Protein AF-W1P1S7-F1 (afdb_monomer_lite)

InterPro domains:
  IPR007852 Cdc73/Parafibromin [PTHR12466] (1-462)
  IPR031336 Cell division control protein 73, C-terminal [PF05179] (299-456)
  IPR032041 Paf1 complex subunit Cdc73, N-terminal domain [PF16050] (2-105)
  IPR038103 Cell division control protein 73, C-terminal domain superfamily [G3DSA:3.40.50.11990] (287-463)

Organism: Amborella trichopoda (NCBI:txid13333)

Radius of gyration: 37.81 Å; chains: 1; bounding box: 116×70×85 Å

Structure (mmCIF, N/CA/C/O backbone):
data_AF-W1P1S7-F1
#
_entry.id   AF-W1P1S7-F1
#
loop_
_atom_site.group_PDB
_atom_site.id
_atom_site.type_symbol
_atom_site.label_atom_id
_atom_site.label_alt_id
_atom_site.label_comp_id
_atom_site.label_asym_id
_atom_site.label_entity_id
_atom_site.label_seq_id
_atom_site.pdbx_PDB_ins_code
_atom_site.Cartn_x
_atom_site.Cartn_y
_atom_site.Cartn_z
_atom_site.occupancy
_atom_site.B_iso_or_equiv
_atom_site.auth_seq_id
_atom_site.auth_comp_id
_atom_site.auth_asym_id
_atom_site.auth_atom_id
_atom_site.pdbx_PDB_model_num
ATOM 1 N N . MET A 1 1 ? 39.399 2.424 -4.044 1.00 82.81 1 MET A N 1
ATOM 2 C CA . MET A 1 1 ? 38.101 3.125 -3.928 1.00 82.81 1 MET A CA 1
ATOM 3 C C . MET A 1 1 ? 37.043 2.241 -4.576 1.00 82.81 1 MET A C 1
ATOM 5 O O . MET A 1 1 ? 37.393 1.548 -5.523 1.00 82.81 1 MET A O 1
ATOM 9 N N . ASP A 1 2 ? 35.813 2.175 -4.061 1.00 91.81 2 ASP A N 1
ATOM 10 C CA . ASP A 1 2 ? 34.745 1.408 -4.723 1.00 91.81 2 ASP A CA 1
ATOM 11 C C . ASP A 1 2 ? 34.148 2.185 -5.920 1.00 91.81 2 ASP A C 1
ATOM 13 O O . ASP A 1 2 ? 34.273 3.416 -5.959 1.00 91.81 2 ASP A O 1
ATOM 17 N N . PRO A 1 3 ? 33.481 1.507 -6.878 1.00 94.94 3 PRO A N 1
ATOM 18 C CA . PRO A 1 3 ? 32.961 2.150 -8.087 1.00 94.94 3 PRO A CA 1
ATOM 19 C C . PRO A 1 3 ? 31.974 3.297 -7.823 1.00 94.94 3 PRO A C 1
ATOM 21 O O . PRO A 1 3 ? 31.956 4.276 -8.570 1.00 94.94 3 PRO A O 1
ATOM 24 N N . LEU A 1 4 ? 31.153 3.205 -6.766 1.00 95.56 4 LEU A N 1
ATOM 25 C CA . LEU A 1 4 ? 30.185 4.256 -6.438 1.00 95.56 4 LEU A CA 1
ATOM 26 C C . LEU A 1 4 ? 30.894 5.490 -5.881 1.00 95.56 4 LEU A C 1
ATOM 28 O O . LEU A 1 4 ? 30.571 6.612 -6.270 1.00 95.56 4 LEU A O 1
ATOM 32 N N . SER A 1 5 ? 31.861 5.284 -4.985 1.00 94.25 5 SER A N 1
ATOM 33 C CA . SER A 1 5 ? 32.663 6.370 -4.421 1.00 94.25 5 SER A CA 1
ATOM 34 C C . SER A 1 5 ? 33.490 7.084 -5.490 1.00 94.25 5 SER A C 1
ATOM 36 O O . SER A 1 5 ? 33.549 8.312 -5.473 1.00 94.25 5 SER A O 1
ATOM 38 N N . ALA A 1 6 ? 34.056 6.349 -6.455 1.00 95.19 6 ALA A N 1
ATOM 39 C CA . ALA A 1 6 ? 34.773 6.940 -7.588 1.00 95.19 6 ALA A CA 1
ATOM 40 C C . ALA A 1 6 ? 33.842 7.786 -8.469 1.00 95.19 6 ALA A C 1
ATOM 42 O O . ALA A 1 6 ? 34.148 8.939 -8.781 1.00 95.19 6 ALA A O 1
ATOM 43 N N . LEU A 1 7 ? 32.654 7.263 -8.794 1.00 96.75 7 LEU A N 1
ATOM 44 C CA . LEU A 1 7 ? 31.643 8.014 -9.537 1.00 96.75 7 LEU A CA 1
ATOM 45 C C . LEU A 1 7 ? 31.191 9.272 -8.792 1.00 96.75 7 LEU A C 1
ATOM 47 O O . LEU A 1 7 ? 31.042 10.327 -9.410 1.00 96.75 7 LEU A O 1
ATOM 51 N N . ARG A 1 8 ? 30.998 9.189 -7.474 1.00 95.88 8 ARG A N 1
ATOM 52 C CA . ARG A 1 8 ? 30.657 10.342 -6.637 1.00 95.88 8 ARG A CA 1
ATOM 53 C C . ARG A 1 8 ? 31.750 11.405 -6.657 1.00 95.88 8 ARG A C 1
ATOM 55 O O . ARG A 1 8 ? 31.426 12.573 -6.836 1.00 95.88 8 ARG A O 1
ATOM 62 N N . ASP A 1 9 ? 33.014 11.027 -6.484 1.00 94.69 9 ASP A N 1
ATOM 63 C CA . ASP A 1 9 ? 34.127 11.982 -6.467 1.00 94.69 9 ASP A CA 1
ATOM 64 C C . ASP A 1 9 ? 34.173 12.787 -7.776 1.00 94.69 9 ASP A C 1
ATOM 66 O O . ASP A 1 9 ? 34.069 14.015 -7.754 1.00 94.69 9 ASP A O 1
ATOM 70 N N . TYR A 1 10 ? 34.151 12.102 -8.923 1.00 95.69 10 TYR A N 1
ATOM 71 C CA . TYR A 1 10 ? 34.150 12.745 -10.242 1.00 95.69 10 TYR A CA 1
ATOM 72 C C . TYR A 1 10 ? 32.876 13.556 -10.517 1.00 95.69 10 TYR A C 1
ATOM 74 O O . TYR A 1 10 ? 32.947 14.645 -11.091 1.00 95.69 10 TYR A O 1
ATOM 82 N N . THR A 1 11 ? 31.708 13.078 -10.074 1.00 95.44 11 THR A N 1
ATOM 83 C CA . THR A 1 11 ? 30.444 13.821 -10.214 1.00 95.44 11 THR A CA 1
ATOM 84 C C . THR A 1 11 ? 30.459 15.105 -9.383 1.00 95.44 11 THR A C 1
ATOM 86 O O . THR A 1 11 ? 30.070 16.161 -9.879 1.00 95.44 11 THR A O 1
ATOM 89 N N . SER A 1 12 ? 30.929 15.040 -8.134 1.00 94.94 12 SER A N 1
ATOM 90 C CA . SER A 1 12 ? 30.965 16.180 -7.209 1.00 94.94 12 SER A CA 1
ATOM 91 C C . SER A 1 12 ? 31.955 17.271 -7.628 1.00 94.94 12 SER A C 1
ATOM 93 O O . SER A 1 12 ? 31.698 18.450 -7.395 1.00 94.94 12 SER A O 1
ATOM 95 N N . ARG A 1 13 ? 33.046 16.893 -8.309 1.00 93.31 13 ARG A N 1
ATOM 96 C CA . ARG A 1 13 ? 34.041 17.820 -8.877 1.00 93.31 13 ARG A CA 1
ATOM 97 C C . ARG A 1 13 ? 33.631 18.412 -10.228 1.00 93.31 13 ARG A C 1
ATOM 99 O O . ARG A 1 13 ? 34.288 19.330 -10.705 1.00 93.31 13 ARG A O 1
ATOM 106 N N . GLY A 1 14 ? 32.565 17.899 -10.849 1.00 91.94 14 GLY A N 1
ATOM 107 C CA . GLY A 1 14 ? 32.160 18.291 -12.203 1.00 91.94 14 GLY A CA 1
ATOM 108 C C . GLY A 1 14 ? 33.066 17.729 -13.306 1.00 91.94 14 GLY A C 1
ATOM 109 O O . GLY A 1 14 ? 33.078 18.248 -14.416 1.00 91.94 14 GLY A O 1
ATOM 110 N N . ASP A 1 15 ? 33.799 16.653 -13.019 1.00 94.31 15 ASP A N 1
ATOM 111 C CA . ASP A 1 15 ? 34.822 16.058 -13.885 1.00 94.31 15 ASP A CA 1
ATOM 112 C C . ASP A 1 15 ? 34.310 14.831 -14.663 1.00 94.31 15 ASP A C 1
ATOM 114 O O . ASP A 1 15 ? 35.088 13.998 -15.123 1.00 94.31 15 ASP A O 1
ATOM 118 N N . LEU A 1 16 ? 32.993 14.715 -14.859 1.00 92.69 16 LEU A N 1
ATOM 119 C CA . LEU A 1 16 ? 32.356 13.583 -15.553 1.00 92.69 16 LEU A CA 1
ATOM 120 C C . LEU A 1 16 ? 32.937 13.306 -16.946 1.00 92.69 16 LEU A C 1
ATOM 122 O O . LEU A 1 16 ? 33.002 12.158 -17.368 1.00 92.69 16 LEU A O 1
ATOM 126 N N . GLN A 1 17 ? 33.410 14.344 -17.637 1.00 92.06 17 GLN A N 1
ATOM 127 C CA . GLN A 1 17 ? 34.084 14.244 -18.937 1.00 92.06 17 GLN A CA 1
ATOM 128 C C . GLN A 1 17 ? 35.386 13.424 -18.923 1.00 92.06 17 GLN A C 1
ATOM 130 O O . GLN A 1 17 ? 35.825 12.970 -19.974 1.00 92.06 17 GLN A O 1
ATOM 135 N N . LYS A 1 18 ? 36.005 13.231 -17.751 1.00 93.25 18 LYS A N 1
ATOM 136 C CA . LYS A 1 18 ? 37.201 12.394 -17.571 1.00 93.25 18 LYS A CA 1
ATOM 137 C C . LYS A 1 18 ? 36.865 10.909 -17.399 1.00 93.25 18 LYS A C 1
ATOM 139 O O . LYS A 1 18 ? 37.780 10.094 -17.324 1.00 93.25 18 LYS A O 1
ATOM 144 N N . ILE A 1 19 ? 35.579 10.559 -17.314 1.00 95.50 19 ILE A N 1
ATOM 145 C CA . ILE A 1 19 ? 35.121 9.172 -17.275 1.00 95.50 19 ILE A CA 1
ATOM 146 C C . ILE A 1 19 ? 34.991 8.682 -18.718 1.00 95.50 19 ILE A C 1
ATOM 148 O O . ILE A 1 19 ? 34.050 9.045 -19.426 1.00 95.50 19 ILE A O 1
ATOM 152 N N . VAL A 1 20 ? 35.933 7.853 -19.161 1.00 95.62 20 VAL A N 1
ATOM 153 C CA . VAL A 1 20 ? 35.989 7.346 -20.538 1.00 95.62 20 VAL A CA 1
ATOM 154 C C . VAL A 1 20 ? 35.618 5.870 -20.557 1.00 95.62 20 VAL A C 1
ATOM 156 O O . VAL A 1 20 ? 36.168 5.072 -19.806 1.00 95.62 20 VAL A O 1
ATOM 159 N N . ARG A 1 21 ? 34.687 5.486 -21.433 1.00 95.12 21 ARG A N 1
ATOM 160 C CA . ARG A 1 21 ? 34.364 4.076 -21.681 1.00 95.12 21 ARG A CA 1
ATOM 161 C C . ARG A 1 21 ? 35.277 3.517 -22.768 1.00 95.12 21 ARG A C 1
ATOM 163 O O . ARG A 1 21 ? 35.292 4.057 -23.872 1.00 95.12 21 ARG A O 1
ATOM 170 N N . MET A 1 22 ? 35.960 2.407 -22.497 1.00 92.75 22 MET A N 1
ATOM 171 C CA . MET A 1 22 ? 36.648 1.610 -23.518 1.00 92.75 22 MET A CA 1
ATOM 172 C C . MET A 1 22 ? 36.175 0.157 -23.422 1.00 92.75 22 MET A C 1
ATOM 174 O O . MET A 1 22 ? 36.490 -0.556 -22.474 1.00 92.75 22 MET A O 1
ATOM 178 N N . GLY A 1 23 ? 35.377 -0.281 -24.399 1.00 92.06 23 GLY A N 1
ATOM 179 C CA . GLY A 1 23 ? 34.772 -1.614 -24.379 1.00 92.06 23 GLY A CA 1
ATOM 180 C C . GLY A 1 23 ? 33.814 -1.807 -23.196 1.00 92.06 23 GLY A C 1
ATOM 181 O O . GLY A 1 23 ? 32.797 -1.109 -23.097 1.00 92.06 23 GLY A O 1
ATOM 182 N N . ASP A 1 24 ? 34.143 -2.770 -22.331 1.00 92.94 24 ASP A N 1
ATOM 183 C CA . ASP A 1 24 ? 33.379 -3.128 -21.124 1.00 92.94 24 ASP A CA 1
ATOM 184 C C . ASP A 1 24 ? 34.015 -2.588 -19.828 1.00 92.94 24 ASP A C 1
ATOM 186 O O . ASP A 1 24 ? 33.703 -3.061 -18.738 1.00 92.94 24 ASP A O 1
ATOM 190 N N . GLU A 1 25 ? 34.890 -1.582 -19.926 1.00 95.75 25 GLU A N 1
ATOM 191 C CA . GLU A 1 25 ? 35.461 -0.873 -18.776 1.00 95.75 25 GLU A CA 1
ATOM 192 C C . GLU A 1 25 ? 35.244 0.646 -18.848 1.00 95.75 25 GLU A C 1
ATOM 194 O O . GLU A 1 25 ? 35.260 1.263 -19.919 1.00 95.75 25 GLU A O 1
ATOM 199 N N . PHE A 1 26 ? 35.074 1.256 -17.673 1.00 97.44 26 PHE A N 1
ATOM 200 C CA . PHE A 1 26 ? 35.155 2.698 -17.458 1.00 97.44 26 PHE A CA 1
ATOM 201 C C . PHE A 1 26 ? 36.482 3.067 -16.804 1.00 97.44 26 PHE A C 1
ATOM 203 O O . PHE A 1 26 ? 36.845 2.504 -15.772 1.00 97.44 26 PHE A O 1
ATOM 210 N N . PHE A 1 27 ? 37.142 4.074 -17.363 1.00 96.44 27 PHE A N 1
ATOM 211 C CA . PHE A 1 27 ? 38.372 4.676 -16.867 1.00 96.44 27 PHE A CA 1
ATOM 212 C C . PHE A 1 27 ? 38.048 6.036 -16.252 1.00 96.44 27 PHE A C 1
ATOM 214 O O . PHE A 1 27 ? 37.471 6.896 -16.914 1.00 96.44 27 PHE A O 1
ATOM 221 N N . PHE A 1 28 ? 38.389 6.216 -14.981 1.00 95.44 28 PHE A N 1
ATOM 222 C CA . PHE A 1 28 ? 38.226 7.453 -14.223 1.00 95.44 28 PHE A CA 1
ATOM 223 C C . PHE A 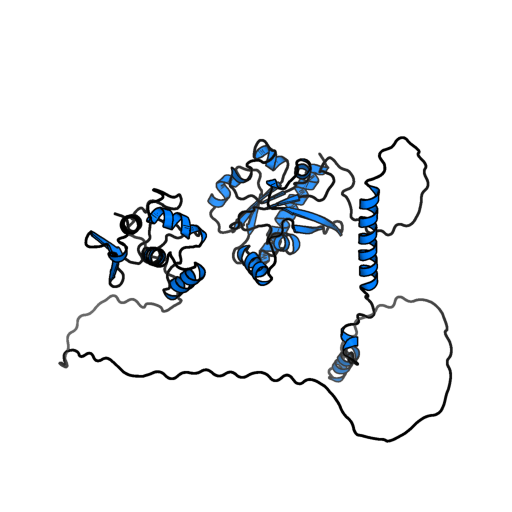1 28 ? 39.576 8.169 -14.196 1.00 95.44 28 PHE A C 1
ATOM 225 O O . PHE A 1 28 ? 40.382 7.952 -13.285 1.00 95.44 28 PHE A O 1
ATOM 232 N N . GLY A 1 29 ? 39.836 8.974 -15.234 1.00 89.31 29 GLY A N 1
ATOM 233 C CA . GLY A 1 29 ? 41.168 9.534 -15.471 1.00 89.31 29 GLY A CA 1
ATOM 234 C C . GLY A 1 29 ? 42.230 8.433 -15.561 1.00 89.31 29 GLY A C 1
ATOM 235 O O . GLY A 1 29 ? 41.980 7.378 -16.142 1.00 89.31 29 GLY A O 1
ATOM 236 N N . ASP A 1 30 ? 43.378 8.667 -14.924 1.00 86.38 30 ASP A N 1
ATOM 237 C CA . ASP A 1 30 ? 44.496 7.713 -14.860 1.00 86.38 30 ASP A CA 1
ATOM 238 C C . ASP A 1 30 ? 44.533 6.932 -13.528 1.00 86.38 30 ASP A C 1
ATOM 240 O O . ASP A 1 30 ? 45.469 6.179 -13.265 1.00 86.38 30 ASP A O 1
ATOM 244 N N . GLU A 1 31 ? 43.539 7.136 -12.653 1.00 85.50 31 GLU A N 1
ATOM 245 C CA . GLU A 1 31 ? 43.584 6.668 -11.261 1.00 85.50 31 GLU A CA 1
ATOM 246 C C . GLU A 1 31 ? 42.850 5.342 -11.036 1.00 85.50 31 GLU A C 1
ATOM 248 O O . GLU A 1 31 ? 43.327 4.494 -10.279 1.00 85.50 31 GLU A O 1
ATOM 253 N N . TYR A 1 32 ? 41.682 5.154 -11.660 1.00 92.50 32 TYR A N 1
ATOM 254 C CA . TYR A 1 32 ? 40.844 3.976 -11.426 1.00 92.50 32 TYR A CA 1
ATOM 255 C C . TYR A 1 32 ? 40.224 3.451 -12.719 1.00 92.50 32 TYR A C 1
ATOM 257 O O . TYR A 1 32 ? 39.768 4.230 -13.555 1.00 92.50 32 TYR A O 1
ATOM 265 N N . SER A 1 33 ? 40.117 2.128 -12.841 1.00 94.81 33 SER A N 1
ATOM 266 C CA . SER A 1 33 ? 39.286 1.475 -13.852 1.00 94.81 33 SER A CA 1
ATOM 267 C C . SER A 1 33 ? 38.332 0.485 -13.193 1.00 94.81 33 SER A C 1
ATOM 269 O O . SER A 1 33 ? 38.656 -0.139 -12.179 1.00 94.81 33 SER A O 1
ATOM 271 N N . PHE A 1 34 ? 37.129 0.370 -13.751 1.00 95.94 34 PHE A N 1
ATOM 272 C CA . PHE A 1 34 ? 36.123 -0.580 -13.287 1.00 95.94 34 PHE A CA 1
ATOM 273 C C . PHE A 1 34 ? 35.337 -1.156 -14.473 1.00 95.94 34 PHE A C 1
ATOM 275 O O . PHE A 1 34 ? 34.953 -0.392 -15.365 1.00 95.94 34 PHE A O 1
ATOM 282 N N . PRO A 1 35 ? 34.988 -2.456 -14.458 1.00 96.75 35 PRO A N 1
ATOM 283 C CA . PRO A 1 35 ? 34.063 -3.029 -15.433 1.00 96.75 35 PRO A CA 1
ATOM 284 C C . PRO A 1 35 ? 32.716 -2.299 -15.448 1.00 96.75 35 PRO A C 1
ATOM 286 O O . PRO A 1 35 ? 32.171 -1.977 -14.387 1.00 96.75 35 PRO A O 1
ATOM 289 N N . CYS A 1 36 ? 32.133 -2.084 -16.629 1.00 94.31 36 CYS A N 1
ATOM 290 C CA . CYS A 1 36 ? 30.844 -1.409 -16.802 1.00 94.31 36 CYS A CA 1
ATOM 291 C C . CYS A 1 36 ? 29.723 -2.102 -16.005 1.00 94.31 36 CYS A C 1
ATOM 293 O O . CYS A 1 36 ? 28.884 -1.448 -15.382 1.00 94.31 36 CYS A O 1
ATOM 295 N N . ASN A 1 37 ? 29.731 -3.435 -15.965 1.00 94.06 37 ASN A N 1
ATOM 296 C CA . ASN A 1 37 ? 28.732 -4.232 -15.253 1.00 94.06 37 ASN A CA 1
ATOM 297 C C . ASN A 1 37 ? 28.943 -4.312 -13.726 1.00 94.06 37 ASN A C 1
ATOM 299 O O . ASN A 1 37 ? 28.129 -4.943 -13.049 1.00 94.06 37 ASN A O 1
ATOM 303 N N . SER A 1 38 ? 29.983 -3.669 -13.178 1.00 93.94 38 SER A N 1
ATOM 304 C CA . SER A 1 38 ? 30.311 -3.755 -11.752 1.00 93.94 38 SER A CA 1
ATOM 305 C C . SER A 1 38 ? 29.127 -3.311 -10.889 1.00 93.94 38 SER A C 1
ATOM 307 O O . SER A 1 38 ? 28.627 -2.195 -11.080 1.00 93.94 38 SER A O 1
ATOM 309 N N . PRO A 1 39 ? 28.669 -4.134 -9.930 1.00 94.25 39 PRO A N 1
ATOM 310 C CA . PRO A 1 39 ? 27.626 -3.727 -9.004 1.00 94.25 39 PRO A CA 1
ATOM 311 C C . PRO A 1 39 ? 28.152 -2.624 -8.085 1.00 94.25 39 PRO A C 1
ATOM 313 O O . PRO A 1 39 ? 29.255 -2.700 -7.544 1.00 94.25 39 PRO A O 1
ATOM 316 N N . THR A 1 40 ? 27.347 -1.584 -7.905 1.00 95.50 40 THR A N 1
ATOM 317 C CA . THR A 1 40 ? 27.648 -0.477 -6.994 1.00 95.50 40 THR A CA 1
ATOM 318 C C . THR A 1 40 ? 27.054 -0.742 -5.616 1.00 95.50 40 THR A C 1
ATOM 320 O O . THR A 1 40 ? 26.172 -1.581 -5.458 1.00 95.50 40 THR A O 1
ATOM 323 N N . SER A 1 41 ? 27.492 0.005 -4.605 1.00 92.19 41 SER A N 1
ATOM 324 C CA . SER A 1 41 ? 26.916 -0.046 -3.254 1.00 92.19 41 SER A CA 1
ATOM 325 C C . SER A 1 41 ? 25.516 0.567 -3.155 1.00 92.19 41 SER A C 1
ATOM 327 O O . SER A 1 41 ? 24.880 0.452 -2.110 1.00 92.19 41 SER A O 1
ATOM 329 N N . PHE A 1 42 ? 25.000 1.197 -4.218 1.00 93.06 42 PHE A N 1
ATOM 330 C CA . PHE A 1 42 ? 23.667 1.791 -4.208 1.00 93.06 42 PHE A CA 1
ATOM 331 C C . PHE A 1 42 ? 22.603 0.769 -4.622 1.00 93.06 42 PHE A C 1
ATOM 333 O O . PHE A 1 42 ? 22.507 0.354 -5.782 1.00 93.06 42 PHE A O 1
ATOM 340 N N . ARG A 1 43 ? 21.745 0.413 -3.669 1.00 92.88 43 ARG A N 1
ATOM 341 C CA . ARG A 1 43 ? 20.620 -0.500 -3.845 1.00 92.88 43 ARG A CA 1
ATOM 342 C C . ARG A 1 43 ? 19.375 0.240 -4.322 1.00 92.88 43 ARG A C 1
ATOM 344 O O . ARG A 1 43 ? 18.919 1.201 -3.707 1.00 92.88 43 ARG A O 1
ATOM 351 N N . SER A 1 44 ? 18.779 -0.235 -5.409 1.00 91.12 44 SER A N 1
ATOM 352 C CA . SER A 1 44 ? 17.453 0.201 -5.836 1.00 91.12 44 SER A CA 1
ATOM 353 C C . SER A 1 44 ? 16.417 -0.110 -4.760 1.00 91.12 44 SER A C 1
ATOM 355 O O . SER A 1 44 ? 16.487 -1.143 -4.093 1.00 91.12 44 SER A O 1
ATOM 357 N N . LYS A 1 45 ? 15.367 0.708 -4.653 1.00 83.94 45 LYS A N 1
ATOM 358 C CA . LYS A 1 45 ? 14.205 0.375 -3.803 1.00 83.94 45 LYS A CA 1
ATOM 359 C C . LYS A 1 45 ? 13.504 -0.920 -4.229 1.00 83.94 45 LYS A C 1
ATOM 361 O O . LYS A 1 45 ? 12.795 -1.510 -3.423 1.00 83.94 45 LYS A O 1
ATOM 366 N N . GLN A 1 46 ? 13.723 -1.379 -5.464 1.00 79.88 46 GLN A N 1
ATOM 367 C CA . GLN A 1 46 ? 13.245 -2.673 -5.968 1.00 79.88 46 GLN A CA 1
ATOM 368 C C . GLN A 1 46 ? 14.127 -3.855 -5.536 1.00 79.88 46 GLN A C 1
ATOM 370 O O . GLN A 1 46 ? 13.745 -5.008 -5.706 1.00 79.88 46 GLN A O 1
ATOM 375 N N . GLY A 1 47 ? 15.288 -3.576 -4.942 1.00 81.62 47 GLY A N 1
ATOM 376 C CA . GLY A 1 47 ? 16.105 -4.542 -4.224 1.00 81.62 47 GLY A CA 1
ATOM 377 C C . GLY A 1 47 ? 17.401 -4.972 -4.906 1.00 81.62 47 GLY A C 1
ATOM 378 O O . GLY A 1 47 ? 18.243 -5.541 -4.214 1.00 81.62 47 GLY A O 1
ATOM 379 N N . SER A 1 48 ? 17.591 -4.681 -6.196 1.00 89.31 48 SER A N 1
ATOM 380 C CA . SER A 1 48 ? 18.842 -4.936 -6.923 1.00 89.31 48 SER A CA 1
ATOM 381 C C . SER A 1 48 ? 19.846 -3.790 -6.767 1.00 89.31 48 SER A C 1
ATOM 383 O O . SER A 1 48 ? 19.457 -2.628 -6.642 1.00 89.31 48 SER A O 1
ATOM 385 N N . LEU A 1 49 ? 21.144 -4.101 -6.791 1.00 93.06 49 LEU A N 1
ATOM 386 C CA . LEU A 1 49 ? 22.203 -3.091 -6.873 1.00 93.06 49 LEU A CA 1
ATOM 387 C C . LEU A 1 49 ? 22.254 -2.517 -8.289 1.00 93.06 49 LEU A C 1
ATOM 389 O O . LEU A 1 49 ? 22.174 -3.267 -9.262 1.00 93.06 49 LEU A O 1
ATOM 393 N N . TYR A 1 50 ? 22.394 -1.198 -8.418 1.00 96.25 50 TYR A N 1
ATOM 394 C CA . TYR A 1 50 ? 22.646 -0.612 -9.733 1.00 96.25 50 TYR A CA 1
ATOM 395 C C . TYR A 1 50 ? 24.063 -0.946 -10.194 1.00 96.25 50 TYR A C 1
ATOM 397 O O . TYR A 1 50 ? 25.000 -0.931 -9.394 1.00 96.25 50 TYR A O 1
ATOM 405 N N . THR A 1 51 ? 24.227 -1.206 -11.489 1.00 96.75 51 THR A N 1
ATOM 406 C CA . THR A 1 51 ? 25.551 -1.345 -12.105 1.00 96.75 51 THR A CA 1
ATOM 407 C C . THR A 1 51 ? 26.182 0.017 -12.365 1.00 96.75 51 THR A C 1
ATOM 409 O O . THR A 1 51 ? 25.479 1.024 -12.500 1.00 96.75 51 THR A O 1
ATOM 412 N N . LEU A 1 52 ? 27.509 0.046 -12.483 1.00 97.00 52 LEU A N 1
ATOM 413 C CA . LEU A 1 52 ? 28.250 1.260 -12.800 1.00 97.00 52 LEU A CA 1
ATOM 414 C C . LEU A 1 52 ? 27.777 1.893 -14.120 1.00 97.00 52 LEU A C 1
ATOM 416 O O . LEU A 1 52 ? 27.525 3.094 -14.149 1.00 97.00 52 LEU A O 1
ATOM 420 N N . ASP A 1 53 ? 27.553 1.093 -15.169 1.00 96.94 53 ASP A N 1
ATOM 421 C CA . ASP A 1 53 ? 27.048 1.562 -16.473 1.00 96.94 53 ASP A CA 1
ATOM 422 C C . ASP A 1 53 ? 25.690 2.263 -16.349 1.00 96.94 53 ASP A C 1
ATOM 424 O O . ASP A 1 53 ? 25.468 3.345 -16.894 1.00 96.94 53 ASP A O 1
ATOM 428 N N . SER A 1 54 ? 24.799 1.704 -15.527 1.00 96.88 54 SER A N 1
ATOM 429 C CA . SER A 1 54 ? 23.483 2.293 -15.269 1.00 96.88 54 SER A CA 1
ATOM 430 C C . SER A 1 54 ? 23.590 3.660 -14.586 1.00 96.88 54 SER A C 1
ATOM 432 O O . SER A 1 54 ? 22.861 4.593 -14.938 1.00 96.88 54 SER A O 1
ATOM 434 N N . LEU A 1 55 ? 24.504 3.794 -13.618 1.00 97.38 55 LEU A N 1
ATOM 435 C CA . LEU A 1 55 ? 24.682 5.035 -12.866 1.00 97.38 55 LEU A CA 1
ATOM 436 C C . LEU A 1 55 ? 25.420 6.111 -13.667 1.00 97.38 55 LEU A C 1
ATOM 438 O O . LEU A 1 55 ? 24.988 7.262 -13.652 1.00 97.38 55 LEU A O 1
ATOM 442 N N . VAL A 1 56 ? 26.470 5.753 -14.410 1.00 96.94 56 VAL A N 1
ATOM 443 C CA . VAL A 1 56 ? 27.176 6.684 -15.308 1.00 96.94 56 VAL A CA 1
ATOM 444 C C . VAL A 1 56 ? 26.214 7.211 -16.374 1.00 96.94 56 VAL A C 1
ATOM 446 O O . VAL A 1 56 ? 26.114 8.423 -16.582 1.00 96.94 56 VAL A O 1
ATOM 449 N N . HIS A 1 57 ? 25.429 6.322 -16.995 1.00 96.88 57 HIS A N 1
ATOM 450 C CA . HIS A 1 57 ? 24.409 6.722 -17.959 1.00 96.88 57 HIS A CA 1
ATOM 451 C C . HIS A 1 57 ? 23.359 7.653 -17.334 1.00 96.88 57 HIS A C 1
ATOM 453 O O . HIS A 1 57 ? 22.976 8.651 -17.947 1.00 96.88 57 HIS A O 1
ATOM 459 N N . TYR A 1 58 ? 22.911 7.368 -16.107 1.00 97.50 58 TYR A N 1
ATOM 460 C CA . TYR A 1 58 ? 21.967 8.222 -15.390 1.00 97.50 58 TYR A CA 1
ATOM 461 C C . TYR A 1 58 ? 22.512 9.627 -15.130 1.00 97.50 58 TYR A C 1
ATOM 463 O O . TYR A 1 58 ? 21.825 10.595 -15.446 1.00 97.50 58 TYR A O 1
ATOM 471 N N . VAL A 1 59 ? 23.726 9.756 -14.590 1.00 96.44 59 VAL A N 1
ATOM 472 C CA . VAL A 1 59 ? 24.299 11.067 -14.247 1.00 96.44 59 VAL A CA 1
ATOM 473 C C . VAL A 1 59 ? 24.480 11.934 -15.495 1.00 96.44 59 VAL A C 1
ATOM 475 O O . VAL A 1 59 ? 24.073 13.096 -15.489 1.00 96.44 59 VAL A O 1
ATOM 478 N N . ASN A 1 60 ? 24.972 11.356 -16.595 1.00 95.56 60 ASN A N 1
ATOM 479 C CA . ASN A 1 60 ? 25.127 12.064 -17.871 1.00 95.56 60 ASN A CA 1
ATOM 480 C C . ASN A 1 60 ? 23.786 12.547 -18.455 1.00 95.56 60 ASN A C 1
ATOM 482 O O . ASN A 1 60 ? 23.726 13.562 -19.147 1.00 95.56 60 ASN A O 1
ATOM 486 N N . ASN A 1 61 ? 22.690 11.858 -18.134 1.00 95.81 61 ASN A N 1
ATOM 487 C CA . ASN A 1 61 ? 21.348 12.146 -18.641 1.00 95.81 61 ASN A CA 1
ATOM 488 C C . ASN A 1 61 ? 20.397 12.694 -17.561 1.00 95.81 61 ASN A C 1
ATOM 490 O O . ASN A 1 61 ? 19.182 12.755 -17.764 1.00 95.81 61 ASN A O 1
ATOM 494 N N . ALA A 1 62 ? 20.925 13.140 -16.415 1.00 93.56 62 ALA A N 1
ATOM 495 C CA . ALA A 1 62 ? 20.123 13.585 -15.272 1.00 93.56 62 ALA A CA 1
ATOM 496 C C . ALA A 1 62 ? 19.333 14.881 -15.538 1.00 93.56 62 ALA A C 1
ATOM 498 O O . ALA A 1 62 ? 18.427 15.221 -14.775 1.00 93.56 62 ALA A O 1
ATOM 499 N N . HIS A 1 63 ? 19.650 15.597 -16.617 1.00 92.75 63 HIS A N 1
ATOM 500 C CA . HIS A 1 63 ? 18.939 16.790 -17.076 1.00 92.75 63 HIS A CA 1
ATOM 501 C C . HIS A 1 63 ? 17.686 16.458 -17.908 1.00 92.75 63 HIS A C 1
ATOM 503 O O . HIS A 1 63 ? 16.772 17.278 -17.991 1.00 92.75 63 HIS A O 1
ATOM 509 N N . LEU A 1 64 ? 17.604 15.255 -18.492 1.00 93.62 64 LEU A N 1
ATOM 510 C CA . LEU A 1 64 ? 16.459 14.839 -19.301 1.00 93.62 64 LEU A CA 1
ATOM 511 C C . LEU A 1 64 ? 15.206 14.639 -18.442 1.00 93.62 64 LEU A C 1
ATOM 513 O O . LEU A 1 64 ? 15.278 14.239 -17.266 1.00 93.62 64 LEU A O 1
ATOM 517 N N . LYS A 1 65 ? 14.030 14.835 -19.058 1.00 95.00 65 LYS A N 1
ATOM 518 C CA . LYS A 1 65 ? 12.758 14.402 -18.467 1.00 95.00 65 LYS A CA 1
ATOM 519 C C . LYS A 1 65 ? 12.828 12.903 -18.193 1.00 95.00 65 LYS A C 1
ATOM 521 O O . LYS A 1 65 ? 13.407 12.137 -18.960 1.00 95.00 65 LYS A O 1
ATOM 526 N N . HIS A 1 66 ? 12.233 12.469 -17.084 1.00 94.62 66 HIS A N 1
ATOM 527 C CA . HIS A 1 66 ? 12.387 11.082 -16.646 1.00 94.62 66 HIS A CA 1
ATOM 528 C C . HIS A 1 66 ? 11.841 10.068 -17.662 1.00 94.62 66 HIS A C 1
ATOM 530 O O . HIS A 1 66 ? 12.454 9.023 -17.844 1.00 94.62 66 HIS A O 1
ATOM 536 N N . THR A 1 67 ? 10.749 10.394 -18.360 1.00 94.06 67 THR A N 1
ATOM 537 C CA . THR A 1 67 ? 10.195 9.559 -19.437 1.00 94.06 67 THR A CA 1
ATOM 538 C C . THR A 1 67 ? 11.212 9.309 -20.551 1.00 94.06 67 THR A C 1
ATOM 540 O O . THR A 1 67 ? 11.390 8.164 -20.961 1.00 94.06 67 THR A O 1
ATOM 543 N N . ASP A 1 68 ? 11.925 10.351 -20.979 1.00 94.56 68 ASP A N 1
ATOM 544 C CA . ASP A 1 68 ? 12.896 10.279 -22.077 1.00 94.56 68 ASP A CA 1
ATOM 545 C C . ASP A 1 68 ? 14.150 9.511 -21.639 1.00 94.56 68 ASP A C 1
ATOM 547 O O . ASP A 1 68 ? 14.619 8.616 -22.340 1.00 94.56 68 ASP A O 1
ATOM 551 N N . TYR A 1 69 ? 14.633 9.778 -20.419 1.00 97.56 69 TYR A N 1
ATOM 552 C CA . TYR A 1 69 ? 15.711 9.006 -19.791 1.00 97.56 69 TYR A CA 1
ATOM 553 C C . TYR A 1 69 ? 15.377 7.507 -19.713 1.00 97.56 69 TYR A C 1
ATOM 555 O O . TYR A 1 69 ? 16.197 6.666 -20.073 1.00 97.56 69 TYR A O 1
ATOM 563 N N . MET A 1 70 ? 14.162 7.162 -19.274 1.00 95.31 70 MET A N 1
ATOM 564 C CA . MET A 1 70 ? 13.710 5.772 -19.158 1.00 95.31 70 MET A CA 1
ATOM 565 C C . MET A 1 70 ? 13.699 5.060 -20.513 1.00 95.31 70 MET A C 1
ATOM 567 O O . MET A 1 70 ? 14.060 3.886 -20.588 1.00 95.31 70 MET A O 1
ATOM 571 N N . GLN A 1 71 ? 13.271 5.743 -21.577 1.00 94.31 71 GLN A N 1
ATOM 572 C CA . GLN A 1 71 ? 13.303 5.190 -22.931 1.00 94.31 71 GLN A CA 1
ATOM 573 C C . GLN A 1 71 ? 14.746 4.995 -23.417 1.00 94.31 71 GLN A C 1
ATOM 575 O O . GLN A 1 71 ? 15.068 3.914 -23.904 1.00 94.31 71 GLN A O 1
ATOM 580 N N . ASN A 1 72 ? 15.622 5.983 -23.208 1.00 96.38 72 ASN A N 1
ATOM 581 C CA . ASN A 1 72 ? 17.035 5.917 -23.594 1.00 96.38 72 ASN A CA 1
ATOM 582 C C . ASN A 1 72 ? 17.768 4.750 -22.902 1.00 96.38 72 ASN A C 1
ATOM 584 O O . ASN A 1 72 ? 18.340 3.887 -23.566 1.00 96.38 72 ASN A O 1
ATOM 588 N N . ALA A 1 73 ? 17.635 4.637 -21.578 1.00 95.44 73 ALA A N 1
ATOM 589 C CA . ALA A 1 73 ? 18.256 3.562 -20.806 1.00 95.44 73 ALA A CA 1
ATOM 590 C C . ALA A 1 73 ? 17.785 2.163 -21.252 1.00 95.44 73 ALA A C 1
ATOM 592 O O . ALA A 1 73 ? 18.588 1.232 -21.335 1.00 95.44 73 ALA A O 1
ATOM 593 N N . ARG A 1 74 ? 16.496 2.010 -21.596 1.00 93.44 74 ARG A N 1
ATOM 594 C CA . ARG A 1 74 ? 15.941 0.742 -22.103 1.00 93.44 74 ARG A CA 1
ATOM 595 C C . ARG A 1 74 ? 16.498 0.354 -23.469 1.00 93.44 74 ARG A C 1
ATOM 597 O O . ARG A 1 74 ? 16.743 -0.828 -23.690 1.00 93.44 74 ARG A O 1
ATOM 604 N N . LEU A 1 75 ? 16.710 1.319 -24.366 1.00 94.81 75 LEU A N 1
ATOM 605 C CA . LEU A 1 75 ? 17.325 1.064 -25.674 1.00 94.81 75 LEU A CA 1
ATOM 606 C C . LEU A 1 75 ? 18.758 0.540 -25.527 1.00 94.81 75 LEU A C 1
ATOM 608 O O . LEU A 1 75 ? 19.163 -0.359 -26.258 1.00 94.81 75 LEU A O 1
ATOM 612 N N . LEU A 1 76 ? 19.484 1.039 -24.526 1.00 92.62 76 LEU A N 1
ATOM 613 C CA . LEU A 1 76 ? 20.832 0.586 -24.179 1.00 92.62 76 LEU A CA 1
ATOM 614 C C . LEU A 1 76 ? 20.853 -0.698 -23.333 1.00 92.62 76 LEU A C 1
ATOM 616 O O . LEU A 1 76 ? 21.923 -1.140 -22.928 1.00 92.62 76 LEU A O 1
ATOM 620 N N . LYS A 1 77 ? 19.688 -1.310 -23.069 1.00 94.12 77 LYS A N 1
ATOM 621 C CA . LYS A 1 77 ? 19.533 -2.502 -22.214 1.00 94.12 77 LYS A CA 1
ATOM 622 C C . LYS A 1 77 ? 20.124 -2.322 -20.807 1.00 94.12 77 LYS A C 1
ATOM 624 O O . LYS A 1 77 ? 20.530 -3.293 -20.174 1.00 94.12 77 LYS A O 1
ATOM 629 N N . LEU A 1 78 ? 20.150 -1.087 -20.311 1.00 93.94 78 LEU A N 1
ATOM 630 C CA . LEU A 1 78 ? 20.605 -0.765 -18.963 1.00 93.94 78 LEU A CA 1
ATOM 631 C C . LEU A 1 78 ? 19.448 -0.866 -17.971 1.00 93.94 78 LEU A C 1
ATOM 633 O O . LEU A 1 78 ? 18.285 -0.667 -18.332 1.00 93.94 78 LEU A O 1
ATOM 637 N N . GLN A 1 79 ? 19.766 -1.126 -16.701 1.00 93.75 79 GLN A N 1
ATOM 638 C CA . GLN A 1 79 ? 18.797 -1.004 -15.616 1.00 93.75 79 GLN A CA 1
ATOM 639 C C . GLN A 1 79 ? 18.547 0.491 -15.359 1.00 93.75 79 GLN A C 1
ATOM 641 O O . GLN A 1 79 ? 19.436 1.173 -14.849 1.00 93.75 79 GLN A O 1
ATOM 646 N N . PRO A 1 80 ? 17.362 1.043 -15.672 1.00 94.88 80 PRO A N 1
ATOM 647 C CA . PRO A 1 80 ? 17.128 2.460 -15.453 1.00 94.88 80 PRO A CA 1
ATOM 648 C C . PRO A 1 80 ? 17.016 2.767 -13.957 1.00 94.88 80 PRO A C 1
ATOM 650 O O . PRO A 1 80 ? 16.375 2.035 -13.199 1.00 94.88 80 PRO A O 1
ATOM 653 N N . VAL A 1 81 ? 17.587 3.896 -13.539 1.00 96.19 81 VAL A N 1
ATOM 654 C CA . VAL A 1 81 ? 17.393 4.449 -12.197 1.00 96.19 81 VAL A CA 1
ATOM 655 C C . VAL A 1 81 ? 15.924 4.803 -12.023 1.00 96.19 81 VAL A C 1
ATOM 657 O O . VAL A 1 81 ? 15.358 5.563 -12.810 1.00 96.19 81 VAL A O 1
ATOM 660 N N . THR A 1 82 ? 15.294 4.245 -10.993 1.00 94.50 82 THR A N 1
ATOM 661 C CA . THR A 1 82 ? 13.865 4.455 -10.747 1.00 94.50 82 THR A CA 1
ATOM 662 C C . THR A 1 82 ? 13.564 5.910 -10.380 1.00 94.50 82 THR A C 1
ATOM 664 O O . THR A 1 82 ? 14.405 6.634 -9.841 1.00 94.50 82 THR A O 1
ATOM 667 N N . PHE A 1 83 ? 12.324 6.343 -10.616 1.00 93.12 83 PHE A N 1
ATOM 668 C CA . PHE A 1 83 ? 11.888 7.695 -10.259 1.00 93.12 83 PHE A CA 1
ATOM 669 C C . PHE A 1 83 ? 12.106 8.019 -8.773 1.00 93.12 83 PHE A C 1
ATOM 671 O O . PHE A 1 83 ? 12.505 9.132 -8.435 1.00 93.12 83 PHE A O 1
ATOM 678 N N . THR A 1 84 ? 11.884 7.041 -7.888 1.00 91.75 84 THR A N 1
ATOM 679 C CA . THR A 1 84 ? 12.054 7.199 -6.436 1.00 91.75 84 THR A CA 1
ATOM 680 C C . THR A 1 84 ? 13.513 7.354 -6.022 1.00 91.75 84 THR A C 1
ATOM 682 O O . THR A 1 84 ? 13.792 8.028 -5.033 1.00 91.75 84 THR A O 1
ATOM 685 N N . ASP A 1 85 ? 14.438 6.768 -6.783 1.00 94.50 85 ASP A N 1
ATOM 686 C CA . ASP A 1 85 ? 15.868 6.785 -6.466 1.00 94.50 85 ASP A CA 1
ATOM 687 C C . ASP A 1 85 ? 16.574 8.001 -7.073 1.00 94.50 85 ASP A C 1
ATOM 689 O O . ASP A 1 85 ? 17.615 8.417 -6.574 1.00 94.50 85 ASP A O 1
ATOM 693 N N . ARG A 1 86 ? 15.976 8.621 -8.102 1.00 94.38 86 ARG A N 1
ATOM 694 C CA . ARG A 1 86 ? 16.529 9.741 -8.881 1.00 94.38 86 ARG A CA 1
ATOM 695 C C . ARG A 1 86 ? 17.135 10.842 -8.005 1.00 94.38 86 ARG A C 1
ATOM 697 O O . ARG A 1 86 ? 18.310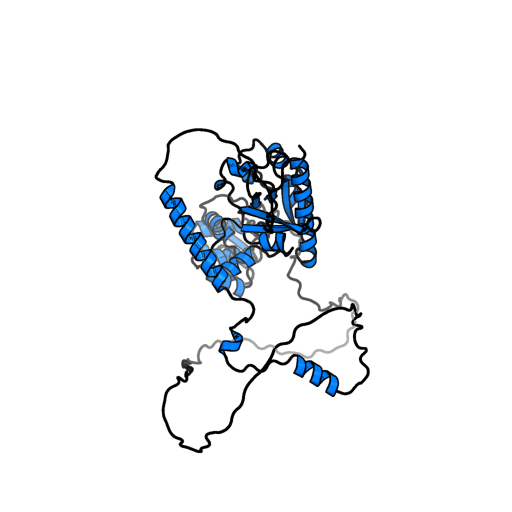 11.183 -8.143 1.00 94.38 86 ARG A O 1
ATOM 704 N N . LYS A 1 87 ? 16.317 11.416 -7.120 1.00 9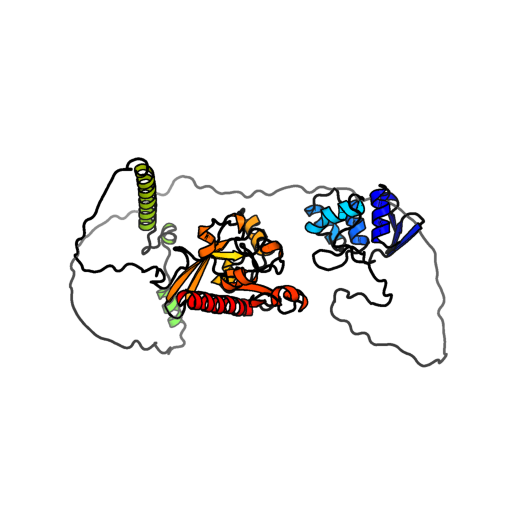3.62 87 LYS A N 1
ATOM 705 C CA . LYS A 1 87 ? 16.707 12.544 -6.266 1.00 93.62 87 LYS A CA 1
ATOM 706 C C . LYS A 1 87 ? 17.748 12.159 -5.205 1.00 93.62 87 LYS A C 1
ATOM 708 O O . LYS A 1 87 ? 18.799 12.793 -5.205 1.00 93.62 87 LYS A O 1
ATOM 713 N N . PRO A 1 88 ? 17.517 11.152 -4.340 1.00 94.12 88 PRO A N 1
ATOM 714 C CA . PRO A 1 88 ? 18.494 10.799 -3.311 1.00 94.12 88 PRO A CA 1
ATOM 715 C C . PRO A 1 88 ? 19.833 10.331 -3.895 1.00 94.12 88 PRO A C 1
ATOM 717 O O . PRO A 1 88 ? 20.881 10.707 -3.379 1.00 94.12 88 PRO A O 1
ATOM 720 N N . LEU A 1 89 ? 19.820 9.574 -4.998 1.00 95.19 89 LEU A N 1
ATOM 721 C CA . LEU A 1 89 ? 21.043 9.154 -5.681 1.00 95.19 89 LEU A CA 1
ATOM 722 C C . LEU A 1 89 ? 21.825 10.353 -6.230 1.00 95.19 89 LEU A C 1
ATOM 724 O O . LEU A 1 89 ? 23.031 10.446 -6.024 1.00 95.19 89 LEU A O 1
ATOM 728 N N . LEU A 1 90 ? 21.151 11.278 -6.920 1.00 95.50 90 LEU A N 1
ATOM 729 C CA . LEU A 1 90 ? 21.816 12.444 -7.500 1.00 95.50 90 LEU A CA 1
ATOM 730 C C . LEU A 1 90 ? 22.356 13.382 -6.418 1.00 95.50 90 LEU A C 1
ATOM 732 O O . LEU A 1 90 ? 23.477 13.861 -6.540 1.00 95.50 90 LEU A O 1
ATOM 736 N N . ASP A 1 91 ? 21.590 13.610 -5.348 1.00 95.56 91 ASP A N 1
ATOM 737 C CA . ASP A 1 91 ? 22.039 14.421 -4.215 1.00 95.56 91 ASP A CA 1
ATOM 738 C C . ASP A 1 91 ? 23.277 13.789 -3.540 1.00 95.56 91 ASP A C 1
ATOM 740 O O . ASP A 1 91 ? 24.182 14.518 -3.133 1.00 95.56 91 ASP A O 1
ATOM 744 N N . TYR A 1 92 ? 23.378 12.454 -3.487 1.00 95.75 92 TYR A N 1
ATOM 745 C CA . TYR A 1 92 ? 24.572 11.754 -2.997 1.00 95.75 92 TYR A CA 1
ATOM 746 C C . TYR A 1 92 ? 25.773 11.898 -3.940 1.00 95.75 92 TYR A C 1
ATOM 748 O O . TYR A 1 92 ? 26.857 12.292 -3.503 1.00 95.75 92 TYR A O 1
ATOM 756 N N . LEU A 1 93 ? 25.588 11.627 -5.236 1.00 95.75 93 LEU A N 1
ATOM 757 C CA . LEU A 1 93 ? 26.659 11.705 -6.237 1.00 95.75 93 LEU A CA 1
ATOM 758 C C . LEU A 1 93 ? 27.188 13.138 -6.406 1.00 95.75 93 LEU A C 1
ATOM 760 O O . LEU A 1 93 ? 28.378 13.332 -6.612 1.00 95.75 93 LEU A O 1
ATOM 764 N N . GLN A 1 94 ? 26.333 14.149 -6.239 1.00 94.88 94 GLN A N 1
ATOM 765 C CA . GLN A 1 94 ? 26.728 15.563 -6.229 1.00 94.88 94 GLN A CA 1
ATOM 766 C C . GLN A 1 94 ? 27.349 16.013 -4.896 1.00 94.88 94 GLN A C 1
ATOM 768 O O . GLN A 1 94 ? 27.716 17.175 -4.755 1.00 94.88 94 GLN A O 1
ATOM 773 N N . GLY A 1 95 ? 27.436 15.130 -3.899 1.00 91.69 95 GLY A N 1
ATOM 774 C CA . GLY A 1 95 ? 28.016 15.440 -2.594 1.00 91.69 95 GLY A CA 1
ATOM 775 C C . GLY A 1 95 ? 27.138 16.297 -1.678 1.00 91.69 95 GLY A C 1
ATOM 776 O O . GLY A 1 95 ? 27.617 16.715 -0.628 1.00 91.69 95 GLY A O 1
ATOM 777 N N . LYS A 1 96 ? 25.858 16.529 -2.012 1.00 92.31 96 LYS A N 1
ATOM 778 C CA . LYS A 1 96 ? 24.914 17.253 -1.137 1.00 92.31 96 LYS A CA 1
ATOM 779 C C . LYS A 1 96 ? 24.558 16.458 0.115 1.00 92.31 96 LYS A C 1
ATOM 781 O O . LYS A 1 96 ? 24.249 17.047 1.145 1.00 92.31 96 LYS A O 1
ATOM 786 N N . ILE A 1 97 ? 24.587 15.129 0.016 1.00 89.81 97 ILE A N 1
ATOM 787 C CA . ILE A 1 97 ? 24.476 14.214 1.155 1.00 89.81 97 ILE A CA 1
ATOM 788 C C . ILE A 1 97 ? 25.703 13.300 1.205 1.00 89.81 97 ILE A C 1
ATOM 790 O O . ILE A 1 97 ? 26.258 12.923 0.172 1.00 89.81 97 ILE A O 1
ATOM 794 N N . SER A 1 98 ? 26.148 12.958 2.415 1.00 83.44 98 SER A N 1
ATOM 795 C CA . SER A 1 98 ? 27.338 12.129 2.648 1.00 83.44 98 SER A CA 1
ATOM 796 C C . SER A 1 98 ? 27.045 10.631 2.726 1.00 83.44 98 SER A C 1
ATOM 798 O O . SER A 1 98 ? 27.950 9.830 2.489 1.00 83.44 98 SER A O 1
ATOM 800 N N . SER A 1 99 ? 25.796 10.259 3.015 1.00 85.12 99 SER A N 1
ATOM 801 C CA . SER A 1 99 ? 25.302 8.885 3.116 1.00 85.12 99 SER A CA 1
ATOM 802 C C . SER A 1 99 ? 23.797 8.822 2.814 1.00 85.12 99 SER A C 1
ATOM 804 O O . SER A 1 99 ? 23.114 9.848 2.774 1.00 85.12 99 SER A O 1
ATOM 806 N N . HIS A 1 100 ? 23.279 7.617 2.567 1.00 86.81 100 HIS A N 1
ATOM 807 C CA . HIS A 1 100 ? 21.860 7.349 2.336 1.00 86.81 100 HIS A CA 1
ATOM 808 C C . HIS A 1 100 ? 21.550 5.888 2.697 1.00 86.81 100 HIS A C 1
ATOM 810 O O . HIS A 1 100 ? 22.378 5.020 2.433 1.00 86.81 100 HIS A O 1
ATOM 816 N N . ASP A 1 101 ? 20.353 5.593 3.218 1.00 84.19 101 ASP A N 1
ATOM 817 C CA . ASP A 1 101 ? 19.931 4.250 3.683 1.00 84.19 101 ASP A CA 1
ATOM 818 C C . ASP A 1 101 ? 20.025 3.141 2.623 1.00 84.19 101 ASP A C 1
ATOM 820 O O . ASP A 1 101 ? 19.903 1.960 2.923 1.00 84.19 101 ASP A O 1
ATOM 824 N N . SER A 1 102 ? 20.148 3.520 1.353 1.00 84.81 102 SER A N 1
ATOM 825 C CA . SER A 1 102 ? 20.263 2.590 0.224 1.00 84.81 102 SER A CA 1
ATOM 826 C C . SER A 1 102 ? 21.711 2.321 -0.188 1.00 84.81 102 SER A C 1
ATOM 828 O O . SER A 1 102 ? 21.926 1.637 -1.178 1.00 84.81 102 SER A O 1
ATOM 830 N N . ILE A 1 103 ? 22.688 2.863 0.541 1.00 85.88 103 ILE A N 1
ATOM 831 C CA . ILE A 1 103 ? 24.111 2.598 0.337 1.00 85.88 103 ILE A CA 1
ATOM 832 C C . ILE A 1 103 ? 24.518 1.495 1.309 1.00 85.88 103 ILE A C 1
ATOM 834 O O . ILE A 1 103 ? 24.624 1.724 2.512 1.00 85.88 103 ILE A O 1
ATOM 838 N N . GLU A 1 104 ? 24.727 0.296 0.779 1.00 76.38 104 GLU A N 1
ATOM 839 C CA . GLU A 1 104 ? 25.159 -0.871 1.544 1.00 76.38 104 GLU A CA 1
ATOM 840 C C . GLU A 1 104 ? 26.658 -1.119 1.296 1.00 76.38 104 GLU A C 1
ATOM 842 O O . GLU A 1 104 ? 27.113 -1.041 0.151 1.00 76.38 104 GLU A O 1
ATOM 847 N N . PRO A 1 105 ? 27.467 -1.414 2.329 1.00 60.81 105 PRO A N 1
ATOM 848 C CA . PRO A 1 105 ? 28.868 -1.758 2.130 1.00 60.81 105 PRO A CA 1
ATOM 849 C C . PRO A 1 105 ? 28.971 -3.085 1.366 1.00 60.81 105 PRO A C 1
ATOM 851 O O . PRO A 1 105 ? 28.644 -4.152 1.888 1.00 60.81 105 PRO A O 1
ATOM 854 N N . VAL A 1 106 ? 29.435 -3.025 0.116 1.00 55.56 106 VAL A N 1
ATOM 855 C CA . VAL A 1 106 ? 29.684 -4.220 -0.697 1.00 55.56 106 VAL A CA 1
ATOM 856 C C . VAL A 1 106 ? 30.905 -4.936 -0.122 1.00 55.56 106 VAL A C 1
ATOM 858 O O . VAL A 1 106 ? 32.032 -4.464 -0.244 1.00 55.56 106 VAL A O 1
ATOM 861 N N . SER A 1 107 ? 30.686 -6.088 0.513 1.00 43.97 107 SER A N 1
ATOM 862 C CA . SER A 1 107 ? 31.767 -7.027 0.821 1.00 43.97 107 SER A CA 1
ATOM 863 C C . SER A 1 107 ? 32.172 -7.702 -0.489 1.00 43.97 107 SER A C 1
ATOM 865 O O . SER A 1 107 ? 31.391 -8.470 -1.048 1.00 43.97 107 SER A O 1
ATOM 867 N N . ILE A 1 108 ? 33.356 -7.380 -1.014 1.00 39.81 108 ILE A N 1
ATOM 868 C CA . ILE A 1 108 ? 33.894 -8.001 -2.231 1.00 39.81 108 ILE A CA 1
ATOM 869 C C . ILE A 1 108 ? 34.142 -9.480 -1.919 1.00 39.81 108 ILE A C 1
ATOM 871 O O . ILE A 1 108 ? 35.136 -9.828 -1.290 1.00 39.81 108 ILE A O 1
ATOM 875 N N . ASN A 1 109 ? 33.219 -10.349 -2.326 1.00 36.03 109 ASN A N 1
ATOM 876 C CA . ASN A 1 109 ? 33.405 -11.792 -2.279 1.00 36.03 109 ASN A CA 1
ATOM 877 C C . ASN A 1 109 ? 33.696 -12.248 -3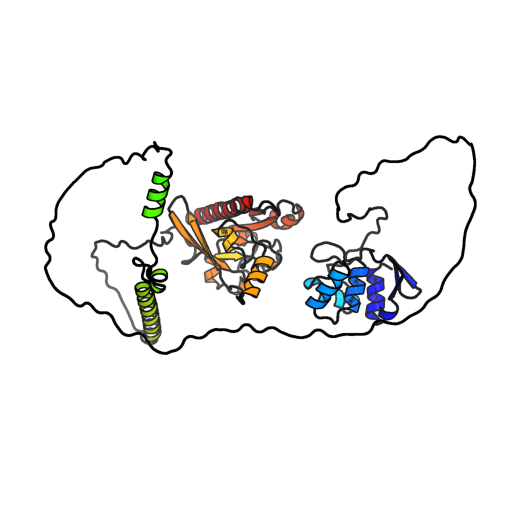.719 1.00 36.03 109 ASN A C 1
ATOM 879 O O . ASN A 1 109 ? 32.793 -12.184 -4.555 1.00 36.03 109 ASN A O 1
ATOM 883 N N . PRO A 1 110 ? 34.933 -12.651 -4.058 1.00 35.66 110 PRO A N 1
ATOM 884 C CA . PRO A 1 110 ? 35.399 -12.756 -5.445 1.00 35.66 110 PRO A CA 1
ATOM 885 C C . PRO A 1 110 ? 34.846 -13.965 -6.224 1.00 35.66 110 PRO A C 1
ATOM 887 O O . PRO A 1 110 ? 35.403 -14.313 -7.258 1.00 35.66 110 PRO A O 1
ATOM 890 N N . ASN A 1 111 ? 33.784 -14.633 -5.753 1.00 34.16 111 ASN A N 1
ATOM 891 C CA . ASN A 1 111 ? 33.434 -15.971 -6.239 1.00 34.16 111 ASN A CA 1
ATOM 892 C C . ASN A 1 111 ? 31.944 -16.243 -6.510 1.00 34.16 111 ASN A C 1
ATOM 894 O O . ASN A 1 111 ? 31.501 -17.380 -6.366 1.00 34.16 111 ASN A O 1
ATOM 898 N N . PHE A 1 112 ? 31.157 -15.245 -6.921 1.00 36.00 112 PHE A N 1
ATOM 899 C CA . PHE A 1 112 ? 29.796 -15.508 -7.406 1.00 36.00 112 PHE A CA 1
ATOM 900 C C . PHE A 1 112 ? 29.668 -15.261 -8.913 1.00 36.00 112 PHE A C 1
ATOM 902 O O . PHE A 1 112 ? 29.842 -14.125 -9.358 1.00 36.00 112 PHE A O 1
ATOM 909 N N . PRO A 1 113 ? 29.316 -16.291 -9.707 1.00 35.66 113 PRO A N 1
ATOM 910 C CA . PRO A 1 113 ? 28.845 -16.101 -11.067 1.00 35.66 113 PRO A CA 1
ATOM 911 C C . PRO A 1 113 ? 27.488 -15.393 -11.042 1.00 35.66 113 PRO A C 1
ATOM 913 O O . PRO A 1 113 ? 26.606 -15.701 -10.240 1.00 35.66 113 PRO A O 1
ATOM 916 N N . ASN A 1 114 ? 27.349 -14.439 -11.951 1.00 39.72 114 ASN A N 1
ATOM 917 C CA . ASN A 1 114 ? 26.168 -13.626 -12.200 1.00 39.72 114 ASN A CA 1
ATOM 918 C C . ASN A 1 114 ? 24.908 -14.497 -12.439 1.00 39.72 114 ASN A C 1
ATOM 920 O O . ASN A 1 114 ? 24.959 -15.380 -13.301 1.00 39.72 114 ASN A O 1
ATOM 924 N N . PRO A 1 115 ? 23.758 -14.256 -11.777 1.00 33.34 115 PRO A N 1
ATOM 925 C CA . PRO A 1 115 ? 22.480 -14.800 -12.223 1.00 33.34 115 PRO A CA 1
ATOM 926 C C . PRO A 1 115 ? 22.026 -14.017 -13.463 1.00 33.34 115 PRO A C 1
ATOM 928 O O . PRO A 1 115 ? 21.238 -13.074 -13.396 1.00 33.34 115 PRO A O 1
ATOM 931 N N . GLY A 1 116 ? 22.585 -14.396 -14.611 1.00 34.25 116 GLY A N 1
ATOM 932 C CA . GLY A 1 116 ? 22.165 -13.916 -15.916 1.00 34.25 116 GLY A CA 1
ATOM 933 C C . GLY A 1 116 ? 20.738 -14.358 -16.238 1.00 34.25 116 GLY A C 1
ATOM 934 O O . GLY A 1 116 ? 20.304 -15.457 -15.896 1.00 34.25 116 GLY A O 1
ATOM 935 N N . PHE A 1 117 ? 20.020 -13.474 -16.923 1.00 34.72 117 PHE A N 1
ATOM 936 C CA . PHE A 1 117 ? 18.752 -13.745 -17.584 1.00 34.72 117 PHE A CA 1
ATOM 937 C C . PHE A 1 117 ? 18.813 -15.074 -18.356 1.00 34.72 117 PHE A C 1
ATOM 939 O O . PHE A 1 117 ? 19.609 -15.228 -19.282 1.00 34.72 117 PHE A O 1
ATOM 946 N N . ALA A 1 118 ? 17.972 -16.033 -17.969 1.00 31.44 118 ALA A N 1
ATOM 947 C CA . ALA A 1 118 ? 17.839 -17.305 -18.661 1.00 31.44 118 ALA A CA 1
ATOM 948 C C . ALA A 1 118 ? 17.265 -17.091 -20.072 1.00 31.44 118 ALA A C 1
ATOM 950 O O . ALA A 1 118 ? 16.165 -16.561 -20.225 1.00 31.44 118 ALA A O 1
ATOM 951 N N . ASN A 1 119 ? 17.994 -17.551 -21.089 1.00 31.75 119 ASN A N 1
ATOM 952 C CA . ASN A 1 119 ? 17.472 -17.847 -22.423 1.00 31.75 119 ASN A CA 1
ATOM 953 C C . ASN A 1 119 ? 17.527 -19.376 -22.610 1.00 31.75 119 ASN A C 1
ATOM 955 O O . ASN A 1 119 ? 18.505 -19.988 -22.171 1.00 31.75 119 ASN A O 1
ATOM 959 N N . PRO A 1 120 ? 16.507 -20.024 -23.200 1.00 32.78 120 PRO A N 1
ATOM 960 C CA . PRO A 1 120 ? 16.428 -21.475 -23.205 1.00 32.78 120 PRO A CA 1
ATOM 961 C C . PRO A 1 120 ? 17.324 -22.097 -24.285 1.00 32.78 120 PRO A C 1
ATOM 963 O O . PRO A 1 120 ? 17.275 -21.718 -25.450 1.00 32.78 120 PRO A O 1
ATOM 966 N N . SER A 1 121 ? 18.063 -23.117 -23.849 1.00 33.44 121 SER A N 1
ATOM 967 C CA . SER A 1 121 ? 18.473 -24.312 -24.593 1.00 33.44 121 SER A CA 1
ATOM 968 C C . SER A 1 121 ? 19.356 -24.163 -25.840 1.00 33.44 121 SER A C 1
ATOM 970 O O . SER A 1 121 ? 18.871 -23.992 -26.953 1.00 33.44 121 SER A O 1
ATOM 972 N N . PHE A 1 122 ? 20.633 -24.519 -25.678 1.00 28.58 122 PHE A N 1
ATOM 973 C CA . PHE A 1 122 ? 21.226 -25.586 -26.490 1.00 28.58 122 PHE A CA 1
ATOM 974 C C . PHE A 1 122 ? 22.247 -26.354 -25.643 1.00 28.58 122 PHE A C 1
ATOM 976 O O . PHE A 1 122 ? 23.033 -25.755 -24.913 1.00 28.58 122 PHE A O 1
ATOM 983 N N . ALA A 1 123 ? 22.156 -27.681 -25.667 1.00 30.61 123 ALA A N 1
ATOM 984 C CA . ALA A 1 123 ? 22.949 -28.576 -24.840 1.00 30.61 123 ALA A CA 1
ATOM 985 C C . ALA A 1 123 ? 24.431 -28.542 -25.240 1.00 30.61 123 ALA A C 1
ATOM 987 O O . ALA A 1 123 ? 24.771 -28.695 -26.412 1.00 30.61 123 ALA A O 1
ATOM 988 N N . SER A 1 124 ? 25.299 -28.384 -24.245 1.00 29.45 124 SER A N 1
ATOM 989 C CA . SER A 1 124 ? 26.740 -28.587 -24.357 1.00 29.45 124 SER A CA 1
ATOM 990 C C . SER A 1 124 ? 27.034 -30.087 -24.374 1.00 29.45 124 SER A C 1
ATOM 992 O O . SER A 1 124 ? 26.679 -30.789 -23.427 1.00 29.45 124 SER A O 1
ATOM 994 N N . VAL A 1 125 ? 27.719 -30.576 -25.408 1.00 31.08 125 VAL A N 1
ATOM 995 C CA . VAL A 1 125 ? 28.500 -31.814 -25.296 1.00 31.08 125 VAL A CA 1
ATOM 996 C C . VAL A 1 125 ? 29.930 -31.401 -24.971 1.00 31.08 125 VAL A C 1
ATOM 998 O O . VAL A 1 125 ? 30.533 -30.586 -25.662 1.00 31.08 125 VAL A O 1
ATOM 1001 N N . SER A 1 126 ? 30.398 -31.910 -23.840 1.00 32.53 126 SER A N 1
ATOM 1002 C CA . SER A 1 126 ? 31.710 -31.721 -23.241 1.00 32.53 126 SER A CA 1
ATOM 1003 C C . SER A 1 126 ? 32.803 -32.449 -24.023 1.00 32.53 126 SER A C 1
ATOM 1005 O O . SER A 1 126 ? 32.708 -33.662 -24.201 1.00 32.53 126 SER A O 1
ATOM 1007 N N . ASP A 1 127 ? 33.864 -31.729 -24.374 1.00 28.91 127 ASP A N 1
ATOM 1008 C CA . ASP A 1 127 ? 35.172 -32.301 -24.692 1.00 28.91 127 ASP A CA 1
ATOM 1009 C C . ASP A 1 127 ? 36.005 -32.435 -23.416 1.00 28.91 127 ASP A C 1
ATOM 1011 O O . ASP A 1 127 ? 36.119 -31.483 -22.642 1.00 28.91 127 ASP A O 1
ATOM 1015 N N . GLN A 1 128 ? 36.624 -33.601 -23.239 1.00 28.81 128 GLN A N 1
ATOM 1016 C CA . GLN A 1 128 ? 37.932 -33.789 -22.604 1.00 28.81 128 GLN A CA 1
ATOM 1017 C C . GLN A 1 128 ? 38.528 -35.132 -23.087 1.00 28.81 128 GLN A C 1
ATOM 1019 O O . GLN A 1 128 ? 37.793 -36.011 -23.536 1.00 28.81 128 GLN A O 1
ATOM 1024 N N . PRO A 1 129 ? 39.866 -35.256 -23.078 1.00 43.56 129 PRO A N 1
ATOM 1025 C CA . PRO A 1 129 ? 40.676 -35.555 -24.263 1.00 43.56 129 PRO A CA 1
ATOM 1026 C C . PRO A 1 129 ? 41.180 -37.000 -24.282 1.00 43.56 129 PRO A C 1
ATOM 1028 O O . PRO A 1 129 ? 41.116 -37.653 -23.251 1.00 43.56 129 PRO A O 1
ATOM 1031 N N . LEU A 1 130 ? 41.754 -37.460 -25.404 1.00 29.55 130 LEU A N 1
ATOM 1032 C CA . LEU A 1 130 ? 42.854 -38.444 -25.471 1.00 29.55 130 LEU A CA 1
ATOM 1033 C C . LEU A 1 130 ? 43.262 -38.698 -26.941 1.00 29.55 130 LEU A C 1
ATOM 1035 O O . LEU A 1 130 ? 42.399 -38.918 -27.784 1.00 29.55 130 LEU A O 1
ATOM 1039 N N . GLY A 1 131 ? 44.572 -38.758 -27.220 1.00 29.73 131 GLY A N 1
ATOM 1040 C CA . GLY A 1 131 ? 45.115 -39.482 -28.382 1.00 29.73 131 GLY A CA 1
ATOM 1041 C C . GLY A 1 131 ? 45.896 -38.652 -29.405 1.00 29.73 131 GLY A C 1
ATOM 1042 O O . GLY A 1 131 ? 45.325 -38.028 -30.289 1.00 29.73 131 GLY A O 1
ATOM 1043 N N . TYR A 1 132 ? 47.221 -38.708 -29.295 1.00 30.98 132 TYR A N 1
ATOM 1044 C CA . TYR A 1 132 ? 48.206 -38.311 -30.302 1.00 30.98 132 TYR A CA 1
ATOM 1045 C C . TYR A 1 132 ? 48.395 -39.459 -31.312 1.00 30.98 132 TYR A C 1
ATOM 1047 O O . TYR A 1 132 ? 48.688 -40.571 -30.880 1.00 30.98 132 TYR A O 1
ATOM 1055 N N . ASP A 1 133 ? 48.278 -39.195 -32.619 1.00 34.91 133 ASP A N 1
ATOM 1056 C CA . ASP A 1 133 ? 48.806 -40.054 -33.698 1.00 34.91 133 ASP A CA 1
ATOM 1057 C C . ASP A 1 133 ? 49.124 -39.198 -34.954 1.00 34.91 133 ASP A C 1
ATOM 1059 O O . ASP A 1 133 ? 48.239 -38.474 -35.425 1.00 34.91 133 ASP A O 1
ATOM 1063 N N . PRO A 1 134 ? 50.373 -39.189 -35.474 1.00 46.09 134 PRO A N 1
ATOM 1064 C CA . PRO A 1 134 ? 50.799 -38.297 -36.547 1.00 46.09 134 PRO A CA 1
ATOM 1065 C C . PRO A 1 134 ? 50.739 -38.957 -37.936 1.00 46.09 134 PRO A C 1
ATOM 1067 O O . PRO A 1 134 ? 51.466 -39.902 -38.228 1.00 46.09 134 PRO A O 1
ATOM 1070 N N . SER A 1 135 ? 49.962 -38.384 -38.859 1.00 33.72 135 SER A N 1
ATOM 1071 C CA . SER A 1 135 ? 50.162 -38.576 -40.307 1.00 33.72 135 SER A CA 1
ATOM 1072 C C . SER A 1 135 ? 49.490 -37.470 -41.147 1.00 33.72 135 SER A C 1
ATOM 1074 O O . SER A 1 135 ? 48.290 -37.485 -41.365 1.00 33.72 135 SER A O 1
ATOM 1076 N N . ALA A 1 136 ? 50.322 -36.493 -41.548 1.00 34.75 136 ALA A N 1
ATOM 1077 C CA . ALA A 1 136 ? 50.386 -35.636 -42.758 1.00 34.75 136 ALA A CA 1
ATOM 1078 C C . ALA A 1 136 ? 49.176 -35.427 -43.726 1.00 34.75 136 ALA A C 1
ATOM 1080 O O . ALA A 1 136 ? 48.325 -36.301 -43.849 1.00 34.75 136 ALA A O 1
ATOM 1081 N N . PRO A 1 137 ? 49.186 -34.390 -44.611 1.00 42.28 137 PRO A N 1
ATOM 1082 C CA . PRO A 1 137 ? 50.038 -33.193 -44.672 1.00 42.28 137 PRO A CA 1
ATOM 1083 C C . PRO A 1 137 ? 49.278 -31.849 -44.760 1.00 42.28 137 PRO A C 1
ATOM 1085 O O . PRO A 1 137 ? 48.106 -31.749 -45.124 1.00 42.28 137 PRO A O 1
ATOM 1088 N N . GLU A 1 138 ? 50.044 -30.798 -44.482 1.00 29.05 138 GLU A N 1
ATOM 1089 C CA . GLU A 1 138 ? 49.736 -29.376 -44.608 1.00 29.05 138 GLU A CA 1
ATOM 1090 C C . GLU A 1 138 ? 49.357 -28.934 -46.034 1.00 29.05 138 GLU A C 1
ATOM 1092 O O . GLU A 1 138 ? 49.929 -29.384 -47.030 1.00 29.05 138 GLU A O 1
ATOM 1097 N N . LYS A 1 139 ? 48.478 -27.927 -46.117 1.00 31.55 139 LYS A N 1
ATOM 1098 C CA . LYS A 1 139 ? 48.437 -26.966 -47.229 1.00 31.55 139 LYS A CA 1
ATOM 1099 C C . LYS A 1 139 ? 48.465 -25.539 -46.684 1.00 31.55 139 LYS A C 1
ATOM 1101 O O . LYS A 1 139 ? 47.451 -24.964 -46.310 1.00 31.55 139 LYS A O 1
ATOM 1106 N N . THR A 1 140 ? 49.692 -25.040 -46.598 1.00 29.34 140 THR A N 1
ATOM 1107 C CA . THR A 1 140 ? 50.176 -23.700 -46.966 1.00 29.34 140 THR A CA 1
ATOM 1108 C C . THR A 1 140 ? 49.165 -22.572 -47.241 1.00 29.34 140 THR A C 1
ATOM 1110 O O . THR A 1 140 ? 48.381 -22.647 -48.183 1.00 29.34 140 THR A O 1
ATOM 1113 N N . LEU A 1 141 ? 49.387 -21.474 -46.505 1.00 27.06 141 LEU A N 1
ATOM 1114 C CA . LEU A 1 141 ? 49.478 -20.067 -46.941 1.00 27.06 141 LEU A CA 1
ATOM 1115 C C . LEU A 1 141 ? 48.342 -19.461 -47.794 1.00 27.06 141 LEU A C 1
ATOM 1117 O O . LEU A 1 141 ? 48.198 -19.753 -48.976 1.00 27.06 141 LEU A O 1
ATOM 1121 N N . ASN A 1 142 ? 47.700 -18.416 -47.258 1.00 29.50 142 ASN A N 1
ATOM 1122 C CA . ASN A 1 142 ? 48.089 -17.049 -47.631 1.00 29.50 142 ASN A CA 1
ATOM 1123 C C . ASN A 1 142 ? 47.470 -15.994 -46.702 1.00 29.50 142 ASN A C 1
ATOM 1125 O O . ASN A 1 142 ? 46.259 -15.812 -46.622 1.00 29.50 142 ASN A O 1
ATOM 1129 N N . SER A 1 143 ? 48.361 -15.263 -46.041 1.00 31.12 143 SER A N 1
ATOM 1130 C CA . SER A 1 143 ? 48.163 -13.909 -45.539 1.00 31.12 143 SER A CA 1
ATOM 1131 C C . SER A 1 143 ? 48.040 -12.929 -46.706 1.00 31.12 143 SER A C 1
ATOM 1133 O O . SER A 1 143 ? 48.813 -13.057 -47.652 1.00 31.12 143 SER A O 1
ATOM 1135 N N . ASN A 1 144 ? 47.187 -11.906 -46.601 1.00 28.28 144 ASN A N 1
ATOM 1136 C CA . ASN A 1 144 ? 47.561 -10.560 -47.040 1.00 28.28 144 ASN A CA 1
ATOM 1137 C C . ASN A 1 144 ? 46.746 -9.449 -46.353 1.00 28.28 144 ASN A C 1
ATOM 1139 O O . ASN A 1 144 ? 45.520 -9.432 -46.328 1.00 28.28 144 ASN A O 1
ATOM 1143 N N . PHE A 1 145 ? 47.549 -8.551 -45.797 1.00 27.05 145 PHE A N 1
ATOM 1144 C CA . PHE A 1 145 ? 47.387 -7.235 -45.195 1.00 27.05 145 PHE A CA 1
ATOM 1145 C C . PHE A 1 145 ? 46.284 -6.268 -45.701 1.00 27.05 145 PHE A C 1
ATOM 1147 O O . PHE A 1 145 ? 46.282 -5.891 -46.864 1.00 27.05 145 PHE A O 1
ATOM 1154 N N . THR A 1 146 ? 45.510 -5.743 -44.730 1.00 29.91 146 THR A N 1
ATOM 1155 C CA . THR A 1 146 ? 45.296 -4.313 -44.334 1.00 29.91 146 THR A CA 1
ATOM 1156 C C . THR A 1 146 ? 44.773 -3.259 -45.365 1.00 29.91 146 THR A C 1
ATOM 1158 O O . THR A 1 146 ? 44.416 -3.629 -46.474 1.00 29.91 146 THR A O 1
ATOM 1161 N N . PRO A 1 147 ? 44.555 -1.966 -45.002 1.00 46.25 147 PRO A N 1
ATOM 1162 C CA . PRO A 1 147 ? 43.211 -1.383 -44.885 1.00 46.25 147 PRO A CA 1
ATOM 1163 C C . PRO A 1 147 ? 43.008 -0.131 -45.772 1.00 46.25 147 PRO A C 1
ATOM 1165 O O . PRO A 1 147 ? 43.965 0.506 -46.198 1.00 46.25 147 PRO A O 1
ATOM 1168 N N . SER A 1 148 ? 41.770 0.326 -45.977 1.00 28.55 148 SER A N 1
ATOM 1169 C CA . SER A 1 148 ? 41.551 1.728 -46.373 1.00 28.55 148 SER A CA 1
ATOM 1170 C C . SER A 1 148 ? 40.119 2.198 -46.150 1.00 28.55 148 SER A C 1
ATOM 1172 O O . SER A 1 148 ? 39.158 1.582 -46.605 1.00 28.55 148 SER A O 1
ATOM 1174 N N . LEU A 1 149 ? 40.033 3.340 -45.475 1.00 31.44 149 LEU A N 1
ATOM 1175 C CA . LEU A 1 149 ? 38.889 4.233 -45.359 1.00 31.44 149 LEU A CA 1
ATOM 1176 C C . LEU A 1 149 ? 38.407 4.693 -46.745 1.00 31.44 149 LEU A C 1
ATOM 1178 O O . LEU A 1 149 ? 39.240 5.060 -47.570 1.00 31.44 149 LEU A O 1
ATOM 1182 N N . ASN A 1 150 ? 37.091 4.831 -46.942 1.00 28.23 150 ASN A N 1
ATOM 1183 C CA . ASN A 1 150 ? 36.571 6.122 -47.394 1.00 28.23 150 ASN A CA 1
ATOM 1184 C C . ASN A 1 150 ? 35.083 6.336 -47.093 1.00 28.23 150 ASN A C 1
ATOM 1186 O O . ASN A 1 150 ? 34.276 5.410 -47.059 1.00 28.23 150 ASN A O 1
ATOM 1190 N N . LEU A 1 151 ? 34.791 7.611 -46.861 1.00 28.69 151 LEU A N 1
ATOM 1191 C CA . LEU A 1 151 ? 33.530 8.235 -46.495 1.00 28.69 151 LEU A CA 1
ATOM 1192 C C . LEU A 1 151 ? 32.707 8.590 -47.752 1.00 28.69 151 LEU A C 1
ATOM 1194 O O . LEU A 1 151 ? 33.272 8.827 -48.817 1.00 28.69 151 LEU A O 1
ATOM 1198 N N . ASN A 1 152 ? 31.404 8.793 -47.535 1.00 28.66 152 ASN A N 1
ATOM 1199 C CA . ASN A 1 152 ? 30.443 9.563 -48.342 1.00 28.66 152 ASN A CA 1
ATOM 1200 C C . ASN A 1 152 ? 29.778 8.891 -49.552 1.00 28.66 152 ASN A C 1
ATOM 1202 O O . ASN A 1 152 ? 30.370 8.737 -50.615 1.00 28.66 152 ASN A O 1
ATOM 1206 N N . SER A 1 153 ? 28.468 8.665 -49.404 1.00 26.22 153 SER A N 1
ATOM 1207 C CA . SER A 1 153 ? 27.391 9.213 -50.252 1.00 26.22 153 SER A CA 1
ATOM 1208 C C . SER A 1 153 ? 26.229 8.225 -50.270 1.00 26.22 153 SER A C 1
ATOM 1210 O O . SER A 1 153 ? 26.411 7.155 -50.829 1.00 26.22 153 SER A O 1
ATOM 1212 N N . ILE A 1 154 ? 25.078 8.565 -49.671 1.00 29.61 154 ILE A N 1
ATOM 1213 C CA . ILE A 1 154 ? 23.778 8.624 -50.368 1.00 29.61 154 ILE A CA 1
ATOM 1214 C C . ILE A 1 154 ? 22.922 9.673 -49.644 1.00 29.61 154 ILE A C 1
ATOM 1216 O O . ILE A 1 154 ? 22.778 9.655 -48.423 1.00 29.61 154 ILE A O 1
ATOM 1220 N N . ALA A 1 155 ? 22.427 10.611 -50.443 1.00 29.02 155 ALA A N 1
ATOM 1221 C CA . ALA A 1 155 ? 21.647 11.776 -50.079 1.00 29.02 155 ALA A CA 1
ATOM 1222 C C . ALA A 1 155 ? 20.166 11.471 -49.782 1.00 29.02 155 ALA A C 1
ATOM 1224 O O . ALA A 1 155 ? 19.634 10.407 -50.094 1.00 29.02 155 ALA A O 1
ATOM 1225 N N . GLU A 1 156 ? 19.540 12.479 -49.184 1.00 30.06 156 GLU A N 1
ATOM 1226 C CA . GLU A 1 156 ? 18.146 12.619 -48.777 1.00 30.06 156 GLU A CA 1
ATOM 1227 C C . GLU A 1 156 ? 17.124 12.456 -49.918 1.00 30.06 156 GLU A C 1
ATOM 1229 O O . GLU A 1 156 ? 17.342 12.911 -51.040 1.00 30.06 156 GLU A O 1
ATOM 1234 N N . ALA A 1 157 ? 15.939 11.937 -49.580 1.00 29.28 157 ALA A N 1
ATOM 1235 C CA . ALA A 1 157 ? 14.680 12.328 -50.215 1.00 29.28 157 ALA A CA 1
ATOM 1236 C C . ALA A 1 157 ? 13.516 12.227 -49.198 1.00 29.28 157 ALA A C 1
ATOM 1238 O O . ALA A 1 157 ? 13.481 11.278 -48.409 1.00 29.28 157 ALA A O 1
ATOM 1239 N N . PRO A 1 158 ? 12.574 13.191 -49.185 1.00 36.19 158 PRO A N 1
ATOM 1240 C CA . PRO A 1 158 ? 11.545 13.332 -48.159 1.00 36.19 158 PRO A CA 1
ATOM 1241 C C . PRO A 1 158 ? 10.265 12.573 -48.526 1.00 36.19 158 PRO A C 1
ATOM 1243 O O . PRO A 1 158 ? 9.904 12.477 -49.697 1.00 36.19 158 PRO A O 1
ATOM 1246 N N . ILE A 1 159 ? 9.516 12.106 -47.524 1.00 29.62 159 ILE A N 1
ATOM 1247 C CA . ILE A 1 159 ? 8.131 11.661 -47.721 1.00 29.62 159 ILE A CA 1
ATOM 1248 C C . ILE A 1 159 ? 7.251 12.344 -46.676 1.00 29.62 159 ILE A C 1
ATOM 1250 O O . ILE A 1 159 ? 7.196 11.944 -45.515 1.00 29.62 159 ILE A O 1
ATOM 1254 N N . SER A 1 160 ? 6.544 13.381 -47.116 1.00 32.75 160 SER A N 1
ATOM 1255 C CA . SER A 1 160 ? 5.251 13.771 -46.565 1.00 32.75 160 SER A CA 1
ATOM 1256 C C . SER A 1 160 ? 4.219 13.625 -47.682 1.00 32.75 160 SER A C 1
ATOM 1258 O O . SER A 1 160 ? 4.504 13.982 -48.822 1.00 32.75 160 SER A O 1
ATOM 1260 N N . LEU A 1 161 ? 3.054 13.055 -47.361 1.00 30.97 161 LEU A N 1
ATOM 1261 C CA . LEU A 1 161 ? 1.725 13.493 -47.808 1.00 30.97 161 LEU A CA 1
ATOM 1262 C C . LEU A 1 161 ? 0.645 12.555 -47.233 1.00 30.97 161 LEU A C 1
ATOM 1264 O O . LEU A 1 161 ? 0.774 11.334 -47.247 1.00 30.97 161 LEU A O 1
ATOM 1268 N N . ASN A 1 162 ? -0.401 13.188 -46.695 1.00 40.94 162 ASN A N 1
ATOM 1269 C CA . ASN A 1 162 ? -1.646 12.627 -46.154 1.00 40.94 162 ASN A CA 1
ATOM 1270 C C . ASN A 1 162 ? -2.355 11.634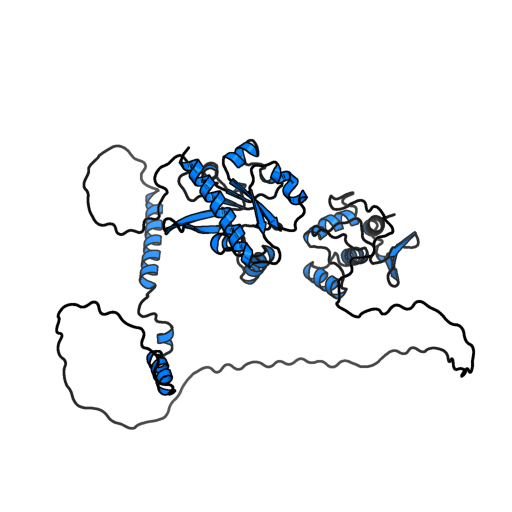 -47.097 1.00 40.94 162 ASN A C 1
ATOM 1272 O O . ASN A 1 162 ? -2.167 11.686 -48.313 1.00 40.94 162 ASN A O 1
ATOM 1276 N N . PRO A 1 163 ? -3.351 10.902 -46.566 1.00 37.09 163 PRO A N 1
ATOM 1277 C CA . PRO A 1 163 ? -4.686 11.133 -47.118 1.00 37.09 163 PRO A CA 1
ATOM 1278 C C . PRO A 1 163 ? -5.783 11.319 -46.061 1.00 37.09 163 PRO A C 1
ATOM 1280 O O . PRO A 1 163 ? -5.907 10.585 -45.082 1.00 37.09 163 PRO A O 1
ATOM 1283 N N . SER A 1 164 ? -6.597 12.336 -46.329 1.00 32.28 164 SER A N 1
ATOM 1284 C CA . SER A 1 164 ? -7.832 12.712 -45.651 1.00 32.28 164 SER A CA 1
ATOM 1285 C C . SER A 1 164 ? -8.974 11.734 -45.962 1.00 32.28 164 SER A C 1
ATOM 1287 O O . SER A 1 164 ? -9.138 11.305 -47.102 1.00 32.28 164 SER A O 1
ATOM 1289 N N . PHE A 1 165 ? -9.811 11.446 -44.964 1.00 33.56 165 PHE A N 1
ATOM 1290 C CA . PHE A 1 165 ? -11.103 10.768 -45.124 1.00 33.56 165 PHE A CA 1
ATOM 1291 C C . PHE A 1 165 ? -12.182 11.756 -45.603 1.00 33.56 165 PHE A C 1
ATOM 1293 O O . PHE A 1 165 ? -12.308 12.822 -44.994 1.00 33.56 165 PHE A O 1
ATOM 1300 N N . PRO A 1 166 ? -13.015 11.423 -46.607 1.00 35.66 166 PRO A N 1
ATOM 1301 C CA . PRO A 1 166 ? -14.225 12.181 -46.885 1.00 35.66 166 PRO A CA 1
ATOM 1302 C C . PRO A 1 166 ? -15.422 11.591 -46.127 1.00 35.66 166 PRO A C 1
ATOM 1304 O O . PRO A 1 166 ? -15.746 10.409 -46.248 1.00 35.66 166 PRO A O 1
ATOM 1307 N N . GLY A 1 167 ? -16.090 12.444 -45.351 1.00 33.69 167 GLY A N 1
ATOM 1308 C CA . GLY A 1 167 ? -17.447 12.211 -44.872 1.00 33.69 167 GLY A CA 1
ATOM 1309 C C . GLY A 1 167 ? -18.463 12.501 -45.977 1.00 33.69 167 GLY A C 1
ATOM 1310 O O . GLY A 1 167 ? -18.273 13.425 -46.767 1.00 33.69 167 GLY A O 1
ATOM 1311 N N . LEU A 1 168 ? -19.549 11.729 -46.017 1.00 31.55 168 LEU A N 1
ATOM 1312 C CA . LEU A 1 168 ? -20.716 12.038 -46.836 1.00 31.55 168 LEU A CA 1
ATOM 1313 C C . LEU A 1 168 ? -21.886 12.412 -45.931 1.00 31.55 168 LEU A C 1
ATOM 1315 O O . LEU A 1 168 ? -22.335 11.635 -45.090 1.00 31.55 168 LEU A O 1
ATOM 1319 N N . ASN A 1 169 ? -22.304 13.658 -46.119 1.00 30.70 169 ASN A N 1
ATOM 1320 C CA . ASN A 1 169 ? -23.434 14.321 -45.503 1.00 30.70 169 ASN A CA 1
ATOM 1321 C C . ASN A 1 169 ? -24.683 14.101 -46.373 1.00 30.70 169 ASN A C 1
ATOM 1323 O O . ASN A 1 169 ? -24.586 14.053 -47.600 1.00 30.70 169 ASN A O 1
ATOM 1327 N N . TYR A 1 170 ? -25.837 13.980 -45.726 1.00 34.03 170 TYR A N 1
ATOM 1328 C CA . TYR A 1 170 ? -27.159 13.908 -46.349 1.00 34.03 170 TYR A CA 1
ATOM 1329 C C . TYR A 1 170 ? -27.611 15.280 -46.878 1.00 34.03 170 TYR A C 1
ATOM 1331 O O . TYR A 1 170 ? -27.345 16.297 -46.238 1.00 34.03 170 TYR A O 1
ATOM 1339 N N . GLY A 1 171 ? -28.398 15.287 -47.963 1.00 29.14 171 GLY A N 1
ATOM 1340 C CA . GLY A 1 171 ? -29.333 16.380 -48.258 1.00 29.14 171 GLY A CA 1
ATOM 1341 C C . GLY A 1 171 ? -29.749 16.537 -49.727 1.00 29.14 171 GLY A C 1
ATOM 1342 O O . GLY A 1 171 ? -28.946 17.037 -50.501 1.00 29.14 171 GLY A O 1
ATOM 1343 N N . ASN A 1 172 ? -31.021 16.188 -50.007 1.00 29.69 172 ASN A N 1
ATOM 1344 C CA . ASN A 1 172 ? -32.007 16.762 -50.961 1.00 29.69 172 ASN A CA 1
ATOM 1345 C C . ASN A 1 172 ? -31.604 16.873 -52.460 1.00 29.69 172 ASN A C 1
ATOM 1347 O O . ASN A 1 172 ? -30.526 17.341 -52.781 1.00 29.69 172 ASN A O 1
ATOM 1351 N N . ASP A 1 173 ? -32.399 16.530 -53.481 1.00 29.52 173 ASP A N 1
ATOM 1352 C CA . ASP A 1 173 ? -33.859 16.566 -53.698 1.00 29.52 173 ASP A CA 1
ATOM 1353 C C . ASP A 1 173 ? -34.190 15.818 -55.043 1.00 29.52 173 ASP A C 1
ATOM 1355 O O . ASP A 1 173 ? -33.339 15.068 -55.523 1.00 29.52 173 ASP A O 1
ATOM 1359 N N . PRO A 1 174 ? -35.342 16.007 -55.724 1.00 46.62 174 PRO A N 1
ATOM 1360 C CA . PRO A 1 174 ? -36.513 15.128 -55.788 1.00 46.62 174 PRO A CA 1
ATOM 1361 C C . PRO A 1 174 ? -36.675 14.356 -57.120 1.00 46.62 174 PRO A C 1
ATOM 1363 O O . PRO A 1 174 ? -36.133 14.727 -58.158 1.00 46.62 174 PRO A O 1
ATOM 1366 N N . GLY A 1 175 ? -37.554 13.345 -57.136 1.00 30.17 175 GLY A N 1
ATOM 1367 C CA . GLY A 1 175 ? -38.191 12.908 -58.385 1.00 30.17 175 GLY A CA 1
ATOM 1368 C C . GLY A 1 175 ? -38.535 11.427 -58.470 1.00 30.17 175 GLY A C 1
ATOM 1369 O O . GLY A 1 175 ? -37.738 10.648 -58.973 1.00 30.17 175 GLY A O 1
ATOM 1370 N N . ALA A 1 176 ? -39.754 11.064 -58.062 1.00 31.14 176 ALA A N 1
ATOM 1371 C CA . ALA A 1 176 ? -40.559 10.045 -58.744 1.00 31.14 176 ALA A CA 1
ATOM 1372 C C . ALA A 1 176 ? -41.993 10.033 -58.185 1.00 31.14 176 ALA A C 1
ATOM 1374 O O . ALA A 1 176 ? -42.289 9.463 -57.140 1.00 31.14 176 ALA A O 1
ATOM 1375 N N . GLN A 1 177 ? -42.880 10.685 -58.932 1.00 30.88 177 GLN A N 1
ATOM 1376 C CA . GLN A 1 177 ? -44.291 10.321 -59.089 1.00 30.88 177 GLN A CA 1
ATOM 1377 C C . GLN A 1 177 ? -44.376 8.884 -59.665 1.00 30.88 177 GLN A C 1
ATOM 1379 O O . GLN A 1 177 ? -43.457 8.482 -60.369 1.00 30.88 177 GLN A O 1
ATOM 1384 N N . ASN A 1 178 ? -45.421 8.064 -59.570 1.00 31.66 178 ASN A N 1
ATOM 1385 C CA . ASN A 1 178 ? -46.685 8.003 -58.839 1.00 31.66 178 ASN A CA 1
ATOM 1386 C C . ASN A 1 178 ? -47.374 6.730 -59.382 1.00 31.66 178 ASN A C 1
ATOM 1388 O O . ASN A 1 178 ? -47.536 6.651 -60.591 1.00 31.66 178 ASN A O 1
ATOM 1392 N N . TYR A 1 179 ? -47.749 5.766 -58.540 1.00 30.84 179 TYR A N 1
ATOM 1393 C CA . TYR A 1 179 ? -48.824 4.773 -58.751 1.00 30.84 179 TYR A CA 1
ATOM 1394 C C . TYR A 1 179 ? -49.100 4.207 -57.341 1.00 30.84 179 TYR A C 1
ATOM 1396 O O . TYR A 1 179 ? -48.227 3.571 -56.768 1.00 30.84 179 TYR A O 1
ATOM 1404 N N . GLY A 1 180 ? -50.188 4.476 -56.625 1.00 29.84 180 GLY A N 1
ATOM 1405 C CA . GLY A 1 180 ? -51.561 4.701 -57.045 1.00 29.84 180 GLY A CA 1
ATOM 1406 C C . GLY A 1 180 ? -52.382 3.486 -56.615 1.00 29.84 180 GLY A C 1
ATOM 1407 O O . GLY A 1 180 ? -52.555 2.587 -57.426 1.00 29.84 180 GLY A O 1
ATOM 1408 N N . PHE A 1 181 ? -52.843 3.445 -55.357 1.00 28.14 181 PHE A N 1
ATOM 1409 C CA . PHE A 1 181 ? -54.097 2.784 -54.967 1.00 28.14 181 PHE A CA 1
ATOM 1410 C C . PHE A 1 181 ? -54.494 3.177 -53.533 1.00 28.14 181 PHE A C 1
ATOM 1412 O O . PHE A 1 181 ? -53.760 2.918 -52.583 1.00 28.14 181 PHE A O 1
ATOM 1419 N N . ASP A 1 182 ? -55.655 3.813 -53.423 1.00 30.98 182 ASP A N 1
ATOM 1420 C CA . ASP A 1 182 ? -56.402 4.117 -52.196 1.00 30.98 182 ASP A CA 1
ATOM 1421 C C . ASP A 1 182 ? -57.756 3.355 -52.284 1.00 30.98 182 ASP A C 1
ATOM 1423 O O . ASP A 1 182 ? -57.988 2.647 -53.268 1.00 30.98 182 ASP A O 1
ATOM 1427 N N . PRO A 1 183 ? -58.664 3.425 -51.302 1.00 56.69 183 PRO A N 1
ATOM 1428 C CA . PRO A 1 183 ? -58.899 2.408 -50.291 1.00 56.69 183 PRO A CA 1
ATOM 1429 C C . PRO A 1 183 ? -60.337 1.865 -50.391 1.00 56.69 183 PRO A C 1
ATOM 1431 O O . PRO A 1 183 ? -61.096 2.237 -51.282 1.00 56.69 183 PRO A O 1
ATOM 1434 N N . SER A 1 184 ? -60.711 0.998 -49.448 1.00 28.34 184 SER A N 1
ATOM 1435 C CA . SER A 1 184 ? -62.068 0.636 -48.974 1.00 28.34 184 SER A CA 1
ATOM 1436 C C . SER A 1 184 ? -62.015 -0.864 -48.620 1.00 28.34 184 SER A C 1
ATOM 1438 O O . SER A 1 184 ? -61.387 -1.637 -49.329 1.00 28.34 184 SER A O 1
ATOM 1440 N N . VAL A 1 185 ? -62.497 -1.394 -47.498 1.00 31.12 185 VAL A N 1
ATOM 1441 C CA . VAL A 1 185 ? -63.671 -1.133 -46.665 1.00 31.12 185 VAL A CA 1
ATOM 1442 C C . VAL A 1 185 ? -63.423 -1.836 -45.305 1.00 31.12 185 VAL A C 1
ATOM 1444 O O . VAL A 1 185 ? -62.806 -2.896 -45.285 1.00 31.12 185 VAL A O 1
ATOM 1447 N N . THR A 1 186 ? -63.882 -1.187 -44.223 1.00 30.02 186 THR A N 1
ATOM 1448 C CA . THR A 1 186 ? -64.383 -1.613 -42.879 1.00 30.02 186 THR A CA 1
ATOM 1449 C C . THR A 1 186 ? -64.281 -3.099 -42.444 1.00 30.02 186 THR A C 1
ATOM 1451 O O . THR A 1 186 ? -64.318 -3.987 -43.280 1.00 30.02 186 THR A O 1
ATOM 1454 N N . VAL A 1 187 ? -64.255 -3.504 -41.165 1.00 30.25 187 VAL A N 1
ATOM 1455 C CA . VAL A 1 187 ? -65.164 -3.176 -40.042 1.00 30.25 187 VAL A CA 1
ATOM 1456 C C . VAL A 1 187 ? -64.599 -3.765 -38.726 1.00 30.25 187 VAL A C 1
ATOM 1458 O O . VAL A 1 187 ? -64.044 -4.859 -38.747 1.00 30.25 187 VAL A O 1
ATOM 1461 N N . ASP A 1 188 ? -64.791 -3.024 -37.632 1.00 27.00 188 ASP A N 1
ATOM 1462 C CA . ASP A 1 188 ? -65.151 -3.393 -36.246 1.00 27.00 188 ASP A CA 1
ATOM 1463 C C . ASP A 1 188 ? -64.564 -4.609 -35.478 1.00 27.00 188 ASP A C 1
ATOM 1465 O O . ASP A 1 188 ? -64.615 -5.770 -35.876 1.00 27.00 188 ASP A O 1
ATOM 1469 N N . GLU A 1 189 ? -64.124 -4.271 -34.254 1.00 32.62 189 GLU A N 1
ATOM 1470 C CA . GLU A 1 189 ? -64.095 -5.056 -33.000 1.00 32.62 189 GLU A CA 1
ATOM 1471 C C . GLU A 1 189 ? -65.407 -5.861 -32.763 1.00 32.62 189 GLU A C 1
ATOM 1473 O O . GLU A 1 189 ? -66.431 -5.469 -33.324 1.00 32.62 189 GLU A O 1
ATOM 1478 N N . PRO A 1 190 ? -65.488 -6.896 -31.877 1.00 42.50 190 PRO A N 1
ATOM 1479 C CA . PRO A 1 190 ? -65.181 -6.699 -30.451 1.00 42.50 190 PRO A CA 1
ATOM 1480 C C . PRO A 1 190 ? -64.781 -7.935 -29.600 1.00 42.50 190 PRO A C 1
ATOM 1482 O O . PRO A 1 190 ? -64.888 -9.096 -29.988 1.00 42.50 190 PRO A O 1
ATOM 1485 N N . ALA A 1 191 ? -64.465 -7.606 -28.344 1.00 28.72 191 ALA A N 1
ATOM 1486 C CA . ALA A 1 191 ? -64.925 -8.264 -27.114 1.00 28.72 191 ALA A CA 1
ATOM 1487 C C . ALA A 1 191 ? -64.011 -9.255 -26.364 1.00 28.72 191 ALA A C 1
ATOM 1489 O O . ALA A 1 191 ? -63.622 -10.334 -26.802 1.00 28.72 191 ALA A O 1
ATOM 1490 N N . SER A 1 192 ? -63.807 -8.836 -25.116 1.00 34.84 192 SER A N 1
ATOM 1491 C CA . SER A 1 192 ? -63.252 -9.492 -23.940 1.00 34.84 192 SER A CA 1
ATOM 1492 C C . SER A 1 192 ? -64.111 -10.659 -23.427 1.00 34.84 192 SER A C 1
ATOM 1494 O O . SER A 1 192 ? -65.338 -10.562 -23.417 1.00 34.84 192 SER A O 1
ATOM 1496 N N . ALA A 1 193 ? -63.477 -11.705 -22.885 1.00 31.62 193 ALA A N 1
ATOM 1497 C CA . ALA A 1 193 ? -64.112 -12.613 -21.928 1.00 31.62 193 ALA A CA 1
ATOM 1498 C C . ALA A 1 193 ? -63.095 -13.201 -20.932 1.00 31.62 193 ALA A C 1
ATOM 1500 O O . ALA A 1 193 ? -62.090 -13.809 -21.296 1.00 31.62 193 ALA A O 1
ATOM 1501 N N . ASN A 1 194 ? -63.409 -12.990 -19.654 1.00 31.66 194 ASN A N 1
ATOM 1502 C CA . ASN A 1 194 ? -62.774 -13.531 -18.456 1.00 31.66 194 ASN A CA 1
ATOM 1503 C C . ASN A 1 194 ? -62.930 -15.058 -18.330 1.00 31.66 194 ASN A C 1
ATOM 1505 O O . ASN A 1 194 ? -63.966 -15.595 -18.714 1.00 31.66 194 ASN A O 1
ATOM 1509 N N . GLY A 1 195 ? -62.020 -15.701 -17.583 1.00 27.59 195 GLY A N 1
ATOM 1510 C CA . GLY A 1 195 ? -62.433 -16.747 -16.635 1.00 27.59 195 GLY A CA 1
ATOM 1511 C C . GLY A 1 195 ? -61.574 -18.014 -16.522 1.00 27.59 195 GLY A C 1
ATOM 1512 O O . GLY A 1 195 ? -61.647 -18.889 -17.369 1.00 27.59 195 GLY A O 1
ATOM 1513 N N . LEU A 1 196 ? -60.937 -18.138 -15.349 1.00 30.17 196 LEU A N 1
ATOM 1514 C CA . LEU A 1 196 ? -60.919 -19.323 -14.469 1.00 30.17 196 LEU A CA 1
ATOM 1515 C C . LEU A 1 196 ? -59.958 -20.517 -14.724 1.00 30.17 196 LEU A C 1
ATOM 1517 O O . LEU A 1 196 ? -60.118 -21.305 -15.641 1.00 30.17 196 LEU A O 1
ATOM 1521 N N . VAL A 1 197 ? -59.088 -20.690 -13.712 1.00 30.17 197 VAL A N 1
ATOM 1522 C CA . VAL A 1 197 ? -58.780 -21.923 -12.941 1.00 30.17 197 VAL A CA 1
ATOM 1523 C C . VAL A 1 197 ? -57.913 -23.026 -13.575 1.00 30.17 197 VAL A C 1
ATOM 1525 O O . VAL A 1 197 ? -58.346 -23.759 -14.447 1.00 30.17 197 VAL A O 1
ATOM 1528 N N . GLY A 1 198 ? -56.740 -23.219 -12.946 1.00 29.89 198 GLY A N 1
ATOM 1529 C CA . GLY A 1 198 ? -56.227 -24.520 -12.484 1.00 29.89 198 GLY A CA 1
ATOM 1530 C C . GLY A 1 198 ? -55.558 -25.449 -13.500 1.00 29.89 198 GLY A C 1
ATOM 1531 O O . GLY A 1 198 ? -56.231 -26.032 -14.329 1.00 29.89 198 GLY A O 1
ATOM 1532 N N . GLU A 1 199 ? -54.245 -25.663 -13.359 1.00 30.73 199 GLU A N 1
ATOM 1533 C CA . GLU A 1 199 ? -53.664 -26.982 -13.026 1.00 30.73 199 GLU A CA 1
ATOM 1534 C C . GLU A 1 199 ? -52.128 -26.943 -13.073 1.00 30.73 199 GLU A C 1
ATOM 1536 O O . GLU A 1 199 ? -51.500 -26.465 -14.022 1.00 30.73 199 GLU A O 1
ATOM 1541 N N . GLU A 1 200 ? -51.513 -27.471 -12.014 1.00 38.72 200 GLU A N 1
ATOM 1542 C CA . GLU A 1 200 ? -50.102 -27.833 -11.982 1.00 38.72 200 GLU A CA 1
ATOM 1543 C C . GLU A 1 200 ? -49.840 -28.957 -12.994 1.00 38.72 200 GLU A C 1
ATOM 1545 O O . GLU A 1 200 ? -50.281 -30.090 -12.829 1.00 38.72 200 GLU A O 1
ATOM 1550 N N . GLY A 1 201 ? -49.080 -28.648 -14.045 1.00 30.25 201 GLY A N 1
ATOM 1551 C CA . GLY A 1 201 ? -48.680 -29.602 -15.074 1.00 30.25 201 GLY A CA 1
ATOM 1552 C C . GLY A 1 201 ? -47.180 -29.538 -15.336 1.00 30.25 201 GLY A C 1
ATOM 1553 O O . GLY A 1 201 ? -46.697 -28.706 -16.101 1.00 30.25 201 GLY A O 1
ATOM 1554 N N . ASN A 1 202 ? -46.450 -30.437 -14.683 1.00 40.53 202 ASN A N 1
ATOM 1555 C CA . ASN A 1 202 ? -45.048 -30.806 -14.880 1.00 40.53 202 ASN A CA 1
ATOM 1556 C C . ASN A 1 202 ? -44.549 -30.645 -16.343 1.00 40.53 202 ASN A C 1
ATOM 1558 O O . ASN A 1 202 ? -44.784 -31.513 -17.188 1.00 40.53 202 ASN A O 1
ATOM 1562 N N . LYS A 1 203 ? -43.816 -29.563 -16.661 1.00 35.16 203 LYS A N 1
ATOM 1563 C CA . LYS A 1 203 ? -43.169 -29.399 -17.977 1.00 35.16 203 LYS A CA 1
ATOM 1564 C C . LYS A 1 203 ? -41.872 -30.205 -18.037 1.00 35.16 203 LYS A C 1
ATOM 1566 O O . LYS A 1 203 ? -40.776 -29.706 -17.783 1.00 35.16 203 LYS A O 1
ATOM 1571 N N . LYS A 1 204 ? -42.023 -31.473 -18.423 1.00 39.72 204 LYS A N 1
ATOM 1572 C CA . LYS A 1 204 ? -40.951 -32.319 -18.961 1.00 39.72 204 LYS A CA 1
ATOM 1573 C C . LYS A 1 204 ? -40.225 -31.564 -20.083 1.00 39.72 204 LYS A C 1
ATOM 1575 O O . LYS A 1 204 ? -40.860 -31.077 -21.016 1.00 39.72 204 LYS A O 1
ATOM 1580 N N . LYS A 1 205 ? -38.890 -31.494 -20.008 1.00 39.56 205 LYS A N 1
ATOM 1581 C CA . LYS A 1 205 ? -38.041 -31.077 -21.137 1.00 39.56 205 LYS A CA 1
ATOM 1582 C C . LYS A 1 205 ? -38.365 -31.972 -22.345 1.00 39.56 205 LYS A C 1
ATOM 1584 O O . LYS A 1 205 ? -38.354 -33.195 -22.168 1.00 39.56 205 LYS A O 1
ATOM 1589 N N . PRO A 1 206 ? -38.643 -31.429 -23.543 1.00 40.50 206 PRO A N 1
ATOM 1590 C CA . PRO A 1 206 ? -38.876 -32.267 -24.707 1.00 40.50 206 PRO A CA 1
ATOM 1591 C C . PRO A 1 206 ? -37.573 -32.984 -25.076 1.00 40.50 206 PRO A C 1
ATOM 1593 O O . PRO A 1 206 ? -36.520 -32.367 -25.242 1.00 40.50 206 PRO A O 1
ATOM 1596 N N . ARG A 1 207 ? -37.654 -34.315 -25.142 1.00 43.06 207 ARG A N 1
ATOM 1597 C CA . ARG A 1 207 ? -36.613 -35.191 -25.683 1.00 43.06 207 ARG A CA 1
ATOM 1598 C C . ARG A 1 207 ? -36.460 -34.854 -27.165 1.00 43.06 207 ARG A C 1
ATOM 1600 O O . ARG A 1 207 ? -37.442 -34.899 -27.897 1.00 43.06 207 ARG A O 1
ATOM 1607 N N . ILE A 1 208 ? -35.242 -34.514 -27.576 1.00 47.84 208 ILE A N 1
ATOM 1608 C CA . ILE A 1 208 ? -34.894 -34.279 -28.977 1.00 47.84 208 ILE A CA 1
ATOM 1609 C C . ILE A 1 208 ? -34.933 -35.634 -29.683 1.00 47.84 208 ILE A C 1
ATOM 1611 O O . ILE A 1 208 ? -34.042 -36.461 -29.507 1.00 47.84 208 ILE A O 1
ATOM 1615 N N . LEU A 1 209 ? -35.993 -35.856 -30.445 1.00 52.16 209 LEU A N 1
ATOM 1616 C CA . LEU A 1 209 ? -36.067 -36.871 -31.480 1.00 52.16 209 LEU A CA 1
ATOM 1617 C C . LEU A 1 209 ? -36.422 -36.105 -32.747 1.00 52.16 209 LEU A C 1
ATOM 1619 O O . LEU A 1 209 ? -37.550 -35.653 -32.893 1.00 52.16 209 LEU A O 1
ATOM 1623 N N . ASP A 1 210 ? -35.388 -35.782 -33.520 1.00 43.69 210 ASP A N 1
ATOM 1624 C CA . ASP A 1 210 ? -35.351 -35.911 -34.980 1.00 43.69 210 ASP A CA 1
ATOM 1625 C C . ASP A 1 210 ? -34.233 -35.030 -35.542 1.00 43.69 210 ASP A C 1
ATOM 1627 O O . ASP A 1 210 ? -34.238 -33.802 -35.454 1.00 43.69 210 ASP A O 1
ATOM 1631 N N . GLY A 1 211 ? -33.226 -35.699 -36.104 1.00 53.41 211 GLY A N 1
ATOM 1632 C CA . GLY A 1 211 ? -32.037 -35.111 -36.713 1.00 53.41 211 GLY A CA 1
ATOM 1633 C C . GLY A 1 211 ? -32.311 -34.488 -38.079 1.00 53.41 211 GLY A C 1
ATOM 1634 O O . GLY A 1 211 ? -31.643 -34.822 -39.051 1.00 53.41 211 GLY A O 1
ATOM 1635 N N . THR A 1 212 ? -33.279 -33.578 -38.168 1.00 54.69 212 THR A N 1
ATOM 1636 C CA . THR A 1 212 ? -33.465 -32.734 -39.352 1.00 54.69 212 THR A CA 1
ATOM 1637 C C . THR A 1 212 ? -33.218 -31.274 -38.979 1.00 54.69 212 THR A C 1
ATOM 1639 O O . THR A 1 212 ? -33.772 -30.750 -38.013 1.00 54.69 212 THR A O 1
ATOM 1642 N N . GLY A 1 213 ? -32.364 -30.585 -39.747 1.00 53.28 213 GLY A N 1
ATOM 1643 C CA . GLY A 1 213 ? -31.969 -29.185 -39.512 1.00 53.28 213 GLY A CA 1
ATOM 1644 C C . GLY A 1 213 ? -33.133 -28.181 -39.424 1.00 53.28 213 GLY A C 1
ATOM 1645 O O . GLY A 1 213 ? -32.941 -27.053 -38.974 1.00 53.28 213 GLY A O 1
ATOM 1646 N N . ALA A 1 214 ? -34.354 -28.596 -39.772 1.00 56.16 214 ALA A N 1
ATOM 1647 C CA . ALA A 1 214 ? -35.584 -27.826 -39.621 1.00 56.16 214 ALA A CA 1
ATOM 1648 C C . ALA A 1 214 ? -35.929 -27.493 -38.153 1.00 56.16 214 ALA A C 1
ATOM 1650 O O . ALA A 1 214 ? -36.439 -26.405 -37.881 1.00 56.16 214 ALA A O 1
ATOM 1651 N N . GLY A 1 215 ? -35.611 -28.376 -37.196 1.00 61.25 215 GLY A N 1
ATOM 1652 C CA . GLY A 1 215 ? -35.895 -28.136 -35.773 1.00 61.25 215 GLY A CA 1
ATOM 1653 C C . GLY A 1 215 ? -35.080 -26.977 -35.192 1.00 61.25 215 GLY A C 1
ATOM 1654 O O . GLY A 1 215 ? -35.604 -26.133 -34.463 1.00 61.25 215 GLY A O 1
ATOM 1655 N N . TYR A 1 216 ? -33.808 -26.882 -35.585 1.00 58.78 216 TYR A N 1
ATOM 1656 C CA . TYR A 1 216 ? -32.921 -25.799 -35.162 1.00 58.78 216 TYR A CA 1
ATOM 1657 C C . TYR A 1 216 ? -33.285 -24.462 -35.813 1.00 58.78 216 TYR A C 1
ATOM 1659 O O . TYR A 1 216 ? -33.244 -23.435 -35.141 1.00 58.78 216 TYR A O 1
ATOM 1667 N N . ILE A 1 217 ? -33.718 -24.464 -37.079 1.00 66.19 217 ILE A N 1
ATOM 1668 C CA . ILE A 1 217 ? -34.180 -23.242 -37.756 1.00 66.19 217 ILE A CA 1
ATOM 1669 C C . ILE A 1 217 ? -35.447 -22.691 -37.096 1.00 66.19 217 ILE A C 1
ATOM 1671 O O . ILE A 1 217 ? -35.542 -21.482 -36.896 1.00 66.19 217 ILE A O 1
ATOM 1675 N N . ASN A 1 218 ? -36.392 -23.545 -36.694 1.00 68.06 218 ASN A N 1
ATOM 1676 C CA . ASN A 1 218 ? -37.563 -23.079 -35.950 1.00 68.06 218 ASN A CA 1
ATOM 1677 C C . ASN A 1 218 ? -37.182 -22.512 -34.577 1.00 68.06 218 ASN A C 1
ATOM 1679 O O . ASN A 1 218 ? -37.714 -21.475 -34.188 1.00 68.06 218 ASN A O 1
ATOM 1683 N N . LEU A 1 219 ? -36.220 -23.115 -33.871 1.00 66.00 219 LEU A N 1
ATOM 1684 C CA . LEU A 1 219 ? -35.730 -22.569 -32.602 1.00 66.00 219 LEU A CA 1
ATOM 1685 C C . LEU A 1 219 ? -35.099 -21.178 -32.782 1.00 66.00 219 LEU A C 1
ATOM 1687 O O . LEU A 1 219 ? -35.384 -20.276 -31.997 1.00 66.00 219 LEU A O 1
ATOM 1691 N N . ILE A 1 220 ? -34.297 -20.992 -33.835 1.00 66.75 220 ILE A N 1
ATOM 1692 C CA . ILE A 1 220 ? -33.673 -19.704 -34.163 1.00 66.75 220 ILE A CA 1
ATOM 1693 C C . ILE A 1 220 ? -34.744 -18.672 -34.534 1.00 66.75 220 ILE A C 1
ATOM 1695 O O . ILE A 1 220 ? -34.779 -17.609 -33.926 1.00 66.75 220 ILE A O 1
ATOM 1699 N N . ARG A 1 221 ? -35.696 -19.003 -35.415 1.00 62.09 221 ARG A N 1
ATOM 1700 C CA . ARG A 1 221 ? -36.794 -18.096 -35.809 1.00 62.09 221 ARG A CA 1
ATOM 1701 C C . ARG A 1 221 ? -37.717 -17.704 -34.657 1.00 62.09 221 ARG A C 1
ATOM 1703 O O . ARG A 1 221 ? -38.266 -16.611 -34.661 1.00 62.09 221 ARG A O 1
ATOM 1710 N N . THR A 1 222 ? -37.872 -18.570 -33.654 1.00 66.38 222 THR A N 1
ATOM 1711 C CA . THR A 1 222 ? -38.643 -18.244 -32.439 1.00 66.38 222 THR A CA 1
ATOM 1712 C C . THR A 1 222 ? -37.887 -17.261 -31.531 1.00 66.38 222 THR A C 1
ATOM 1714 O O . THR A 1 222 ? -38.498 -16.576 -30.712 1.00 66.38 222 THR A O 1
ATOM 1717 N N . MET A 1 223 ? -36.557 -17.181 -31.664 1.00 57.00 223 MET A N 1
ATOM 1718 C CA . MET A 1 223 ? -35.687 -16.263 -30.917 1.00 57.00 223 MET A CA 1
ATOM 1719 C C . MET A 1 223 ? -35.280 -15.016 -31.720 1.00 57.00 223 MET A C 1
ATOM 1721 O O . MET A 1 223 ? -34.802 -14.044 -31.132 1.00 57.00 223 MET A O 1
ATOM 1725 N N . GLU A 1 224 ? -35.470 -15.017 -33.040 1.00 64.50 224 GLU A N 1
ATOM 1726 C CA . GLU A 1 224 ? -35.185 -13.882 -33.913 1.00 64.50 224 GLU A CA 1
ATOM 1727 C C . GLU A 1 224 ? -36.189 -12.747 -33.688 1.00 64.50 224 GLU A C 1
ATOM 1729 O O . GLU A 1 224 ? -37.405 -12.939 -33.637 1.00 64.50 224 GLU A O 1
ATOM 1734 N N . ARG A 1 225 ? -35.669 -11.523 -33.568 1.00 60.94 225 ARG A N 1
ATOM 1735 C CA . ARG A 1 225 ? -36.473 -10.301 -33.516 1.00 60.94 225 ARG A CA 1
ATOM 1736 C C . ARG A 1 225 ? -36.069 -9.408 -34.685 1.00 60.94 225 ARG A C 1
ATOM 1738 O O . ARG A 1 225 ? -34.930 -8.941 -34.693 1.00 60.94 225 ARG A O 1
ATOM 1745 N N . PRO A 1 226 ? -36.958 -9.148 -35.656 1.00 56.72 226 PRO A N 1
ATOM 1746 C CA . PRO A 1 226 ? -36.648 -8.218 -36.729 1.00 56.72 226 PRO A CA 1
ATOM 1747 C C . PRO A 1 226 ? -36.602 -6.795 -36.163 1.00 56.72 226 PRO A C 1
ATOM 1749 O O . PRO A 1 226 ? -37.578 -6.302 -35.592 1.00 56.72 226 PRO A O 1
ATOM 1752 N N . LEU A 1 227 ? -35.448 -6.148 -36.301 1.00 57.94 227 LEU A N 1
ATOM 1753 C CA . LEU A 1 227 ? -35.252 -4.746 -35.947 1.00 57.94 227 LEU A CA 1
ATOM 1754 C C . LEU A 1 227 ? -35.944 -3.893 -37.012 1.00 57.94 227 LEU A C 1
ATOM 1756 O O . LEU A 1 227 ? -35.540 -3.920 -38.171 1.00 57.94 227 LEU A O 1
ATOM 1760 N N . LYS A 1 228 ? -37.018 -3.192 -36.634 1.00 60.78 228 LYS A N 1
ATOM 1761 C CA . LYS A 1 228 ? -37.777 -2.350 -37.571 1.00 60.78 228 LYS A CA 1
ATOM 1762 C C . LYS A 1 228 ? -37.148 -0.971 -37.763 1.00 60.78 228 LYS A C 1
ATOM 1764 O O . LYS A 1 228 ? -37.152 -0.492 -38.883 1.00 60.78 228 LYS A O 1
ATOM 1769 N N . ASP A 1 229 ? -36.590 -0.371 -36.707 1.00 55.91 229 ASP A N 1
ATOM 1770 C CA . ASP A 1 229 ? -35.973 0.961 -36.780 1.00 55.91 229 ASP A CA 1
ATOM 1771 C C . ASP A 1 229 ? -34.926 1.209 -35.688 1.00 55.91 229 ASP A C 1
ATOM 1773 O O . ASP A 1 229 ? -34.955 0.579 -34.626 1.00 55.91 229 ASP A O 1
ATOM 1777 N N . ARG A 1 230 ? -34.011 2.159 -35.933 1.00 55.62 230 ARG A N 1
ATOM 1778 C CA . ARG A 1 230 ? -32.859 2.468 -35.058 1.00 55.62 230 ARG A CA 1
ATOM 1779 C C . ARG A 1 230 ? -33.260 2.852 -33.629 1.00 55.62 230 ARG A C 1
ATOM 1781 O O . ARG A 1 230 ? -32.555 2.491 -32.693 1.00 55.62 230 ARG A O 1
ATOM 1788 N N . GLU A 1 231 ? -34.406 3.500 -33.449 1.00 57.91 231 GLU A N 1
ATOM 1789 C CA . GLU A 1 231 ? -34.914 3.899 -32.126 1.00 57.91 231 GLU A CA 1
ATOM 1790 C C . GLU A 1 231 ? -35.420 2.699 -31.302 1.00 57.91 231 GLU A C 1
ATOM 1792 O O . GLU A 1 231 ? -35.303 2.674 -30.077 1.00 57.91 231 GLU A O 1
ATOM 1797 N N . THR A 1 232 ? -35.856 1.616 -31.959 1.00 61.56 232 THR A N 1
ATOM 1798 C CA . THR A 1 232 ? -36.314 0.396 -31.266 1.00 61.56 232 THR A CA 1
ATOM 1799 C C . THR A 1 232 ? -35.179 -0.392 -30.596 1.00 61.56 232 THR A C 1
ATOM 1801 O O . THR A 1 232 ? -35.449 -1.264 -29.771 1.00 61.56 232 THR A O 1
ATOM 1804 N N . LEU A 1 233 ? -33.914 -0.070 -30.909 1.00 59.12 233 LEU A N 1
ATOM 1805 C CA . LEU A 1 233 ? -32.724 -0.586 -30.217 1.00 59.12 233 LEU A CA 1
ATOM 1806 C C . LEU A 1 233 ? -32.444 0.134 -28.890 1.00 59.12 233 LEU A C 1
ATOM 1808 O O . LEU A 1 233 ? -31.780 -0.437 -28.026 1.00 59.12 233 LEU A O 1
ATOM 1812 N N . LEU A 1 234 ? -32.917 1.374 -28.732 1.00 57.09 234 LEU A N 1
ATOM 1813 C CA . LEU A 1 234 ? -32.670 2.206 -27.550 1.00 57.09 234 LEU A CA 1
ATOM 1814 C C . LEU A 1 234 ? -33.809 2.114 -26.521 1.00 57.09 234 LEU A C 1
ATOM 1816 O O . LEU A 1 234 ? -33.603 2.398 -25.341 1.00 57.09 234 LEU A O 1
ATOM 1820 N N . GLU A 1 235 ? -34.993 1.659 -26.933 1.00 55.97 235 GLU A N 1
ATOM 1821 C CA . GLU A 1 235 ? -36.156 1.510 -26.058 1.00 55.97 235 GLU A CA 1
ATOM 1822 C C . GLU A 1 235 ? -36.201 0.147 -25.343 1.00 55.97 235 GLU A C 1
ATOM 1824 O O . GLU A 1 235 ? -36.604 -0.884 -25.888 1.00 55.97 235 GLU A O 1
ATOM 1829 N N . CYS A 1 236 ? -35.895 0.136 -24.044 1.00 57.34 236 CYS A N 1
ATOM 1830 C CA . CYS A 1 236 ? -36.298 -0.962 -23.168 1.00 57.34 236 CYS A CA 1
ATOM 1831 C C . CYS A 1 236 ? -37.779 -0.809 -22.790 1.00 57.34 236 CYS A C 1
ATOM 1833 O O . CYS A 1 236 ? -38.100 -0.164 -21.796 1.00 57.34 236 CYS A O 1
ATOM 1835 N N . ARG A 1 237 ? -38.690 -1.475 -23.515 1.00 55.94 237 ARG A N 1
ATOM 1836 C CA . ARG A 1 237 ? -40.156 -1.411 -23.278 1.00 55.94 237 ARG A CA 1
ATOM 1837 C C . ARG A 1 237 ? -40.636 -1.746 -21.853 1.00 55.94 237 ARG A C 1
ATOM 1839 O O . ARG A 1 237 ? -41.801 -1.540 -21.549 1.00 55.94 237 ARG A O 1
ATOM 1846 N N . HIS A 1 238 ? -39.766 -2.282 -20.996 1.00 52.81 238 HIS A N 1
ATOM 1847 C CA . HIS A 1 238 ? -40.102 -2.696 -19.629 1.00 52.81 238 HIS A CA 1
ATOM 1848 C C . HIS A 1 238 ? -39.267 -2.002 -18.545 1.00 52.81 238 HIS A C 1
ATOM 1850 O O . HIS A 1 238 ? -39.352 -2.393 -17.381 1.00 52.81 238 HIS A O 1
ATOM 1856 N N . ARG A 1 239 ? -38.432 -1.015 -18.900 1.00 57.22 239 ARG A N 1
ATOM 1857 C CA . ARG A 1 239 ? -37.680 -0.208 -17.931 1.00 57.22 239 ARG A CA 1
ATOM 1858 C C . ARG A 1 239 ? -37.503 1.210 -18.455 1.00 57.22 239 ARG A C 1
ATOM 1860 O O . ARG A 1 239 ? -36.669 1.439 -19.325 1.00 57.22 239 ARG A O 1
ATOM 1867 N N . ASP A 1 240 ? -38.247 2.145 -17.875 1.00 59.69 240 ASP A N 1
ATOM 1868 C CA . ASP A 1 240 ? -37.918 3.562 -17.957 1.00 59.69 240 ASP A CA 1
ATOM 1869 C C . ASP A 1 240 ? -37.019 3.962 -16.779 1.00 59.69 240 ASP A C 1
ATOM 1871 O O . ASP A 1 240 ? -37.133 3.448 -15.664 1.00 59.69 240 ASP A O 1
ATOM 1875 N N . PHE A 1 241 ? -36.090 4.878 -17.037 1.00 63.53 241 PHE A N 1
ATOM 1876 C CA . PHE A 1 241 ? -35.328 5.563 -15.990 1.00 63.53 241 PHE A CA 1
ATOM 1877 C C . PHE A 1 241 ? -35.978 6.899 -15.610 1.00 63.53 241 PHE A C 1
ATOM 1879 O O . PHE A 1 241 ? -35.444 7.638 -14.784 1.00 63.53 241 PHE A O 1
ATOM 1886 N N . HIS A 1 242 ? -37.140 7.208 -16.192 1.00 65.88 242 HIS A N 1
ATOM 1887 C CA . HIS A 1 242 ? -37.841 8.469 -15.999 1.00 65.88 242 HIS A CA 1
ATOM 1888 C C . HIS A 1 242 ? -38.341 8.602 -14.561 1.00 65.88 242 HIS A C 1
ATOM 1890 O O . HIS A 1 242 ? -38.150 9.638 -13.927 1.00 65.88 242 HIS A O 1
ATOM 1896 N N . THR A 1 243 ? -38.860 7.511 -13.996 1.00 61.31 243 THR A N 1
ATOM 1897 C CA . THR A 1 243 ? -39.283 7.472 -12.591 1.00 61.31 243 THR A CA 1
ATOM 1898 C C . THR A 1 243 ? -38.101 7.676 -11.633 1.00 61.31 243 THR A C 1
ATOM 1900 O O . THR A 1 243 ? -38.221 8.364 -10.619 1.00 61.31 243 THR A O 1
ATOM 1903 N N . ILE A 1 244 ? -36.925 7.122 -11.956 1.00 66.56 244 ILE A N 1
ATOM 1904 C CA . ILE A 1 244 ? -35.700 7.295 -11.157 1.00 66.56 244 ILE A CA 1
ATOM 1905 C C . ILE A 1 244 ? -35.204 8.744 -11.242 1.00 66.56 244 ILE A C 1
ATOM 1907 O O . ILE A 1 244 ? -34.840 9.319 -10.216 1.00 66.56 244 ILE A O 1
ATOM 1911 N N . LEU A 1 245 ? -35.239 9.347 -12.433 1.00 64.75 245 LEU A N 1
ATOM 1912 C CA . LEU A 1 245 ? -34.861 10.742 -12.653 1.00 64.75 245 LEU A CA 1
ATOM 1913 C C . LEU A 1 245 ? -35.786 11.701 -11.889 1.00 64.75 245 LEU A C 1
ATOM 1915 O O . LEU A 1 245 ? -35.297 12.535 -11.132 1.00 64.75 245 LEU A O 1
ATOM 1919 N N . LEU A 1 246 ? -37.108 11.518 -11.997 1.00 66.81 246 LEU A N 1
ATOM 1920 C CA . LEU A 1 246 ? -38.101 12.293 -11.246 1.00 66.81 246 LEU A CA 1
ATOM 1921 C C . LEU A 1 246 ? -37.879 12.183 -9.732 1.00 66.81 246 LEU A C 1
ATOM 1923 O O . LEU A 1 246 ? -37.889 13.191 -9.027 1.00 66.81 246 LEU A O 1
ATOM 1927 N N . ASN A 1 247 ? -37.616 10.975 -9.227 1.00 60.38 247 ASN A N 1
ATOM 1928 C CA . ASN A 1 247 ? -37.345 10.756 -7.806 1.00 60.38 247 ASN A CA 1
ATOM 1929 C C . ASN A 1 247 ? -36.011 11.374 -7.352 1.00 60.38 247 ASN A C 1
ATOM 1931 O O . ASN A 1 247 ? -35.920 11.861 -6.224 1.00 60.38 247 ASN A O 1
ATOM 1935 N N . SER A 1 248 ? -34.988 11.392 -8.212 1.00 64.50 248 SER A N 1
ATOM 1936 C CA . SER A 1 248 ? -33.707 12.049 -7.924 1.00 64.50 248 SER A CA 1
ATOM 1937 C C . SER A 1 248 ? -33.868 13.565 -7.835 1.00 64.50 248 SER A C 1
ATOM 1939 O O . SER A 1 248 ? -33.455 14.163 -6.842 1.00 64.50 248 SER A O 1
ATOM 1941 N N . SER A 1 249 ? -34.535 14.178 -8.817 1.00 68.38 249 SER A N 1
ATOM 1942 C CA . SER A 1 249 ? -34.786 15.622 -8.832 1.00 68.38 249 SER A CA 1
ATOM 1943 C C . SER A 1 249 ? -35.666 16.059 -7.659 1.00 68.38 249 SER A C 1
ATOM 1945 O O . SER A 1 249 ? -35.376 17.063 -7.015 1.00 68.38 249 SER A O 1
ATOM 1947 N N . LYS A 1 250 ? -36.678 15.262 -7.286 1.00 68.75 250 LYS A N 1
ATOM 1948 C CA . LYS A 1 250 ? -37.529 15.536 -6.114 1.00 68.75 250 LYS A CA 1
ATOM 1949 C C . LYS A 1 250 ? -36.755 15.433 -4.791 1.00 68.75 250 LYS A C 1
ATOM 1951 O O . LYS A 1 250 ? -36.974 16.233 -3.883 1.00 68.75 250 LYS A O 1
ATOM 1956 N N . ARG A 1 251 ? -35.804 14.493 -4.687 1.00 61.78 251 ARG A N 1
ATOM 1957 C CA . ARG A 1 251 ? -34.904 14.354 -3.525 1.00 61.78 251 ARG A CA 1
ATOM 1958 C C . ARG A 1 251 ? -33.924 15.522 -3.409 1.00 61.78 251 ARG A C 1
ATOM 1960 O O . ARG A 1 251 ? -33.597 15.925 -2.293 1.00 61.78 251 ARG A O 1
ATOM 1967 N N . GLU A 1 252 ? -33.445 16.038 -4.537 1.00 59.41 252 GLU A N 1
ATOM 1968 C CA . GLU A 1 252 ? -32.568 17.209 -4.594 1.00 59.41 252 GLU A CA 1
ATOM 1969 C C . GLU A 1 252 ? -33.320 18.482 -4.180 1.00 59.41 252 GLU A C 1
ATOM 1971 O O . GLU A 1 252 ? -32.874 19.191 -3.280 1.00 59.41 252 GLU A O 1
ATOM 1976 N N . GLU A 1 253 ? -34.534 18.683 -4.693 1.00 59.59 253 GLU A N 1
ATOM 1977 C CA . GLU A 1 253 ? -35.432 19.765 -4.279 1.00 59.59 253 GLU A CA 1
ATOM 1978 C C . GLU A 1 253 ? -35.804 19.719 -2.782 1.00 59.59 253 GLU A C 1
ATOM 1980 O O . GLU A 1 253 ? -35.902 20.756 -2.123 1.00 59.59 253 GLU A O 1
ATOM 1985 N N . GLU A 1 254 ? -36.001 18.530 -2.204 1.00 54.84 254 GLU A N 1
ATOM 1986 C CA . GLU A 1 254 ? -36.233 18.380 -0.762 1.00 54.84 254 GLU A CA 1
ATOM 1987 C C . GLU A 1 254 ? -34.985 18.657 0.088 1.00 54.84 254 GLU A C 1
ATOM 1989 O O . GLU A 1 254 ? -35.114 19.085 1.235 1.00 54.84 254 GLU A O 1
ATOM 1994 N N . LYS A 1 255 ? -33.773 18.403 -0.422 1.00 55.34 255 LYS A N 1
ATOM 1995 C CA . LYS A 1 255 ? -32.532 18.777 0.278 1.00 55.34 255 LYS A CA 1
ATOM 1996 C C . LYS A 1 255 ? -32.364 20.293 0.308 1.00 55.34 255 LYS A C 1
ATOM 1998 O O . LYS A 1 255 ? -32.134 20.838 1.381 1.00 55.34 255 LYS A O 1
ATOM 2003 N N . VAL A 1 256 ? -32.620 20.964 -0.816 1.00 55.31 256 VAL A N 1
ATOM 2004 C CA . VAL A 1 256 ? -32.599 22.433 -0.901 1.00 55.31 256 VAL A CA 1
ATOM 2005 C C . VAL A 1 256 ? -33.652 23.061 0.027 1.00 55.31 256 VAL A C 1
ATOM 2007 O O . VAL A 1 256 ? -33.368 24.054 0.696 1.00 55.31 256 VAL A O 1
ATOM 2010 N N . ARG A 1 257 ? -34.844 22.452 0.163 1.00 55.94 257 ARG A N 1
ATOM 2011 C CA . ARG A 1 257 ? -35.859 22.892 1.142 1.00 55.94 257 ARG A CA 1
ATOM 2012 C C . ARG A 1 257 ? -35.451 22.635 2.601 1.00 55.94 257 ARG A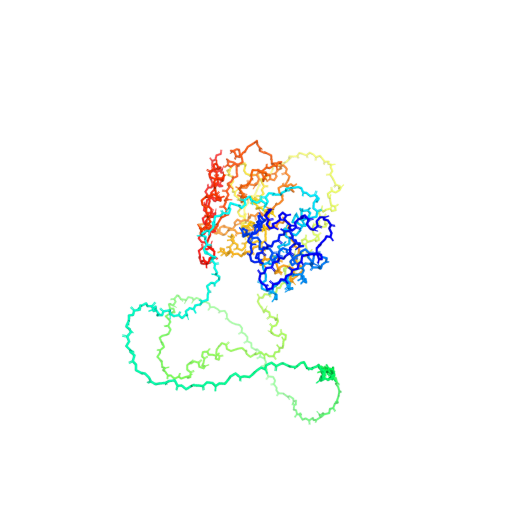 C 1
ATOM 2014 O O . ARG A 1 257 ? -35.738 23.477 3.445 1.00 55.94 257 ARG A O 1
ATOM 2021 N N . ARG A 1 258 ? -34.779 21.518 2.921 1.00 52.53 258 ARG A N 1
ATOM 2022 C CA . ARG A 1 258 ? -34.299 21.229 4.292 1.00 52.53 258 ARG A CA 1
ATOM 2023 C C . ARG A 1 258 ? -33.176 22.169 4.731 1.00 52.53 258 ARG A C 1
ATOM 2025 O O . ARG A 1 258 ? -33.213 22.639 5.866 1.00 52.53 258 ARG A O 1
ATOM 2032 N N . ASP A 1 259 ? -32.248 22.498 3.837 1.00 51.00 259 ASP A N 1
ATOM 2033 C CA . ASP A 1 259 ? -31.153 23.429 4.139 1.00 51.00 259 ASP A CA 1
ATOM 2034 C C . ASP A 1 259 ? -31.663 24.873 4.314 1.00 51.00 259 ASP A C 1
ATOM 2036 O O . ASP A 1 259 ? -31.145 25.619 5.143 1.00 51.00 259 ASP A O 1
ATOM 2040 N N . GLY A 1 260 ? -32.748 25.251 3.623 1.00 48.59 260 GLY A N 1
ATOM 2041 C CA . GLY A 1 260 ? -33.416 26.546 3.806 1.00 48.59 260 GLY A CA 1
ATOM 2042 C C . GLY A 1 260 ? -34.211 26.694 5.115 1.00 48.59 260 GLY A C 1
ATOM 2043 O O . GLY A 1 260 ? -34.378 27.810 5.606 1.00 48.59 260 GLY A O 1
ATOM 2044 N N . VAL A 1 261 ? -34.688 25.594 5.711 1.00 44.78 261 VAL A N 1
ATOM 2045 C CA . VAL A 1 261 ? -35.482 25.618 6.959 1.00 44.78 261 VAL A CA 1
ATOM 2046 C C . VAL A 1 261 ? -34.594 25.604 8.213 1.00 44.78 261 VAL A C 1
ATOM 2048 O O . VAL A 1 261 ? -34.992 26.134 9.251 1.00 44.78 261 VAL A O 1
ATOM 2051 N N . LEU A 1 262 ? -33.350 25.114 8.125 1.00 42.34 262 LEU A N 1
ATOM 2052 C CA . LEU A 1 262 ? -32.438 25.011 9.275 1.00 42.34 262 LEU A CA 1
ATOM 2053 C C . LEU A 1 262 ? -31.935 26.367 9.830 1.00 42.34 262 LEU A C 1
ATOM 2055 O O . LEU A 1 262 ? -31.290 26.399 10.876 1.00 42.34 262 LEU A O 1
ATOM 2059 N N . VAL A 1 263 ? -32.245 27.496 9.176 1.00 43.28 263 VAL A N 1
ATOM 2060 C CA . VAL A 1 263 ? -31.883 28.853 9.645 1.00 43.28 263 VAL A CA 1
ATOM 2061 C C . VAL A 1 263 ? -32.965 29.491 10.535 1.00 43.28 263 VAL A C 1
ATOM 2063 O O . VAL A 1 263 ? -32.701 30.477 11.222 1.00 43.28 263 VAL A O 1
ATOM 2066 N N . LYS A 1 264 ? -34.175 28.925 10.619 1.00 40.38 264 LYS A N 1
ATOM 2067 C CA . LYS A 1 264 ? -35.254 29.462 11.466 1.00 40.38 264 LYS A CA 1
ATOM 2068 C C . LYS A 1 264 ? -35.936 28.348 12.242 1.00 40.38 264 LYS A C 1
ATOM 2070 O O . LYS A 1 264 ? -36.935 27.818 11.778 1.00 40.38 264 LYS A O 1
ATOM 2075 N N . SER A 1 265 ? -35.416 28.028 13.425 1.00 33.41 265 SER A N 1
ATOM 2076 C CA . SER A 1 265 ? -36.195 27.759 14.652 1.00 33.41 265 SER A CA 1
ATOM 2077 C C . SER A 1 265 ? -35.288 27.152 15.719 1.00 33.41 265 SER A C 1
ATOM 2079 O O . SER A 1 265 ? -35.098 25.943 15.798 1.00 33.41 265 SER A O 1
ATOM 2081 N N . ARG A 1 266 ? -34.727 28.016 16.567 1.00 35.88 266 ARG A N 1
ATOM 2082 C CA . ARG A 1 266 ? -34.442 27.666 17.961 1.00 35.88 266 ARG A CA 1
ATOM 2083 C C . ARG A 1 266 ? -35.618 28.193 18.773 1.00 35.88 266 ARG A C 1
ATOM 2085 O O . ARG A 1 266 ? -35.829 29.402 18.783 1.00 35.88 266 ARG A O 1
ATOM 2092 N N . GLY A 1 267 ? -36.363 27.298 19.412 1.00 30.61 267 GLY A N 1
ATOM 2093 C CA . GLY A 1 267 ? -37.476 27.667 20.279 1.00 30.61 267 GLY A CA 1
ATOM 2094 C C . GLY A 1 267 ? -38.337 26.475 20.683 1.00 30.61 267 GLY A C 1
ATOM 2095 O O . GLY A 1 267 ? -39.313 26.186 20.013 1.00 30.61 267 GLY A O 1
ATOM 2096 N N . ASP A 1 268 ? -37.936 25.863 21.795 1.00 32.75 268 ASP A N 1
ATOM 2097 C CA . ASP A 1 268 ? -38.798 25.435 22.905 1.00 32.75 268 ASP A CA 1
ATOM 2098 C C . ASP A 1 268 ? -39.627 24.123 22.866 1.00 32.75 268 ASP A C 1
ATOM 2100 O O . ASP A 1 268 ? -40.440 23.867 21.986 1.00 32.75 268 ASP A O 1
ATOM 2104 N N . ASP A 1 269 ? -39.369 23.340 23.921 1.00 34.97 269 ASP A N 1
ATOM 2105 C CA . ASP A 1 269 ? -40.218 22.497 24.778 1.00 34.97 269 ASP A CA 1
ATOM 2106 C C . ASP A 1 269 ? -41.212 21.394 24.306 1.00 34.97 269 ASP A C 1
ATOM 2108 O O . ASP A 1 269 ? -42.202 21.613 23.621 1.00 34.97 269 ASP A O 1
ATOM 2112 N N . ARG A 1 270 ? -41.000 20.229 24.958 1.00 34.75 270 ARG A N 1
ATOM 2113 C CA . ARG A 1 270 ? -41.943 19.301 25.643 1.00 34.75 270 ARG A CA 1
ATOM 2114 C C . ARG A 1 270 ? -42.976 18.438 24.872 1.00 34.75 270 ARG A C 1
ATOM 2116 O O . ARG A 1 270 ? -44.005 18.900 24.414 1.00 34.75 270 ARG A O 1
ATOM 2123 N N . ASN A 1 271 ? -42.733 17.119 24.982 1.00 34.75 271 ASN A N 1
ATOM 2124 C CA . ASN A 1 271 ? -43.616 16.020 25.439 1.00 34.75 271 ASN A CA 1
ATOM 2125 C C . ASN A 1 271 ? -45.037 15.866 24.840 1.00 34.75 271 ASN A C 1
ATOM 2127 O O . ASN A 1 271 ? -45.914 16.642 25.188 1.00 34.75 271 ASN A O 1
ATOM 2131 N N . TYR A 1 272 ? -45.305 14.769 24.109 1.00 28.72 272 TYR A N 1
ATOM 2132 C CA . TYR A 1 272 ? -46.577 14.017 24.168 1.00 28.72 272 TYR A CA 1
ATOM 2133 C C . TYR A 1 272 ? -46.429 12.633 23.504 1.00 28.72 272 TYR A C 1
ATOM 2135 O O . TYR A 1 272 ? -45.878 12.502 22.412 1.00 28.72 272 TYR A O 1
ATOM 2143 N N . SER A 1 273 ? -46.910 11.604 24.194 1.00 39.91 273 SER A N 1
ATOM 2144 C CA . SER A 1 273 ? -47.109 10.235 23.716 1.00 39.91 273 SER A CA 1
ATOM 2145 C C . SER A 1 273 ? -48.462 10.105 23.016 1.00 39.91 273 SER A C 1
ATOM 2147 O O . SER A 1 273 ? -49.431 10.615 23.567 1.00 39.91 273 SER A O 1
ATOM 2149 N N . GLU A 1 274 ? -48.562 9.339 21.927 1.00 30.69 274 GLU A N 1
ATOM 2150 C CA . GLU A 1 274 ? -49.695 8.422 21.724 1.00 30.69 274 GLU A CA 1
ATOM 2151 C C . GLU A 1 274 ? -49.431 7.373 20.630 1.00 30.69 274 GLU A C 1
ATOM 2153 O O . GLU A 1 274 ? -48.691 7.585 19.671 1.00 30.69 274 GLU A O 1
ATOM 2158 N N . ASP A 1 275 ? -50.018 6.211 20.889 1.00 36.16 275 ASP A N 1
ATOM 2159 C CA . ASP A 1 275 ? -49.981 4.916 20.217 1.00 36.16 275 ASP A CA 1
ATOM 2160 C C . ASP A 1 275 ? -51.017 4.851 19.083 1.00 36.16 275 ASP A C 1
ATOM 2162 O O . ASP A 1 275 ? -52.093 5.394 19.264 1.00 36.16 275 ASP A O 1
ATOM 2166 N N . PHE A 1 276 ? -50.711 4.187 17.958 1.00 31.72 276 PHE A N 1
ATOM 2167 C CA . PHE A 1 276 ? -51.660 3.488 17.063 1.00 31.72 276 PHE A CA 1
ATOM 2168 C C . PHE A 1 276 ? -50.868 2.753 15.954 1.00 31.72 276 PHE A C 1
ATOM 2170 O O . PHE A 1 276 ? -50.284 3.371 15.063 1.00 31.72 276 PHE A O 1
ATOM 2177 N N . GLY A 1 277 ? -50.854 1.414 15.978 1.00 27.20 277 GLY A N 1
ATOM 2178 C CA . GLY A 1 277 ? -50.551 0.577 14.797 1.00 27.20 277 GLY A CA 1
ATOM 2179 C C . GLY A 1 277 ? -51.827 0.227 14.004 1.00 27.20 277 GLY A C 1
ATOM 2180 O O . GLY A 1 277 ? -52.890 0.752 14.325 1.00 27.20 277 GLY A O 1
ATOM 2181 N N . PRO A 1 278 ? -51.828 -0.760 13.078 1.00 50.69 278 PRO A N 1
ATOM 2182 C CA . PRO A 1 278 ? -50.754 -1.277 12.212 1.00 50.69 278 PRO A CA 1
ATOM 2183 C C . PRO A 1 278 ? -51.197 -1.435 10.723 1.00 50.69 278 PRO A C 1
ATOM 2185 O O . PRO A 1 278 ? -52.362 -1.725 10.471 1.00 50.69 278 PRO A O 1
ATOM 2188 N N . ARG A 1 279 ? -50.275 -1.368 9.736 1.00 30.02 279 ARG A N 1
ATOM 2189 C CA . ARG A 1 279 ? -50.120 -2.344 8.612 1.00 30.02 279 ARG A CA 1
ATOM 2190 C C . ARG A 1 279 ? -49.255 -1.868 7.432 1.00 30.02 279 ARG A C 1
ATOM 2192 O O . ARG A 1 279 ? -49.357 -0.748 6.952 1.00 30.02 279 ARG A O 1
ATOM 2199 N N . ASP A 1 280 ? -48.474 -2.843 6.960 1.00 31.23 280 ASP A N 1
ATOM 2200 C CA . ASP A 1 280 ? -47.998 -3.090 5.593 1.00 31.23 280 ASP A CA 1
ATOM 2201 C C . ASP A 1 280 ? -46.970 -2.137 4.971 1.00 31.23 280 ASP A C 1
ATOM 2203 O O . ASP A 1 280 ? -47.109 -1.601 3.874 1.00 31.23 280 ASP A O 1
ATOM 2207 N N . SER A 1 281 ? -45.828 -2.067 5.654 1.00 30.28 281 SER A N 1
ATOM 2208 C CA . SER A 1 281 ? -44.553 -1.601 5.112 1.00 30.28 281 SER A CA 1
ATOM 2209 C C . SER A 1 281 ? -43.796 -2.766 4.454 1.00 30.28 281 SER A C 1
ATOM 2211 O O . SER A 1 281 ? -43.180 -3.588 5.130 1.00 30.28 281 SER A O 1
ATOM 2213 N N . LYS A 1 282 ? -43.818 -2.840 3.116 1.00 33.34 282 LYS A N 1
ATOM 2214 C CA . LYS A 1 282 ? -42.934 -3.707 2.308 1.00 33.34 282 LYS A CA 1
ATOM 2215 C C . LYS A 1 282 ? -41.673 -2.941 1.881 1.00 33.34 282 LYS A C 1
ATOM 2217 O O . LYS A 1 282 ? -41.287 -2.943 0.715 1.00 33.34 282 LYS A O 1
ATOM 2222 N N . TYR A 1 283 ? -41.049 -2.248 2.833 1.00 31.30 283 TYR A N 1
ATOM 2223 C CA . TYR A 1 283 ? -39.774 -1.573 2.626 1.00 31.30 283 TYR A CA 1
ATOM 2224 C C . TYR A 1 283 ? -38.615 -2.539 2.855 1.00 31.30 283 TYR A C 1
ATOM 2226 O O . TYR A 1 283 ? -38.547 -3.250 3.855 1.00 31.30 283 TYR A O 1
ATOM 2234 N N . ILE A 1 284 ? -37.693 -2.521 1.896 1.00 37.88 284 ILE A N 1
ATOM 2235 C CA . ILE A 1 284 ? -36.342 -3.064 1.991 1.00 37.88 284 ILE A CA 1
ATOM 2236 C C . ILE A 1 284 ? -35.725 -2.592 3.312 1.00 37.88 284 ILE A C 1
ATOM 2238 O O . ILE A 1 284 ? -35.392 -1.418 3.474 1.00 37.88 284 ILE A O 1
ATOM 2242 N N . SER A 1 285 ? -35.568 -3.513 4.258 1.00 29.22 285 SER A N 1
ATOM 2243 C CA . SER A 1 285 ? -34.743 -3.301 5.434 1.00 29.22 285 SER A CA 1
ATOM 2244 C C . SER A 1 285 ? -33.281 -3.338 4.994 1.00 29.22 285 SER A C 1
ATOM 2246 O O . SER A 1 285 ? -32.668 -4.392 4.838 1.00 29.22 285 SER A O 1
ATOM 2248 N N . VAL A 1 286 ? -32.689 -2.156 4.814 1.00 42.16 286 VAL A N 1
ATOM 2249 C CA . VAL A 1 286 ? -31.267 -1.991 5.124 1.00 42.16 286 VAL A CA 1
ATOM 2250 C C . VAL A 1 286 ? -31.169 -2.310 6.608 1.00 42.16 286 VAL A C 1
ATOM 2252 O O . VAL A 1 286 ? -31.527 -1.486 7.450 1.00 42.16 286 VAL A O 1
ATOM 2255 N N . LEU A 1 287 ? -30.818 -3.553 6.929 1.00 35.94 287 LEU A N 1
ATOM 2256 C CA . LEU A 1 287 ? -30.626 -3.980 8.304 1.00 35.94 287 LEU A CA 1
ATOM 2257 C C . LEU A 1 287 ? -29.467 -3.168 8.881 1.00 35.94 287 LEU A C 1
ATOM 2259 O O . LEU A 1 287 ? -28.295 -3.476 8.686 1.00 35.94 287 LEU A O 1
ATOM 2263 N N . ARG A 1 288 ? -29.831 -2.102 9.601 1.00 39.53 288 ARG A N 1
ATOM 2264 C CA . ARG A 1 288 ? -29.062 -1.625 10.746 1.00 39.53 288 ARG A CA 1
ATOM 2265 C C . ARG A 1 288 ? -28.855 -2.841 11.659 1.00 39.53 288 ARG A C 1
ATOM 2267 O O . ARG A 1 288 ? -29.845 -3.528 11.926 1.00 39.53 288 ARG A O 1
ATOM 2274 N N . PRO A 1 289 ? -27.640 -3.117 12.155 1.00 33.50 289 PRO A N 1
ATOM 2275 C CA . PRO A 1 289 ? -27.457 -4.115 13.198 1.00 33.50 289 PRO A CA 1
ATOM 2276 C C . PRO A 1 289 ? -28.323 -3.708 14.393 1.00 33.50 289 PRO A C 1
ATOM 2278 O O . PRO A 1 289 ? -28.088 -2.685 15.038 1.00 33.50 289 PRO A O 1
ATOM 2281 N N . SER A 1 290 ? -29.393 -4.453 14.649 1.00 31.61 290 SER A N 1
ATOM 2282 C CA . SER A 1 290 ? -30.248 -4.204 15.798 1.00 31.61 290 SER A CA 1
ATOM 2283 C C . SER A 1 290 ? -29.549 -4.702 17.060 1.00 31.61 290 SER A C 1
ATOM 2285 O O . SER A 1 290 ? -29.420 -5.903 17.261 1.00 31.61 290 SER A O 1
ATOM 2287 N N . LYS A 1 291 ? -29.166 -3.730 17.895 1.00 40.78 291 LYS A N 1
ATOM 2288 C CA . LYS A 1 291 ? -28.998 -3.778 19.357 1.00 40.78 291 LYS A CA 1
ATOM 2289 C C . LYS A 1 291 ? -28.072 -4.872 19.917 1.00 40.78 291 LYS A C 1
ATOM 2291 O O . LYS A 1 291 ? -28.516 -5.931 20.339 1.00 40.78 291 LYS A O 1
ATOM 2296 N N . GLY A 1 292 ? -26.803 -4.485 20.050 1.00 31.84 292 GLY A N 1
ATOM 2297 C CA . GLY A 1 292 ? -25.790 -5.072 20.933 1.00 31.84 292 GLY A CA 1
ATOM 2298 C C . GLY A 1 292 ? -24.534 -4.189 20.939 1.00 31.84 292 GLY A C 1
ATOM 2299 O O . GLY A 1 292 ? -23.725 -4.289 20.029 1.00 31.84 292 GLY A O 1
ATOM 2300 N N . SER A 1 293 ? -24.467 -3.263 21.904 1.00 35.62 293 SER A N 1
ATOM 2301 C CA . SER A 1 293 ? -23.309 -2.481 22.393 1.00 35.62 293 SER A CA 1
ATOM 2302 C C . SER A 1 293 ? -22.343 -1.747 21.423 1.00 35.62 293 SER A C 1
ATOM 2304 O O . SER A 1 293 ? -21.526 -2.331 20.726 1.00 35.62 293 SER A O 1
ATOM 2306 N N . LYS A 1 294 ? -22.383 -0.401 21.503 1.00 40.53 294 LYS A N 1
ATOM 2307 C CA . LYS A 1 294 ? -21.307 0.617 21.334 1.00 40.53 294 LYS A CA 1
ATOM 2308 C C . LYS A 1 294 ? -20.252 0.476 20.211 1.00 40.53 294 LYS A C 1
ATOM 2310 O O . LYS A 1 294 ? -19.122 0.926 20.388 1.00 40.53 294 LYS A O 1
ATOM 2315 N N . VAL A 1 295 ? -20.591 -0.044 19.035 1.00 48.31 295 VAL A N 1
ATOM 2316 C CA . VAL A 1 295 ? -19.871 0.345 17.804 1.00 48.31 295 VAL A CA 1
ATOM 2317 C C . VAL A 1 295 ? -20.607 1.562 17.248 1.00 48.31 295 VAL A C 1
ATOM 2319 O O . VAL A 1 295 ? -21.827 1.499 17.102 1.00 48.31 295 VAL A O 1
ATOM 2322 N N . GLY A 1 296 ? -19.908 2.686 17.059 1.00 53.06 296 GLY A N 1
ATOM 2323 C CA . GLY A 1 296 ? -20.514 3.994 16.771 1.00 53.06 296 GLY A CA 1
ATOM 2324 C C . GLY A 1 296 ? -21.601 3.947 15.687 1.00 53.06 296 GLY A C 1
ATOM 2325 O O . GLY A 1 296 ? -21.495 3.194 14.721 1.00 53.06 296 GLY A O 1
ATOM 2326 N N . GLU A 1 297 ? -22.664 4.740 15.852 1.00 59.03 297 GLU A N 1
ATOM 2327 C CA . GLU A 1 297 ? -23.779 4.814 14.900 1.00 59.03 297 GLU A CA 1
ATOM 2328 C C . GLU A 1 297 ? -23.261 5.266 13.519 1.00 59.03 297 GLU A C 1
ATOM 2330 O O . GLU A 1 297 ? -22.922 6.428 13.316 1.00 59.03 297 GLU A O 1
ATOM 2335 N N . GLY A 1 298 ? -23.139 4.340 12.562 1.00 77.94 298 GLY A N 1
ATOM 2336 C CA . GLY A 1 298 ? -22.664 4.653 11.213 1.00 77.94 298 GLY A CA 1
ATOM 2337 C C . GLY A 1 298 ? -22.119 3.452 10.443 1.00 77.94 298 GLY A C 1
ATOM 2338 O O . GLY A 1 298 ? -22.132 2.318 10.916 1.00 77.94 298 GLY A O 1
ATOM 2339 N N . VAL A 1 299 ? -21.651 3.708 9.219 1.00 90.25 299 VAL A N 1
ATOM 2340 C CA . VAL A 1 299 ? -21.024 2.690 8.362 1.00 90.25 299 VAL A CA 1
ATOM 2341 C C . VAL A 1 299 ? -19.633 2.354 8.928 1.00 90.25 299 VAL A C 1
ATOM 2343 O O . VAL A 1 299 ? -18.877 3.284 9.217 1.00 90.25 299 VAL A O 1
ATOM 2346 N N . PRO A 1 300 ? -19.269 1.075 9.121 1.00 94.44 300 PRO A N 1
ATOM 2347 C CA . PRO A 1 300 ? -17.946 0.700 9.621 1.00 94.44 300 PRO A CA 1
ATOM 2348 C C . PRO A 1 300 ? -16.827 1.126 8.659 1.00 94.44 300 PRO A C 1
ATOM 2350 O O . PRO A 1 300 ? -16.999 1.091 7.440 1.00 94.44 300 PRO A O 1
ATOM 2353 N N . ILE A 1 301 ? -15.672 1.503 9.210 1.00 96.75 301 ILE A N 1
ATOM 2354 C CA . ILE A 1 301 ? -14.508 1.990 8.460 1.00 96.75 301 ILE A CA 1
ATOM 2355 C C . ILE A 1 301 ? -13.398 0.933 8.445 1.00 96.75 301 ILE A C 1
ATOM 2357 O O . ILE A 1 301 ? -13.048 0.354 9.477 1.00 96.75 301 ILE A O 1
ATOM 2361 N N . ILE A 1 302 ? -12.809 0.723 7.272 1.00 98.12 302 ILE A N 1
ATOM 2362 C CA . ILE A 1 302 ? -11.582 -0.039 7.052 1.00 98.12 302 ILE A CA 1
ATOM 2363 C C . ILE A 1 302 ? -10.486 0.948 6.645 1.00 98.12 302 ILE A C 1
ATOM 2365 O O . ILE A 1 302 ? -10.642 1.721 5.699 1.00 98.12 302 ILE A O 1
ATOM 2369 N N . LEU A 1 303 ? -9.357 0.922 7.347 1.00 98.25 303 LEU A N 1
ATOM 2370 C CA . LEU A 1 303 ? -8.187 1.712 6.983 1.00 98.25 303 LEU A CA 1
ATOM 2371 C C . LEU A 1 303 ? -7.243 0.906 6.096 1.00 98.25 303 LEU A C 1
ATOM 2373 O O . LEU A 1 303 ? -6.940 -0.250 6.386 1.00 98.25 303 LEU A O 1
ATOM 2377 N N . VAL A 1 304 ? -6.745 1.526 5.032 1.00 97.62 304 VAL A N 1
ATOM 2378 C CA . VAL A 1 304 ? -5.699 0.962 4.168 1.00 97.62 304 VAL A CA 1
ATOM 2379 C C . VAL A 1 304 ? -4.467 1.865 4.155 1.00 97.62 304 VAL A C 1
ATOM 2381 O O . VAL A 1 304 ? -4.582 3.066 4.406 1.00 97.62 304 VAL A O 1
ATOM 2384 N N . PRO A 1 305 ? -3.270 1.337 3.862 1.00 94.44 305 PRO A N 1
ATOM 2385 C CA . PRO A 1 305 ? -2.090 2.169 3.724 1.00 94.44 305 PRO A CA 1
ATOM 2386 C C . PRO A 1 305 ? -2.222 3.178 2.578 1.00 94.44 305 PRO A C 1
ATOM 2388 O O . PRO A 1 305 ? -2.618 2.838 1.465 1.00 94.44 305 PRO A O 1
ATOM 2391 N N . SER A 1 306 ? -1.780 4.412 2.825 1.00 89.31 306 SER A N 1
ATOM 2392 C CA . SER A 1 306 ? -1.594 5.427 1.773 1.00 89.31 306 SER A CA 1
ATOM 2393 C C . SER A 1 306 ? -0.308 5.198 0.958 1.00 89.31 306 SER A C 1
ATOM 2395 O O . SER A 1 306 ? -0.104 5.800 -0.098 1.00 89.31 306 SER A O 1
ATOM 2397 N N . ALA A 1 307 ? 0.585 4.317 1.429 1.00 86.50 307 ALA A N 1
ATOM 2398 C CA . ALA A 1 307 ? 1.862 4.063 0.777 1.00 86.50 307 ALA A CA 1
ATOM 2399 C C . ALA A 1 307 ? 1.688 3.221 -0.496 1.00 86.50 307 ALA A C 1
ATOM 2401 O O . ALA A 1 307 ? 1.248 2.071 -0.459 1.00 86.50 307 ALA A O 1
ATOM 2402 N N . PHE A 1 308 ? 2.128 3.787 -1.617 1.00 77.25 308 PHE A N 1
ATOM 2403 C CA . PHE A 1 308 ? 1.946 3.241 -2.964 1.00 77.25 308 PHE A CA 1
ATOM 2404 C C . PHE A 1 308 ? 2.568 1.852 -3.194 1.00 77.25 308 PHE A C 1
ATOM 2406 O O . PHE A 1 308 ? 2.115 1.114 -4.059 1.00 77.25 308 PHE A O 1
ATOM 2413 N N . GLN A 1 309 ? 3.600 1.488 -2.427 1.00 82.25 309 GLN A N 1
ATOM 2414 C CA . GLN A 1 309 ? 4.318 0.213 -2.574 1.00 82.25 309 GLN A CA 1
ATOM 2415 C C . GLN A 1 309 ? 3.645 -0.965 -1.854 1.00 82.25 309 GLN A C 1
ATOM 2417 O O . GLN A 1 309 ? 4.162 -2.079 -1.884 1.00 82.25 309 GLN A O 1
ATOM 2422 N N . THR A 1 310 ? 2.515 -0.739 -1.185 1.00 90.38 310 THR A N 1
ATOM 2423 C CA . THR A 1 310 ? 1.775 -1.826 -0.539 1.00 90.38 310 THR A CA 1
ATOM 2424 C C . THR A 1 310 ? 0.932 -2.610 -1.525 1.00 90.38 310 THR A C 1
ATOM 2426 O O . THR A 1 310 ? 0.492 -2.099 -2.557 1.00 90.38 310 THR A O 1
ATOM 2429 N N . LEU A 1 311 ? 0.687 -3.872 -1.175 1.00 94.00 311 LEU A N 1
ATOM 2430 C CA . LEU A 1 311 ? -0.133 -4.755 -1.991 1.00 94.00 311 LEU A CA 1
ATOM 2431 C C . LEU A 1 311 ? -1.596 -4.301 -2.007 1.00 94.00 311 LEU A C 1
ATOM 2433 O O . LEU A 1 311 ? -2.247 -4.404 -3.037 1.00 94.00 311 LEU A O 1
ATOM 2437 N N . ILE A 1 312 ? -2.113 -3.762 -0.903 1.00 96.69 312 ILE A N 1
ATOM 2438 C CA . ILE A 1 312 ? -3.489 -3.268 -0.818 1.00 96.69 312 ILE A CA 1
ATOM 2439 C C . ILE A 1 312 ? -3.491 -1.769 -0.528 1.00 96.69 312 ILE A C 1
ATOM 2441 O O . ILE A 1 312 ? -2.838 -1.301 0.400 1.00 96.69 312 ILE A O 1
ATOM 2445 N N . THR A 1 313 ? -4.228 -1.014 -1.330 1.00 96.25 313 THR A N 1
ATOM 2446 C CA . THR A 1 313 ? -4.366 0.439 -1.232 1.00 96.25 313 THR A CA 1
ATOM 2447 C C . THR A 1 313 ? -5.805 0.836 -1.537 1.00 96.25 313 THR A C 1
ATOM 2449 O O . THR A 1 313 ? -6.618 0.024 -1.982 1.00 96.25 313 THR A O 1
ATOM 2452 N N . ILE A 1 314 ? -6.129 2.119 -1.377 1.00 95.75 314 ILE A N 1
ATOM 2453 C CA . ILE A 1 314 ? -7.462 2.635 -1.718 1.00 95.75 314 ILE A CA 1
ATOM 2454 C C . ILE A 1 314 ? -7.838 2.435 -3.199 1.00 95.75 314 ILE A C 1
ATOM 2456 O O . ILE A 1 314 ? -9.014 2.461 -3.541 1.00 95.75 314 ILE A O 1
ATOM 2460 N N . TYR A 1 315 ? -6.860 2.198 -4.079 1.00 95.06 315 TYR A N 1
ATOM 2461 C CA . TYR A 1 315 ? -7.080 2.037 -5.517 1.00 95.06 315 TYR A CA 1
ATOM 2462 C C . TYR A 1 315 ? -7.560 0.643 -5.933 1.00 95.06 315 TYR A C 1
ATOM 2464 O O . TYR A 1 315 ? -8.164 0.518 -6.994 1.00 95.06 315 TYR A O 1
ATOM 2472 N N . ASN A 1 316 ? -7.236 -0.396 -5.158 1.00 95.50 316 ASN A N 1
ATOM 2473 C CA . ASN A 1 316 ? -7.477 -1.796 -5.532 1.00 95.50 316 ASN A CA 1
ATOM 2474 C C . ASN A 1 316 ? -8.245 -2.606 -4.477 1.00 95.50 316 ASN A C 1
ATOM 2476 O O . ASN A 1 316 ? -8.626 -3.750 -4.725 1.00 95.50 316 ASN A O 1
ATOM 2480 N N . VAL A 1 317 ? -8.469 -2.029 -3.293 1.00 97.00 317 VAL A N 1
ATOM 2481 C CA . VAL A 1 317 ? -9.150 -2.693 -2.176 1.00 97.00 317 VAL A CA 1
ATOM 2482 C C . VAL A 1 317 ? -10.563 -3.142 -2.520 1.00 97.00 317 VAL A C 1
ATOM 2484 O O . VAL A 1 317 ? -11.012 -4.167 -2.013 1.00 97.00 317 VAL A O 1
ATOM 2487 N N . LYS A 1 318 ? -11.255 -2.411 -3.398 1.00 95.56 318 LYS A N 1
ATOM 2488 C CA . LYS A 1 318 ? -12.626 -2.738 -3.776 1.00 95.56 318 LYS A CA 1
ATOM 2489 C C . LYS A 1 318 ? -12.693 -4.047 -4.548 1.00 95.56 318 LYS A C 1
ATOM 2491 O O . LYS A 1 318 ? -13.407 -4.949 -4.136 1.00 95.56 318 LYS A O 1
ATOM 2496 N N . GLU A 1 319 ? -11.908 -4.179 -5.609 1.00 94.88 319 GLU A N 1
ATOM 2497 C CA . GLU A 1 319 ? -11.877 -5.385 -6.441 1.00 94.88 319 GLU A CA 1
ATOM 2498 C C . GLU A 1 319 ? -11.355 -6.588 -5.652 1.00 94.88 319 GLU A C 1
ATOM 2500 O O . GLU A 1 319 ? -11.830 -7.711 -5.816 1.00 94.88 319 GLU A O 1
ATOM 2505 N N . PHE A 1 320 ? -10.415 -6.359 -4.733 1.00 97.19 320 PHE A N 1
ATOM 2506 C CA . PHE A 1 320 ? -9.928 -7.428 -3.875 1.00 97.19 320 PHE A CA 1
ATOM 2507 C C . PHE A 1 320 ? -10.996 -7.902 -2.881 1.00 97.19 320 PHE A C 1
ATOM 2509 O O . PHE A 1 320 ? -11.240 -9.101 -2.782 1.00 97.19 320 PHE A O 1
ATOM 2516 N N . LEU A 1 321 ? -11.650 -6.993 -2.152 1.00 96.31 321 LEU A N 1
ATOM 2517 C CA . LEU A 1 321 ? -12.602 -7.371 -1.107 1.00 96.31 321 LEU A CA 1
ATOM 2518 C C . LEU A 1 321 ? -13.983 -7.775 -1.650 1.00 96.31 321 LEU A C 1
ATOM 2520 O O . LEU A 1 321 ? -14.598 -8.676 -1.079 1.00 96.31 321 LEU A O 1
ATOM 2524 N N . GLU A 1 322 ? -14.482 -7.143 -2.714 1.00 93.44 322 GLU A N 1
ATOM 2525 C CA . GLU A 1 322 ? -15.784 -7.477 -3.315 1.00 93.44 322 GLU A CA 1
ATOM 2526 C C . GLU A 1 322 ? -15.675 -8.675 -4.264 1.00 93.44 322 GLU A C 1
ATOM 2528 O O . GLU A 1 322 ? -16.381 -9.673 -4.088 1.00 93.44 322 GLU A O 1
ATOM 2533 N N . ASP A 1 323 ? -14.765 -8.598 -5.239 1.00 92.69 323 ASP A N 1
ATOM 2534 C CA . ASP A 1 323 ? -14.679 -9.577 -6.329 1.00 92.69 323 ASP A CA 1
ATOM 2535 C C . ASP A 1 323 ? -13.702 -10.721 -6.025 1.00 92.69 323 ASP A C 1
ATOM 2537 O O . ASP A 1 323 ? -13.743 -11.772 -6.671 1.00 92.69 323 ASP A O 1
ATOM 2541 N N . GLY A 1 324 ? -12.828 -10.554 -5.027 1.00 94.88 324 GLY A N 1
ATOM 2542 C CA . GLY A 1 324 ? -11.772 -11.519 -4.735 1.00 94.88 324 GLY A CA 1
ATOM 2543 C C . GLY A 1 324 ? -10.665 -11.510 -5.785 1.00 94.88 324 GLY A C 1
ATOM 2544 O O . GLY A 1 324 ? -10.085 -12.561 -6.046 1.00 94.88 324 GLY A O 1
ATOM 2545 N N . VAL A 1 325 ? -10.406 -10.364 -6.425 1.00 94.69 325 VAL A N 1
ATOM 2546 C CA . VAL A 1 325 ? -9.422 -10.227 -7.508 1.00 94.69 325 VAL A CA 1
ATOM 2547 C C . VAL A 1 325 ? -8.332 -9.245 -7.097 1.00 94.69 325 VAL A C 1
ATOM 2549 O O . VAL A 1 325 ? -8.593 -8.058 -6.900 1.00 94.69 325 VAL A O 1
ATOM 2552 N N . PHE A 1 326 ? -7.082 -9.707 -7.006 1.00 96.19 326 PHE A N 1
ATOM 2553 C CA . PHE A 1 326 ? -5.966 -8.815 -6.714 1.00 96.19 326 PHE A CA 1
ATOM 2554 C C . PHE A 1 326 ? -5.445 -8.154 -7.997 1.00 96.19 326 PHE A C 1
ATOM 2556 O O . PHE A 1 326 ? -4.895 -8.813 -8.885 1.00 96.19 326 PHE A O 1
ATOM 2563 N N . ILE A 1 327 ? -5.559 -6.825 -8.059 1.00 94.06 327 ILE A N 1
ATOM 2564 C CA . ILE A 1 327 ? -4.983 -5.988 -9.117 1.00 94.06 327 ILE A CA 1
ATOM 2565 C C . ILE A 1 327 ? -3.875 -5.120 -8.504 1.00 94.06 327 ILE A C 1
ATOM 2567 O O . ILE A 1 327 ? -4.140 -4.404 -7.535 1.00 94.06 327 ILE A O 1
ATOM 2571 N N . PRO A 1 328 ? -2.645 -5.143 -9.042 1.00 93.31 328 PRO A N 1
ATOM 2572 C CA . PRO A 1 328 ? -1.571 -4.271 -8.578 1.00 93.31 328 PRO A CA 1
ATOM 2573 C C . PRO A 1 328 ? -1.936 -2.775 -8.631 1.00 93.31 328 PRO A C 1
ATOM 2575 O O . PRO A 1 328 ? -2.609 -2.309 -9.554 1.00 93.31 328 PRO A O 1
ATOM 2578 N N . THR A 1 329 ? -1.488 -2.015 -7.626 1.00 92.88 329 THR A N 1
ATOM 2579 C CA . THR A 1 329 ? -1.802 -0.583 -7.466 1.00 92.88 329 THR A CA 1
ATOM 2580 C C . THR A 1 329 ? -1.363 0.257 -8.670 1.00 92.88 329 THR A C 1
ATOM 2582 O O . THR A 1 329 ? -2.093 1.144 -9.107 1.00 92.88 329 THR A O 1
ATOM 2585 N N . ASP A 1 330 ? -0.196 -0.029 -9.243 1.00 91.38 330 ASP A N 1
ATOM 2586 C CA . ASP A 1 330 ? 0.349 0.655 -10.420 1.00 91.38 330 ASP A CA 1
ATOM 2587 C C . ASP A 1 330 ? -0.534 0.481 -11.663 1.00 91.38 330 ASP A C 1
ATOM 2589 O O . ASP A 1 330 ? -0.786 1.452 -12.379 1.00 91.38 330 ASP A O 1
ATOM 2593 N N . VAL A 1 331 ? -1.081 -0.719 -11.876 1.00 92.69 331 VAL A N 1
ATOM 2594 C CA . VAL A 1 331 ? -2.041 -0.997 -12.955 1.00 92.69 331 VAL A CA 1
ATOM 2595 C C . VAL A 1 331 ? -3.314 -0.165 -12.773 1.00 92.69 331 VAL A C 1
ATOM 2597 O O . VAL A 1 331 ? -3.791 0.441 -13.734 1.00 92.69 331 VAL A O 1
ATOM 2600 N N . LYS A 1 332 ? -3.839 -0.073 -11.543 1.00 92.19 332 LYS A N 1
ATOM 2601 C CA . LYS A 1 332 ? -5.024 0.747 -11.231 1.00 92.19 332 LYS A CA 1
ATOM 2602 C C . LYS A 1 332 ? -4.781 2.234 -11.441 1.00 92.19 332 LYS A C 1
ATOM 2604 O O . LYS A 1 332 ? -5.604 2.906 -12.057 1.00 92.19 332 LYS A O 1
ATOM 2609 N N . VAL A 1 333 ? -3.650 2.744 -10.964 1.00 90.44 333 VAL A N 1
ATOM 2610 C CA . VAL A 1 333 ? -3.299 4.163 -11.092 1.00 90.44 333 VAL A CA 1
ATOM 2611 C C . VAL A 1 333 ? -3.066 4.542 -12.550 1.00 90.44 333 VAL A C 1
ATOM 2613 O O . VAL A 1 333 ? -3.521 5.602 -12.979 1.00 90.44 333 VAL A O 1
ATOM 2616 N N . LYS A 1 334 ? -2.435 3.665 -13.340 1.00 91.50 334 LYS A N 1
ATOM 2617 C CA . LYS A 1 334 ? -2.292 3.869 -14.783 1.00 91.50 334 LYS A CA 1
ATOM 2618 C C . LYS A 1 334 ? -3.656 3.940 -15.471 1.00 91.50 334 LYS A C 1
ATOM 2620 O O . LYS A 1 334 ? -3.929 4.926 -16.143 1.00 91.50 334 LYS A O 1
ATOM 2625 N N . ALA A 1 335 ? -4.532 2.965 -15.221 1.00 89.88 335 ALA A N 1
ATOM 2626 C CA . ALA A 1 335 ? -5.876 2.951 -15.794 1.00 89.88 335 ALA A CA 1
ATOM 2627 C C . ALA A 1 335 ? -6.678 4.211 -15.423 1.00 89.88 335 ALA A C 1
ATOM 2629 O O . ALA A 1 335 ? -7.303 4.806 -16.293 1.00 89.88 335 ALA A O 1
ATOM 2630 N N . MET A 1 336 ? -6.613 4.662 -14.162 1.00 87.75 336 MET A N 1
ATOM 2631 C CA . MET A 1 336 ? -7.247 5.917 -13.726 1.00 87.75 336 MET A CA 1
ATOM 2632 C C . MET A 1 336 ? -6.663 7.143 -14.430 1.00 87.75 336 MET A C 1
ATOM 2634 O O . MET A 1 336 ? -7.411 8.040 -14.810 1.00 87.75 336 MET A O 1
ATOM 2638 N N . THR A 1 337 ? -5.345 7.181 -14.635 1.00 89.25 337 THR A N 1
ATOM 2639 C CA . THR A 1 337 ? -4.684 8.280 -15.353 1.00 89.25 337 THR A CA 1
ATOM 2640 C C . THR A 1 337 ? -5.147 8.338 -16.808 1.00 89.25 337 THR A C 1
ATOM 2642 O O . THR A 1 337 ? -5.458 9.422 -17.300 1.00 89.25 337 THR A O 1
ATOM 2645 N N . ASP A 1 338 ? -5.273 7.180 -17.463 1.00 86.06 338 ASP A N 1
ATOM 2646 C CA . ASP A 1 338 ? -5.741 7.073 -18.849 1.00 86.06 338 ASP A CA 1
ATOM 2647 C C . ASP A 1 338 ? -7.175 7.618 -19.008 1.00 86.06 338 ASP A C 1
ATOM 2649 O O . ASP A 1 338 ? -7.478 8.293 -19.993 1.00 86.06 338 ASP A O 1
ATOM 2653 N N . VAL A 1 339 ? -8.041 7.414 -18.005 1.00 90.38 339 VAL A N 1
ATOM 2654 C CA . VAL A 1 339 ? -9.417 7.951 -17.979 1.00 90.38 339 VAL A CA 1
ATOM 2655 C C . VAL A 1 339 ? -9.554 9.306 -17.265 1.00 90.38 339 VAL A C 1
ATOM 2657 O O . VAL A 1 339 ? -10.671 9.760 -17.023 1.00 90.38 339 VAL A O 1
ATOM 2660 N N . LYS A 1 340 ? -8.440 9.976 -16.925 1.00 87.88 340 LYS A N 1
ATOM 2661 C CA . LYS A 1 340 ? -8.397 11.253 -16.177 1.00 87.88 340 LYS A CA 1
ATOM 2662 C C . LYS A 1 340 ? -9.191 11.244 -14.858 1.00 87.88 340 LYS A C 1
ATOM 2664 O O . LYS A 1 340 ? -9.731 12.269 -14.441 1.00 87.88 340 LYS A O 1
ATOM 2669 N N . GLN A 1 341 ? -9.254 10.101 -14.186 1.00 85.12 341 GLN A N 1
ATOM 2670 C CA . GLN A 1 341 ? -9.895 9.955 -12.883 1.00 85.12 341 GLN A CA 1
ATOM 2671 C C . GLN A 1 341 ? -8.909 10.295 -11.756 1.00 85.12 341 GLN A C 1
ATOM 2673 O O . GLN A 1 341 ? -7.737 9.921 -11.796 1.00 85.12 341 GLN A O 1
ATOM 2678 N N . THR A 1 342 ? -9.376 11.021 -10.740 1.00 87.81 342 THR A N 1
ATOM 2679 C CA . THR A 1 342 ? -8.568 11.401 -9.574 1.00 87.81 342 THR A CA 1
ATOM 2680 C C . THR A 1 342 ? -8.590 10.323 -8.490 1.00 87.81 342 THR A C 1
ATOM 2682 O O . THR A 1 342 ? -9.472 9.463 -8.452 1.00 87.81 342 THR A O 1
ATOM 2685 N N . LYS A 1 343 ? -7.602 10.371 -7.585 1.00 86.38 343 LYS A N 1
ATOM 2686 C CA . LYS A 1 343 ? -7.524 9.471 -6.428 1.00 86.38 343 LYS A CA 1
ATOM 2687 C C . LYS A 1 343 ? -8.807 9.580 -5.584 1.00 86.38 343 LYS A C 1
ATOM 2689 O O . LYS A 1 343 ? -9.118 10.688 -5.141 1.00 86.38 343 LYS A O 1
ATOM 2694 N N . PRO A 1 344 ? -9.502 8.466 -5.296 1.00 86.38 344 PRO A N 1
ATOM 2695 C CA . PRO A 1 344 ? -10.643 8.487 -4.391 1.00 86.38 344 PRO A CA 1
ATOM 2696 C C . PRO A 1 344 ? -10.184 8.789 -2.960 1.00 86.38 344 PRO A C 1
ATOM 2698 O O . PRO A 1 344 ? -9.181 8.252 -2.495 1.00 86.38 344 PRO A O 1
ATOM 2701 N N . GLU A 1 345 ? -10.919 9.648 -2.257 1.00 86.81 345 GLU A N 1
ATOM 2702 C CA . GLU A 1 345 ? -10.702 9.911 -0.827 1.00 86.81 345 GLU A CA 1
ATOM 2703 C C . GLU A 1 345 ? -11.344 8.829 0.056 1.00 86.81 345 GLU A C 1
ATOM 2705 O O . GLU A 1 345 ? -10.828 8.482 1.117 1.00 86.81 345 GLU A O 1
ATOM 2710 N N . CYS A 1 346 ? -12.463 8.278 -0.410 1.00 91.75 346 CYS A N 1
ATOM 2711 C CA . CYS A 1 346 ? -13.216 7.223 0.246 1.00 91.75 346 CYS A CA 1
ATOM 2712 C C . CYS A 1 346 ? -13.750 6.258 -0.816 1.00 91.75 346 CYS A C 1
ATOM 2714 O O . CYS A 1 346 ? -14.204 6.684 -1.881 1.00 91.75 346 CYS A O 1
ATOM 2716 N N . VAL A 1 347 ? -13.702 4.963 -0.523 1.00 94.06 347 VAL A N 1
ATOM 2717 C CA . VAL A 1 347 ? -14.248 3.902 -1.374 1.00 94.06 347 VAL A CA 1
ATOM 2718 C C . VAL A 1 347 ? -15.241 3.089 -0.561 1.00 94.06 347 VAL A C 1
ATOM 2720 O O . VAL A 1 347 ? -14.938 2.681 0.552 1.00 94.06 347 VAL A O 1
ATOM 2723 N N . THR A 1 348 ? -16.429 2.830 -1.099 1.00 94.25 348 THR A N 1
ATOM 2724 C CA . THR A 1 348 ? -17.399 1.937 -0.451 1.00 94.25 348 THR A CA 1
ATOM 2725 C C . THR A 1 348 ? -17.205 0.508 -0.942 1.00 94.25 348 THR A C 1
ATOM 2727 O O . THR A 1 348 ? -17.188 0.277 -2.151 1.00 94.25 348 THR A O 1
ATOM 2730 N N . VAL A 1 349 ? -17.095 -0.424 0.004 1.00 94.31 349 VAL A N 1
ATOM 2731 C CA . VAL A 1 349 ? -17.008 -1.871 -0.223 1.00 94.31 349 VAL A CA 1
ATOM 2732 C C . VAL A 1 349 ? -18.261 -2.543 0.325 1.00 94.31 349 VAL A C 1
ATOM 2734 O O . VAL A 1 349 ? -18.666 -2.277 1.455 1.00 94.31 349 VAL A O 1
ATOM 2737 N N . GLN A 1 350 ? -18.879 -3.420 -0.457 1.00 89.56 350 GLN A N 1
ATOM 2738 C CA . GLN A 1 350 ? -20.064 -4.175 -0.074 1.00 89.56 350 GLN A CA 1
ATOM 2739 C C . GLN A 1 350 ? -19.744 -5.655 0.111 1.00 89.56 350 GLN A C 1
ATOM 2741 O O . GLN A 1 350 ? -19.226 -6.323 -0.781 1.00 89.56 350 GLN A O 1
ATOM 2746 N N . LYS A 1 351 ? -20.138 -6.201 1.261 1.00 87.62 351 LYS A N 1
ATOM 2747 C CA . LYS A 1 351 ? -20.062 -7.631 1.549 1.00 87.62 351 LYS A CA 1
ATOM 2748 C C . LYS A 1 351 ? -21.460 -8.216 1.629 1.00 87.62 351 LYS A C 1
ATOM 2750 O O . LYS A 1 351 ? -22.253 -7.839 2.488 1.00 87.62 351 LYS A O 1
ATOM 2755 N N . LYS A 1 352 ? -21.750 -9.179 0.752 1.00 80.25 352 LYS A N 1
ATOM 2756 C CA . LYS A 1 352 ? -22.957 -10.005 0.834 1.00 80.25 352 LYS A CA 1
ATOM 2757 C C . LYS A 1 352 ? -22.690 -11.217 1.721 1.00 80.25 352 LYS A C 1
ATOM 2759 O O . LYS A 1 352 ? -21.912 -12.097 1.349 1.00 80.25 352 LYS A O 1
ATOM 2764 N N . PHE A 1 353 ? -23.360 -11.290 2.865 1.00 71.19 353 PHE A N 1
ATOM 2765 C CA . PHE A 1 353 ? -23.270 -12.451 3.744 1.00 71.19 353 PHE A CA 1
ATOM 2766 C C . PHE A 1 353 ? -24.205 -13.551 3.239 1.00 71.19 353 PHE A C 1
ATOM 2768 O O . PHE A 1 353 ? -25.403 -13.338 3.039 1.00 71.19 353 PHE A O 1
ATOM 2775 N N . SER A 1 354 ? -23.655 -14.748 3.017 1.00 60.44 354 SER A N 1
ATOM 2776 C CA . SER A 1 354 ? -24.436 -15.883 2.498 1.00 60.44 354 SER A CA 1
ATOM 2777 C C . SER A 1 354 ? -25.444 -16.431 3.509 1.00 60.44 354 SER A C 1
ATOM 2779 O O . SER A 1 354 ? -26.429 -17.032 3.092 1.00 60.44 354 SER A O 1
ATOM 2781 N N . ARG A 1 355 ? -25.224 -16.217 4.814 1.00 64.25 355 ARG A N 1
ATOM 2782 C CA . ARG A 1 355 ? -26.083 -16.764 5.875 1.00 64.25 355 ARG A CA 1
ATOM 2783 C C . ARG A 1 355 ? -27.425 -16.033 5.979 1.00 64.25 355 ARG A C 1
ATOM 2785 O O . ARG A 1 355 ? -28.452 -16.695 6.011 1.00 64.25 355 ARG A O 1
ATOM 2792 N N . ASP A 1 356 ? -27.420 -14.700 5.877 1.00 60.19 356 ASP A N 1
ATOM 2793 C CA . ASP A 1 356 ? -28.612 -13.885 6.175 1.00 60.19 356 ASP A CA 1
ATOM 2794 C C . ASP A 1 356 ? -29.122 -13.045 4.987 1.00 60.19 356 ASP A C 1
ATOM 2796 O O . ASP A 1 356 ? -30.045 -12.247 5.130 1.00 60.19 356 ASP A O 1
ATOM 2800 N N . ARG A 1 357 ? -28.516 -13.180 3.793 1.00 59.19 357 ARG A N 1
ATOM 2801 C CA . ARG A 1 357 ? -28.751 -12.317 2.606 1.00 59.19 357 ARG A CA 1
ATOM 2802 C C . ARG A 1 357 ? -28.568 -10.812 2.866 1.00 59.19 357 ARG A C 1
ATOM 2804 O O . ARG A 1 357 ? -28.919 -10.002 2.007 1.00 59.19 357 ARG A O 1
ATOM 2811 N N . VAL A 1 358 ? -27.989 -10.442 4.004 1.00 67.38 358 VAL A N 1
ATOM 2812 C CA . VAL A 1 358 ? -27.672 -9.061 4.362 1.00 67.38 358 VAL A CA 1
ATOM 2813 C C . VAL A 1 358 ? -26.448 -8.611 3.579 1.00 67.38 358 VAL A C 1
ATOM 2815 O O . VAL A 1 358 ? -25.472 -9.351 3.441 1.00 67.38 358 VAL A O 1
ATOM 2818 N N . VAL A 1 359 ? -26.512 -7.392 3.051 1.00 77.12 359 VAL A N 1
ATOM 2819 C CA . VAL A 1 359 ? -25.368 -6.710 2.448 1.00 77.12 359 VAL A CA 1
ATOM 2820 C C . VAL A 1 359 ? -24.907 -5.642 3.434 1.00 77.12 359 VAL A C 1
ATOM 2822 O O . VAL A 1 359 ? -25.646 -4.690 3.676 1.00 77.12 359 VAL A O 1
ATOM 2825 N N . ALA A 1 360 ? -23.715 -5.800 4.014 1.00 86.38 360 ALA A N 1
ATOM 2826 C CA . ALA A 1 360 ? -23.079 -4.720 4.767 1.00 86.38 360 ALA A CA 1
ATOM 2827 C C . ALA A 1 360 ? -22.213 -3.871 3.842 1.00 86.38 360 ALA A C 1
ATOM 2829 O O . ALA A 1 360 ? -21.532 -4.390 2.958 1.00 86.38 360 ALA A O 1
ATOM 2830 N N . ALA A 1 361 ? -22.231 -2.564 4.083 1.00 91.31 361 ALA A N 1
ATOM 2831 C CA . ALA A 1 361 ? -21.319 -1.619 3.467 1.00 91.31 361 ALA A CA 1
ATOM 2832 C C . ALA A 1 361 ? -20.204 -1.260 4.453 1.00 91.31 361 ALA A C 1
ATOM 2834 O O . ALA A 1 361 ? -20.443 -1.164 5.656 1.00 91.31 361 ALA A O 1
ATOM 2835 N N . TYR A 1 362 ? -19.013 -1.032 3.919 1.00 95.50 362 TYR A N 1
ATOM 2836 C CA . TYR A 1 362 ? -17.834 -0.567 4.632 1.00 95.50 362 TYR A CA 1
ATOM 2837 C C . TYR A 1 362 ? -17.266 0.638 3.889 1.00 95.50 362 TYR A C 1
ATOM 2839 O O . TYR A 1 362 ? -17.182 0.636 2.660 1.00 95.50 362 TYR A O 1
ATOM 2847 N N . GLU A 1 363 ? -16.871 1.670 4.625 1.00 96.19 363 GLU A N 1
ATOM 2848 C CA . GLU A 1 363 ? -16.093 2.780 4.084 1.00 96.19 363 GLU A CA 1
ATOM 2849 C C . GLU A 1 363 ? -14.610 2.439 4.163 1.00 96.19 363 GLU A C 1
ATOM 2851 O O . GLU A 1 363 ? -14.116 2.047 5.214 1.00 96.19 363 GLU A O 1
ATOM 2856 N N . VAL A 1 364 ? -13.880 2.622 3.071 1.00 97.75 364 VAL A N 1
ATOM 2857 C CA . VAL A 1 364 ? -12.433 2.440 3.030 1.00 97.75 364 VAL A CA 1
ATOM 2858 C C . VAL A 1 364 ? -11.761 3.791 2.859 1.00 97.75 364 VAL A C 1
ATOM 2860 O O . VAL A 1 364 ? -12.059 4.516 1.908 1.00 97.75 364 VAL A O 1
ATOM 2863 N N . ARG A 1 365 ? -10.848 4.124 3.773 1.00 97.31 365 ARG A N 1
ATOM 2864 C CA . ARG A 1 365 ? -10.072 5.374 3.758 1.00 97.31 365 ARG A CA 1
ATOM 2865 C C . ARG A 1 365 ? -8.587 5.089 3.950 1.00 97.31 365 ARG A C 1
ATOM 2867 O O . ARG A 1 365 ? -8.215 4.089 4.559 1.00 97.31 365 ARG A O 1
ATOM 2874 N N . ASP A 1 366 ? -7.733 5.978 3.453 1.00 95.50 366 ASP A N 1
ATOM 2875 C CA . ASP A 1 366 ? -6.272 5.839 3.547 1.00 95.50 366 ASP A CA 1
ATOM 2876 C C . ASP A 1 366 ? -5.572 6.979 4.304 1.00 95.50 366 ASP A C 1
ATOM 2878 O O . ASP A 1 366 ? -4.375 6.906 4.588 1.00 95.50 366 ASP A O 1
ATOM 2882 N N . LYS A 1 367 ? -6.314 8.033 4.653 1.00 94.06 367 LYS A N 1
ATOM 2883 C CA . LYS A 1 367 ? -5.833 9.179 5.429 1.00 94.06 367 LYS A CA 1
ATOM 2884 C C . LYS A 1 367 ? -6.432 9.145 6.838 1.00 94.06 367 LYS A C 1
ATOM 2886 O O . LYS A 1 367 ? -7.526 9.674 7.028 1.00 94.06 367 LYS A O 1
ATOM 2891 N N . PRO A 1 368 ? -5.731 8.581 7.840 1.00 92.38 368 PRO A N 1
ATOM 2892 C CA . PRO A 1 368 ? -6.213 8.603 9.222 1.00 92.38 368 PRO A CA 1
ATOM 2893 C C . PRO A 1 368 ? -6.363 10.035 9.762 1.00 92.38 368 PRO A C 1
ATOM 2895 O O . PRO A 1 368 ? -7.245 10.290 10.569 1.00 92.38 368 PRO A O 1
ATOM 2898 N N . SER A 1 369 ? -5.582 10.994 9.251 1.00 91.19 369 SER A N 1
ATOM 2899 C CA . SER A 1 369 ? -5.687 12.417 9.606 1.00 91.19 369 SER A CA 1
ATOM 2900 C C . SER A 1 369 ? -6.985 13.098 9.152 1.00 91.19 369 SER A C 1
ATOM 2902 O O . SER A 1 369 ? -7.285 14.190 9.623 1.00 91.19 369 SER A O 1
ATOM 2904 N N . ALA A 1 370 ? -7.751 12.483 8.245 1.00 90.44 370 ALA A N 1
ATOM 2905 C CA . ALA A 1 370 ? -9.060 12.982 7.822 1.00 90.44 370 ALA A CA 1
ATOM 2906 C C . ALA A 1 370 ? -10.214 12.459 8.703 1.00 90.44 370 ALA A C 1
ATOM 2908 O O . ALA A 1 370 ? -11.364 12.842 8.489 1.00 90.44 370 ALA A O 1
ATOM 2909 N N . LEU A 1 371 ? -9.937 11.564 9.662 1.00 91.50 371 LEU A N 1
ATOM 2910 C CA . LEU A 1 371 ? -10.941 11.028 10.581 1.00 91.50 371 LEU A CA 1
ATOM 2911 C C . LEU A 1 371 ? -11.188 11.981 11.751 1.00 91.50 371 LEU A C 1
ATOM 2913 O O . LEU A 1 371 ? -10.249 12.471 12.382 1.00 91.50 371 LEU A O 1
ATOM 2917 N N . LYS A 1 372 ? -12.464 12.192 12.081 1.00 91.94 372 LYS A N 1
ATOM 2918 C CA . LYS A 1 372 ? -12.865 12.875 13.318 1.00 91.94 372 LYS A CA 1
ATOM 2919 C C . LYS A 1 372 ? -12.718 11.943 14.516 1.00 91.94 372 LYS A C 1
ATOM 2921 O O . LYS A 1 372 ? -12.682 10.727 14.350 1.00 91.94 372 LYS A O 1
ATOM 2926 N N . ALA A 1 373 ? -12.709 12.499 15.728 1.00 90.31 373 ALA A N 1
ATOM 2927 C CA . ALA A 1 373 ? -12.667 11.713 16.964 1.00 90.31 373 ALA A CA 1
ATOM 2928 C C . ALA A 1 373 ? -13.787 10.653 17.016 1.00 90.31 373 ALA A C 1
ATOM 2930 O O . ALA A 1 373 ? -13.513 9.499 17.329 1.00 90.31 373 ALA A O 1
ATOM 2931 N N . GLU A 1 374 ? -15.010 11.015 16.608 1.00 89.94 374 GLU A N 1
ATOM 2932 C CA . GLU A 1 374 ? -16.157 10.092 16.568 1.00 89.94 374 GLU A CA 1
ATOM 2933 C C . GLU A 1 374 ? -16.011 8.967 15.526 1.00 89.94 374 GLU A C 1
ATOM 2935 O O . GLU A 1 374 ? -16.608 7.899 15.661 1.00 89.94 374 GLU A O 1
ATOM 2940 N N . ASP A 1 375 ? -15.227 9.187 14.466 1.00 92.19 375 ASP A N 1
ATOM 2941 C CA . ASP A 1 375 ? -15.068 8.205 13.393 1.00 92.19 375 ASP A CA 1
ATOM 2942 C C . ASP A 1 375 ? -14.210 7.014 13.833 1.00 92.19 375 ASP A C 1
ATOM 2944 O O . ASP A 1 375 ? -14.380 5.912 13.309 1.00 92.19 375 ASP A O 1
ATOM 2948 N N . TRP A 1 376 ? -13.316 7.211 14.806 1.00 94.38 376 TRP A N 1
ATOM 2949 C CA . TRP A 1 376 ? -12.422 6.165 15.304 1.00 94.38 376 TRP A CA 1
ATOM 2950 C C . TRP A 1 376 ? -13.170 5.015 15.986 1.00 94.38 376 TRP A C 1
ATOM 2952 O O . TRP A 1 376 ? -12.727 3.872 15.886 1.00 94.38 376 TRP A O 1
ATOM 2962 N N . ASP A 1 377 ? -14.346 5.276 16.564 1.00 91.62 377 ASP A N 1
ATOM 2963 C CA . ASP A 1 377 ? -15.222 4.236 17.122 1.00 91.62 377 ASP A CA 1
ATOM 2964 C C . ASP A 1 377 ? -15.853 3.344 16.040 1.00 91.62 377 ASP A C 1
ATOM 2966 O O . ASP A 1 377 ? -16.283 2.222 16.326 1.00 91.62 377 ASP A O 1
ATOM 2970 N N . ARG A 1 378 ? -15.905 3.824 14.789 1.00 94.12 378 ARG A N 1
ATOM 2971 C CA . ARG A 1 378 ? -16.395 3.071 13.624 1.00 94.12 378 ARG A CA 1
ATOM 2972 C C . ARG A 1 378 ? -15.283 2.316 12.902 1.00 94.12 378 ARG A C 1
ATOM 2974 O O . ARG A 1 378 ? -15.590 1.522 12.014 1.00 94.12 378 ARG A O 1
ATOM 2981 N N . VAL A 1 379 ? -14.011 2.544 13.236 1.00 96.50 379 VAL A N 1
ATOM 2982 C CA . VAL A 1 379 ? -12.892 1.826 12.615 1.00 96.50 379 VAL A CA 1
ATOM 2983 C C . VAL A 1 379 ? -12.878 0.394 13.137 1.00 96.50 379 VAL A C 1
ATOM 2985 O O . VAL A 1 379 ? -12.633 0.141 14.314 1.00 96.50 379 VAL A O 1
ATOM 2988 N N . VAL A 1 380 ? -13.160 -0.554 12.247 1.00 96.81 380 VAL A N 1
ATOM 2989 C CA . VAL A 1 380 ? -13.240 -1.979 12.593 1.00 96.81 380 VAL A CA 1
ATOM 2990 C C . VAL A 1 380 ? -12.002 -2.745 12.162 1.00 96.81 380 VAL A C 1
ATOM 2992 O O . VAL A 1 380 ? -11.639 -3.698 12.843 1.00 96.81 380 VAL A O 1
ATOM 2995 N N . ALA A 1 381 ? -11.338 -2.321 11.081 1.00 98.19 381 ALA A N 1
ATOM 2996 C CA . ALA A 1 381 ? -10.161 -2.991 10.538 1.00 98.19 381 ALA A CA 1
ATOM 2997 C C . ALA A 1 381 ? -9.098 -2.017 10.019 1.00 98.19 381 ALA A C 1
ATOM 2999 O O . ALA A 1 381 ? -9.412 -0.917 9.563 1.00 98.19 381 ALA A O 1
ATOM 3000 N N . VAL A 1 382 ? -7.842 -2.465 10.012 1.00 98.12 382 VAL A N 1
ATOM 3001 C CA . VAL A 1 382 ? -6.715 -1.775 9.377 1.00 98.12 382 VAL A CA 1
ATOM 3002 C C . VAL A 1 382 ? -5.833 -2.760 8.612 1.00 98.12 382 VAL A C 1
ATOM 3004 O O . VAL A 1 382 ? -5.394 -3.767 9.159 1.00 98.12 382 VAL A O 1
ATOM 3007 N N . PHE A 1 383 ? -5.498 -2.437 7.365 1.00 97.94 383 PHE A N 1
ATOM 3008 C CA . PHE A 1 383 ? -4.376 -3.049 6.661 1.00 97.94 383 PHE A CA 1
ATOM 3009 C C . PHE A 1 383 ? -3.077 -2.318 7.023 1.00 97.94 383 PHE A C 1
ATOM 3011 O O . PHE A 1 383 ? -2.956 -1.100 6.864 1.00 97.94 383 PHE A O 1
ATOM 3018 N N . VAL A 1 384 ? -2.103 -3.051 7.554 1.00 95.94 384 VAL A N 1
ATOM 3019 C CA . VAL A 1 384 ? -0.868 -2.491 8.109 1.00 95.94 384 VAL A CA 1
ATOM 3020 C C . VAL A 1 384 ? 0.298 -2.583 7.128 1.00 95.94 384 VAL A C 1
ATOM 3022 O O . VAL A 1 384 ? 0.396 -3.502 6.321 1.00 95.94 384 VAL A O 1
ATOM 3025 N N . LEU A 1 385 ? 1.213 -1.624 7.238 1.00 92.12 385 LEU A N 1
ATOM 3026 C CA . LEU A 1 385 ? 2.480 -1.545 6.511 1.00 92.12 385 LEU A CA 1
ATOM 3027 C C . LEU A 1 385 ? 3.564 -2.445 7.105 1.00 92.12 385 LEU A C 1
ATOM 3029 O O . LEU A 1 385 ? 4.524 -2.787 6.420 1.00 92.12 385 LEU A O 1
ATOM 3033 N N . GLY A 1 386 ? 3.459 -2.754 8.401 1.00 90.38 386 GLY A N 1
ATOM 3034 C CA . GLY A 1 386 ? 4.560 -3.337 9.172 1.00 90.38 386 GLY A CA 1
ATOM 3035 C C . GLY A 1 386 ? 5.607 -2.315 9.624 1.00 90.38 386 GLY A C 1
ATOM 3036 O O . GLY A 1 386 ? 6.748 -2.684 9.897 1.00 90.38 386 GLY A O 1
ATOM 3037 N N . LYS A 1 387 ? 5.242 -1.027 9.691 1.00 90.31 387 LYS A N 1
ATOM 3038 C CA . LYS A 1 387 ? 6.094 0.061 10.192 1.00 90.31 387 LYS A CA 1
ATOM 3039 C C . LYS A 1 387 ? 5.407 0.777 11.352 1.00 90.31 387 LYS A C 1
ATOM 3041 O O . LYS A 1 387 ? 4.272 1.203 11.199 1.00 90.31 387 LYS A O 1
ATOM 3046 N N . GLU A 1 388 ? 6.105 0.945 12.473 1.00 91.38 388 GLU A N 1
ATOM 3047 C CA . GLU A 1 388 ? 5.549 1.540 13.704 1.00 91.38 388 GLU A CA 1
ATOM 3048 C C . GLU A 1 388 ? 5.036 2.966 13.492 1.00 91.38 388 GLU A C 1
ATOM 3050 O O . GLU A 1 388 ? 3.962 3.327 13.964 1.00 91.38 388 GLU A O 1
ATOM 3055 N N . TRP A 1 389 ? 5.756 3.759 12.690 1.00 91.38 389 TRP A N 1
ATOM 3056 C CA . TRP A 1 389 ? 5.371 5.138 12.389 1.00 91.38 389 TRP A CA 1
ATOM 3057 C C . TRP A 1 389 ? 4.004 5.257 11.697 1.00 91.38 389 TRP A C 1
ATOM 3059 O O . TRP A 1 389 ? 3.443 6.348 11.688 1.00 91.38 389 TRP A O 1
ATOM 3069 N N . GLN A 1 390 ? 3.443 4.171 11.142 1.00 93.69 390 GLN A N 1
ATOM 3070 C CA . GLN A 1 390 ? 2.087 4.163 10.579 1.00 93.69 390 GLN A CA 1
ATOM 3071 C C . GLN A 1 390 ? 1.039 4.637 11.594 1.00 93.69 390 GLN A C 1
ATOM 3073 O O . GLN A 1 390 ? 0.076 5.302 11.212 1.00 93.69 390 GLN A O 1
ATOM 3078 N N . PHE A 1 391 ? 1.227 4.272 12.863 1.00 94.19 391 PHE A N 1
ATOM 3079 C CA . PHE A 1 391 ? 0.294 4.552 13.954 1.00 94.19 391 PHE A CA 1
ATOM 3080 C C . PHE A 1 391 ? 0.622 5.855 14.686 1.00 94.19 391 PHE A C 1
ATOM 3082 O O . PHE A 1 391 ? 0.043 6.151 15.729 1.00 94.19 391 PHE A O 1
ATOM 3089 N N . LYS A 1 392 ? 1.559 6.648 14.150 1.00 91.88 392 LYS A N 1
ATOM 3090 C CA . LYS A 1 392 ? 1.858 7.973 14.679 1.00 91.88 392 LYS A CA 1
ATOM 3091 C C . LYS A 1 392 ? 0.605 8.848 14.580 1.00 91.88 392 LYS A C 1
ATOM 3093 O O . LYS A 1 392 ? -0.077 8.840 13.557 1.00 91.88 392 LYS A O 1
ATOM 3098 N N . ASP A 1 393 ? 0.330 9.595 15.645 1.00 92.06 393 ASP A N 1
ATOM 3099 C CA . ASP A 1 393 ? -0.802 10.524 15.756 1.00 92.06 393 ASP A CA 1
ATOM 3100 C C . ASP A 1 393 ? -2.190 9.844 15.759 1.00 92.06 393 ASP A C 1
ATOM 3102 O O . ASP A 1 393 ? -3.212 10.499 15.560 1.00 92.06 393 ASP A O 1
ATOM 3106 N N . TRP A 1 394 ? -2.250 8.530 16.006 1.00 95.31 394 TRP A N 1
ATOM 3107 C CA . TRP A 1 394 ? -3.512 7.824 16.237 1.00 95.31 394 TRP A CA 1
ATOM 3108 C C . TRP A 1 394 ? -4.000 8.037 17.681 1.00 95.31 394 TRP A C 1
ATOM 3110 O O . TRP A 1 394 ? -3.177 8.189 18.585 1.00 95.31 394 TRP A O 1
ATOM 3120 N N . PRO A 1 395 ? -5.320 8.000 17.947 1.00 94.94 395 PRO A N 1
ATOM 3121 C CA . PRO A 1 395 ? -5.886 8.235 19.278 1.00 94.94 395 PRO A CA 1
ATOM 3122 C C . PRO A 1 395 ? -5.795 6.996 20.192 1.00 94.94 395 PRO A C 1
ATOM 3124 O O . PRO A 1 395 ? -6.745 6.662 20.897 1.00 94.94 395 PRO A O 1
ATOM 3127 N N . PHE A 1 396 ? -4.663 6.290 20.164 1.00 94.69 396 PHE A N 1
ATOM 3128 C CA . PHE A 1 396 ? -4.402 5.089 20.959 1.00 94.69 396 PHE A CA 1
ATOM 3129 C C . PHE A 1 396 ? -2.994 5.155 21.547 1.00 94.69 396 PHE A C 1
ATOM 3131 O O . PHE A 1 396 ? -2.082 5.704 20.930 1.00 94.69 396 PHE A O 1
ATOM 3138 N N . LYS A 1 397 ? -2.809 4.586 22.738 1.00 92.50 397 LYS A N 1
ATOM 3139 C CA . LYS A 1 397 ? -1.536 4.650 23.462 1.00 92.50 397 LYS A CA 1
ATOM 3140 C C . LYS A 1 397 ? -0.442 3.808 22.805 1.00 92.50 397 LYS A C 1
ATOM 3142 O O . LYS A 1 397 ? 0.709 4.235 22.748 1.00 92.50 397 LYS A O 1
ATOM 3147 N N . ASP A 1 398 ? -0.785 2.598 22.376 1.00 93.81 398 ASP A N 1
ATOM 3148 C CA . ASP A 1 398 ? 0.155 1.623 21.830 1.00 93.81 398 ASP A CA 1
ATOM 3149 C C . ASP A 1 398 ? -0.522 0.647 20.853 1.00 93.81 398 ASP A C 1
ATOM 3151 O O . ASP A 1 398 ? -1.741 0.642 20.662 1.00 93.81 398 ASP A O 1
ATOM 3155 N N . HIS A 1 399 ? 0.286 -0.209 20.221 1.00 94.50 399 HIS A N 1
ATOM 3156 C CA . HIS A 1 399 ? -0.205 -1.235 19.300 1.00 94.50 399 HIS A CA 1
ATOM 3157 C C . HIS A 1 399 ? -1.168 -2.228 19.968 1.00 94.50 399 HIS A C 1
ATOM 3159 O O . HIS A 1 399 ? -2.051 -2.759 19.299 1.00 94.50 399 HIS A O 1
ATOM 3165 N N . VAL A 1 400 ? -1.016 -2.494 21.269 1.00 94.56 400 VAL A N 1
ATOM 3166 C CA . VAL A 1 400 ? -1.878 -3.438 21.992 1.00 94.56 400 VAL A CA 1
ATOM 3167 C C . VAL A 1 400 ? -3.296 -2.881 22.074 1.00 94.56 400 VAL A C 1
ATOM 3169 O O . VAL A 1 400 ? -4.250 -3.584 21.746 1.00 94.56 400 VAL A O 1
ATOM 3172 N N . GLU A 1 401 ? -3.446 -1.606 22.436 1.00 95.12 401 GLU A N 1
ATOM 3173 C CA . GLU A 1 401 ? -4.743 -0.934 22.452 1.00 95.12 401 GLU A CA 1
ATOM 3174 C C . GLU A 1 401 ? -5.373 -0.884 21.054 1.00 95.12 401 GLU A C 1
ATOM 3176 O O . GLU A 1 401 ? -6.559 -1.200 20.908 1.00 95.12 401 GLU A O 1
ATOM 3181 N N . ILE A 1 402 ? -4.576 -0.556 20.029 1.00 96.00 402 ILE A N 1
ATOM 3182 C CA . ILE A 1 402 ? -5.032 -0.530 18.633 1.00 96.00 402 ILE A CA 1
ATOM 3183 C C . ILE A 1 402 ? -5.613 -1.887 18.252 1.00 96.00 402 ILE A C 1
ATOM 3185 O O . ILE A 1 402 ? -6.768 -1.956 17.842 1.00 96.00 402 ILE A O 1
ATOM 3189 N N . PHE A 1 403 ? -4.851 -2.970 18.418 1.00 96.00 403 PHE A N 1
ATOM 3190 C CA . PHE A 1 403 ? -5.253 -4.289 17.925 1.00 96.00 403 PHE A CA 1
ATOM 3191 C C . PHE A 1 403 ? -6.256 -5.030 18.821 1.00 96.00 403 PHE A C 1
ATOM 3193 O O . PHE A 1 403 ? -6.797 -6.059 18.418 1.00 96.00 403 PHE A O 1
ATOM 3200 N N . ASN A 1 404 ? -6.554 -4.498 20.008 1.00 94.12 404 ASN A N 1
ATOM 3201 C CA . ASN A 1 404 ? -7.706 -4.922 20.805 1.00 94.12 404 ASN A CA 1
ATOM 3202 C C . ASN A 1 404 ? -9.010 -4.270 20.320 1.00 94.12 404 ASN A C 1
ATOM 3204 O O . ASN A 1 404 ? -10.076 -4.876 20.417 1.00 94.12 404 ASN A O 1
ATOM 3208 N N . LYS A 1 405 ? -8.940 -3.040 19.793 1.00 93.94 405 LYS A N 1
ATOM 3209 C CA . LYS A 1 405 ? -10.105 -2.297 19.288 1.00 93.94 405 LYS A CA 1
ATOM 3210 C C . LYS A 1 405 ? -10.340 -2.508 17.789 1.00 93.94 405 LYS A C 1
ATOM 3212 O O . LYS A 1 405 ? -11.488 -2.542 17.358 1.00 93.94 405 LYS A O 1
ATOM 3217 N N . ILE A 1 406 ? -9.289 -2.693 17.002 1.00 96.69 406 ILE A N 1
ATOM 3218 C CA . ILE A 1 406 ? -9.315 -2.729 15.536 1.00 96.69 406 ILE A CA 1
ATOM 3219 C C . ILE A 1 406 ? -8.610 -4.003 15.069 1.00 96.69 406 ILE A C 1
ATOM 3221 O O . ILE A 1 406 ? -7.460 -4.233 15.433 1.00 96.69 406 ILE A O 1
ATOM 3225 N N . ILE A 1 407 ? -9.239 -4.818 14.216 1.00 97.81 407 ILE A N 1
ATOM 3226 C CA . ILE A 1 407 ? -8.533 -5.980 13.661 1.00 97.81 407 ILE A CA 1
ATOM 3227 C C . ILE A 1 407 ? -7.463 -5.526 12.660 1.00 97.81 407 ILE A C 1
ATOM 3229 O O . ILE A 1 407 ? -7.734 -4.778 11.720 1.00 97.81 407 ILE A O 1
ATOM 3233 N N . GLY A 1 408 ? -6.227 -5.977 12.856 1.00 97.88 408 GLY A N 1
ATOM 3234 C CA . GLY A 1 408 ? -5.133 -5.711 11.928 1.00 97.88 408 GLY A CA 1
ATOM 3235 C C . GLY A 1 408 ? -4.978 -6.813 10.883 1.00 97.88 408 GLY A C 1
ATOM 3236 O O . GLY A 1 408 ? -4.991 -7.995 11.227 1.00 97.88 408 GLY A O 1
ATOM 3237 N N . PHE A 1 409 ? -4.717 -6.434 9.633 1.00 98.19 409 PHE A N 1
ATOM 3238 C CA . PHE A 1 409 ? -4.334 -7.327 8.540 1.00 98.19 409 PHE A CA 1
ATOM 3239 C C . PHE A 1 409 ? -2.993 -6.911 7.938 1.00 98.19 409 PHE A C 1
ATOM 3241 O O . PHE A 1 409 ? -2.790 -5.746 7.616 1.00 98.19 409 PHE A O 1
ATOM 3248 N N . TYR A 1 410 ? -2.082 -7.854 7.726 1.00 96.50 410 TYR A N 1
ATOM 3249 C CA . TYR A 1 410 ? -0.838 -7.624 6.993 1.00 96.50 410 TYR A CA 1
ATOM 3250 C C . TYR A 1 410 ? -0.822 -8.479 5.737 1.00 96.50 410 TYR A C 1
ATOM 3252 O O . TYR A 1 410 ? -0.779 -9.706 5.823 1.00 96.50 410 TYR A O 1
ATOM 3260 N N . MET A 1 411 ? -0.876 -7.826 4.578 1.00 95.12 411 MET A N 1
ATOM 3261 C CA . MET A 1 411 ? -0.883 -8.507 3.289 1.00 95.12 411 MET A CA 1
ATOM 3262 C C . MET A 1 411 ? 0.539 -8.627 2.745 1.00 95.12 411 MET A C 1
ATOM 3264 O O . MET A 1 411 ? 1.249 -7.625 2.649 1.00 95.12 411 MET A O 1
ATOM 3268 N N . ARG A 1 412 ? 0.939 -9.841 2.365 1.00 93.81 412 ARG A N 1
ATOM 3269 C CA . ARG A 1 412 ? 2.254 -10.142 1.778 1.00 93.81 412 ARG A CA 1
ATOM 3270 C C . ARG A 1 412 ? 2.135 -11.146 0.637 1.00 93.81 412 ARG A C 1
ATOM 3272 O O . ARG A 1 412 ? 1.114 -11.832 0.532 1.00 93.81 412 ARG A O 1
ATOM 3279 N N . PHE A 1 413 ? 3.183 -11.292 -0.171 1.00 93.81 413 PHE A N 1
ATOM 3280 C CA . PHE A 1 413 ? 3.245 -12.440 -1.070 1.00 93.81 413 PHE A CA 1
ATOM 3281 C C . PHE A 1 413 ? 3.656 -13.713 -0.321 1.00 93.81 413 PHE A C 1
ATOM 3283 O O . PHE A 1 413 ? 4.404 -13.658 0.655 1.00 93.81 413 PHE A O 1
ATOM 3290 N N . GLU A 1 414 ? 3.164 -14.864 -0.782 1.00 91.19 414 GLU A N 1
ATOM 3291 C CA . GLU A 1 414 ? 3.478 -16.180 -0.203 1.00 91.19 414 GLU A CA 1
ATOM 3292 C C . GLU A 1 414 ? 4.992 -16.461 -0.170 1.00 91.19 414 GLU A C 1
ATOM 3294 O O . GLU A 1 414 ? 5.501 -16.938 0.845 1.00 91.19 414 GLU A O 1
ATOM 3299 N N . ASP A 1 415 ? 5.701 -16.056 -1.230 1.00 88.00 415 ASP A N 1
ATOM 3300 C CA . ASP A 1 415 ? 7.147 -16.245 -1.405 1.00 88.00 415 ASP A CA 1
ATOM 3301 C C . ASP A 1 415 ? 7.999 -15.147 -0.747 1.00 88.00 415 ASP A C 1
ATOM 3303 O O . ASP A 1 415 ? 9.226 -15.161 -0.864 1.00 88.00 415 ASP A O 1
ATOM 3307 N N . ASP A 1 416 ? 7.385 -14.148 -0.102 1.00 87.62 416 ASP A N 1
ATOM 3308 C CA . ASP A 1 416 ? 8.165 -13.123 0.585 1.00 87.62 416 ASP A CA 1
ATOM 3309 C C . ASP A 1 416 ? 8.816 -13.708 1.844 1.00 87.62 416 ASP A C 1
ATOM 3311 O O . ASP A 1 416 ? 8.198 -14.449 2.624 1.00 87.62 416 ASP A O 1
ATOM 3315 N N . SER A 1 417 ? 10.074 -13.318 2.062 1.00 83.06 417 SER A N 1
ATOM 3316 C CA . SER A 1 417 ? 10.899 -13.806 3.166 1.00 83.06 417 SER A CA 1
ATOM 3317 C C . SER A 1 417 ? 10.205 -13.640 4.518 1.00 83.06 417 SER A C 1
ATOM 3319 O O . SER A 1 417 ? 9.461 -12.678 4.733 1.00 83.06 417 SER A O 1
ATOM 3321 N N . VAL A 1 418 ? 10.450 -14.548 5.464 1.00 75.75 418 VAL A N 1
ATOM 3322 C CA . VAL A 1 418 ? 9.813 -14.530 6.796 1.00 75.75 418 VAL A CA 1
ATOM 3323 C C . VAL A 1 418 ? 10.106 -13.223 7.551 1.00 75.75 418 VAL A C 1
ATOM 3325 O O . VAL A 1 418 ? 9.286 -12.757 8.346 1.00 75.75 418 VAL A O 1
ATOM 3328 N N . GLU A 1 419 ? 11.235 -12.589 7.242 1.00 77.81 419 GLU A N 1
ATOM 3329 C CA . GLU A 1 419 ? 11.693 -11.295 7.739 1.00 77.81 419 GLU A CA 1
ATOM 3330 C C . GLU A 1 419 ? 10.714 -10.164 7.414 1.00 77.81 419 GLU A C 1
ATOM 3332 O O . GLU A 1 419 ? 10.567 -9.253 8.229 1.00 77.81 419 GLU A O 1
ATOM 3337 N N . SER A 1 420 ? 9.990 -10.246 6.288 1.00 78.75 420 SER A N 1
ATOM 3338 C CA . SER A 1 420 ? 8.973 -9.252 5.902 1.00 78.75 420 SER A CA 1
ATOM 3339 C C . SER A 1 420 ? 7.903 -9.072 6.983 1.00 78.75 420 SER A C 1
ATOM 3341 O O . SER A 1 420 ? 7.447 -7.959 7.231 1.00 78.75 420 SER A O 1
ATOM 3343 N N . ALA A 1 421 ? 7.572 -10.151 7.698 1.00 83.06 421 ALA A N 1
ATOM 3344 C CA . ALA A 1 421 ? 6.562 -10.162 8.747 1.00 83.06 421 ALA A CA 1
ATOM 3345 C C . ALA A 1 421 ? 7.148 -10.096 10.169 1.00 83.06 421 ALA A C 1
ATOM 3347 O O . ALA A 1 421 ? 6.388 -10.189 11.130 1.00 83.06 421 ALA A O 1
ATOM 3348 N N . LYS A 1 422 ? 8.472 -9.957 10.347 1.00 87.81 422 LYS A N 1
ATOM 3349 C CA . LYS A 1 422 ? 9.123 -10.068 11.669 1.00 87.81 422 LYS A CA 1
ATOM 3350 C C . LYS A 1 422 ? 8.545 -9.090 12.693 1.00 87.81 422 LYS A C 1
ATOM 3352 O O . LYS A 1 422 ? 8.194 -9.504 13.793 1.00 87.81 422 LYS A O 1
ATOM 3357 N N . THR A 1 423 ? 8.414 -7.820 12.318 1.00 87.50 423 THR A N 1
ATOM 3358 C CA . THR A 1 423 ? 7.845 -6.775 13.182 1.00 87.50 423 THR A CA 1
ATOM 3359 C C . THR A 1 423 ? 6.352 -7.005 13.418 1.00 87.50 423 THR A C 1
ATOM 3361 O O . THR A 1 423 ? 5.880 -6.941 14.545 1.00 87.50 423 THR A O 1
ATOM 3364 N N . VAL A 1 424 ? 5.615 -7.363 12.365 1.00 89.88 424 VAL A N 1
ATOM 3365 C CA . VAL A 1 424 ? 4.160 -7.572 12.419 1.00 89.88 424 VAL A CA 1
ATOM 3366 C C . VAL A 1 424 ? 3.773 -8.761 13.296 1.00 89.88 424 VAL A C 1
ATOM 3368 O O . VAL A 1 424 ? 2.745 -8.713 13.957 1.00 89.88 424 VAL A O 1
ATOM 3371 N N . LYS A 1 425 ? 4.594 -9.815 13.345 1.00 89.75 425 LYS A N 1
ATOM 3372 C CA . LYS A 1 425 ? 4.358 -10.993 14.197 1.00 89.75 425 LYS A CA 1
ATOM 3373 C C . LYS A 1 425 ? 4.347 -10.675 15.693 1.00 89.75 425 LYS A C 1
ATOM 3375 O O . LYS A 1 425 ? 3.816 -11.464 16.464 1.00 89.75 425 LYS A O 1
ATOM 3380 N N . GLN A 1 426 ? 4.947 -9.558 16.102 1.00 91.38 426 GLN A N 1
ATOM 3381 C CA . GLN A 1 426 ? 4.909 -9.093 17.490 1.00 91.38 426 GLN A CA 1
ATOM 3382 C C . GLN A 1 426 ? 3.586 -8.389 17.821 1.00 91.38 426 GLN A C 1
ATOM 3384 O O . GLN A 1 426 ? 3.287 -8.144 18.985 1.00 91.38 426 GLN A O 1
ATOM 3389 N N . TRP A 1 427 ? 2.794 -8.050 16.804 1.00 93.69 427 TRP A N 1
ATOM 3390 C CA . TRP A 1 427 ? 1.503 -7.392 16.935 1.00 93.69 427 TRP A CA 1
ATOM 3391 C C . TRP A 1 427 ? 0.370 -8.416 16.776 1.00 93.69 427 TRP A C 1
ATOM 3393 O O . TRP A 1 427 ? 0.529 -9.427 16.091 1.00 93.69 427 TRP A O 1
ATOM 3403 N N . ASN A 1 428 ? -0.806 -8.156 17.360 1.00 94.25 428 ASN A N 1
ATOM 3404 C CA . ASN A 1 428 ? -2.000 -8.993 17.163 1.00 94.25 428 ASN A CA 1
ATOM 3405 C C . ASN A 1 428 ? -2.645 -8.729 15.785 1.00 94.25 428 ASN A C 1
ATOM 3407 O O . ASN A 1 428 ? -3.774 -8.257 15.670 1.00 94.25 428 ASN A O 1
ATOM 3411 N N . VAL A 1 429 ? -1.889 -9.007 14.724 1.00 95.44 429 VAL A N 1
ATOM 3412 C CA . VAL A 1 429 ? -2.246 -8.759 13.324 1.00 95.44 429 VAL A CA 1
ATOM 3413 C C . VAL A 1 429 ? -2.338 -10.087 12.581 1.00 95.44 429 VAL A C 1
ATOM 3415 O O . VAL A 1 429 ? -1.530 -10.993 12.777 1.00 95.44 429 VAL A O 1
ATOM 3418 N N . LYS A 1 430 ? -3.329 -10.217 11.701 1.00 96.50 430 LYS A N 1
ATOM 3419 C CA . LYS A 1 430 ? -3.544 -11.410 10.880 1.00 96.50 430 LYS A CA 1
ATOM 3420 C C . LYS A 1 430 ? -2.773 -11.285 9.571 1.00 96.50 430 LYS A C 1
ATOM 3422 O O . LYS A 1 430 ? -2.927 -10.307 8.845 1.00 96.50 430 LYS A O 1
ATOM 3427 N N . ILE A 1 431 ? -1.936 -12.270 9.267 1.00 95.38 431 ILE A N 1
ATOM 3428 C CA . ILE A 1 431 ? -1.171 -12.300 8.018 1.00 95.38 431 ILE A CA 1
ATOM 3429 C C . ILE A 1 431 ? -2.057 -12.893 6.923 1.00 95.38 431 ILE A C 1
ATOM 3431 O O . ILE A 1 431 ? -2.568 -13.997 7.083 1.00 95.38 431 ILE A O 1
ATOM 3435 N N . ILE A 1 432 ? -2.203 -12.169 5.816 1.00 96.38 432 ILE A N 1
ATOM 3436 C CA . ILE A 1 432 ? -2.916 -12.598 4.613 1.00 96.38 432 ILE A CA 1
ATOM 3437 C C . ILE A 1 432 ? -1.873 -12.789 3.518 1.00 96.38 432 ILE A C 1
ATOM 3439 O O . ILE A 1 432 ? -1.155 -11.852 3.164 1.00 96.38 432 ILE A O 1
ATOM 3443 N N . SER A 1 433 ? -1.753 -14.015 3.015 1.00 94.56 433 SER A N 1
ATOM 3444 C CA . SER A 1 433 ? -0.780 -14.341 1.970 1.00 94.56 433 SER A CA 1
ATOM 3445 C C . SER A 1 433 ? -1.490 -14.458 0.629 1.00 94.56 433 SER A C 1
ATOM 3447 O O . SER A 1 433 ? -2.505 -15.140 0.524 1.00 94.56 433 SER A O 1
ATOM 3449 N N . ILE A 1 434 ? -0.948 -13.798 -0.391 1.00 94.69 434 ILE A N 1
ATOM 3450 C CA . ILE A 1 434 ? -1.423 -13.906 -1.773 1.00 94.69 434 ILE A CA 1
ATOM 3451 C C . ILE A 1 434 ? -0.306 -14.417 -2.682 1.00 94.69 434 ILE A C 1
ATOM 3453 O O . ILE A 1 434 ? 0.878 -14.212 -2.415 1.00 94.69 434 ILE A O 1
ATOM 3457 N N . SER A 1 435 ? -0.665 -15.080 -3.776 1.00 93.69 435 SER A N 1
ATOM 3458 C CA . SER A 1 435 ? 0.315 -15.556 -4.752 1.00 93.69 435 SER A CA 1
ATOM 3459 C C . SER A 1 435 ? 0.685 -14.455 -5.746 1.00 93.69 435 SER A C 1
ATOM 3461 O O . SER A 1 435 ? -0.156 -13.651 -6.151 1.00 93.69 435 SER A O 1
ATOM 3463 N N . LYS A 1 436 ? 1.936 -14.440 -6.218 1.00 90.81 436 LYS A N 1
ATOM 3464 C CA . LYS A 1 436 ? 2.348 -13.548 -7.317 1.00 90.81 436 LYS A CA 1
ATOM 3465 C C . LYS A 1 436 ? 1.684 -13.947 -8.640 1.00 90.81 436 LYS A C 1
ATOM 3467 O O . LYS A 1 436 ? 1.321 -13.077 -9.439 1.00 90.81 436 LYS A O 1
ATOM 3472 N N . ASN A 1 437 ? 1.469 -15.247 -8.850 1.00 90.06 437 ASN A N 1
ATOM 3473 C CA . ASN A 1 437 ? 1.090 -15.806 -10.150 1.00 90.06 437 ASN A CA 1
ATOM 3474 C C . ASN A 1 437 ? -0.272 -16.523 -10.142 1.00 90.06 437 ASN A C 1
ATOM 3476 O O . ASN A 1 437 ? -0.900 -16.637 -11.194 1.00 90.06 437 ASN A O 1
ATOM 3480 N N . LYS A 1 438 ? -0.774 -16.979 -8.988 1.00 91.38 438 LYS A N 1
ATOM 3481 C CA . LYS A 1 438 ? -2.010 -17.780 -8.900 1.00 91.38 438 LYS A CA 1
ATOM 3482 C C . LYS A 1 438 ? -3.239 -16.933 -8.544 1.00 91.38 438 LYS A C 1
ATOM 3484 O O . LYS A 1 438 ? -3.783 -17.046 -7.452 1.00 91.38 438 LYS A O 1
ATOM 3489 N N . ARG A 1 439 ? -3.742 -16.141 -9.497 1.00 92.75 439 ARG A N 1
ATOM 3490 C CA . ARG A 1 439 ? -4.881 -15.215 -9.270 1.00 92.75 439 ARG A CA 1
ATOM 3491 C C . ARG A 1 439 ? -6.202 -15.885 -8.882 1.00 92.75 439 ARG A C 1
ATOM 3493 O O . ARG A 1 439 ? -7.051 -15.269 -8.255 1.00 92.75 439 ARG A O 1
ATOM 3500 N N . HIS A 1 440 ? -6.373 -17.171 -9.185 1.00 90.12 440 HIS A N 1
ATOM 3501 C CA . HIS A 1 440 ? -7.542 -17.933 -8.733 1.00 90.12 440 HIS A CA 1
ATOM 3502 C C . HIS A 1 440 ? -7.587 -18.127 -7.203 1.00 90.12 440 HIS A C 1
ATOM 3504 O O . HIS A 1 440 ? -8.640 -18.471 -6.670 1.00 90.12 440 HIS A O 1
ATOM 3510 N N . GLN A 1 441 ? -6.469 -17.915 -6.497 1.00 92.44 441 GLN A N 1
ATOM 3511 C CA . GLN A 1 441 ? -6.380 -18.024 -5.037 1.00 92.44 441 GLN A CA 1
ATOM 3512 C C . GLN A 1 441 ? -6.692 -16.706 -4.319 1.00 92.44 441 GLN A C 1
ATOM 3514 O O . GLN A 1 441 ? -6.993 -16.730 -3.127 1.00 92.44 441 GLN A O 1
ATOM 3519 N N . ASP A 1 442 ? -6.693 -15.575 -5.030 1.00 94.56 442 ASP A N 1
ATOM 3520 C CA . ASP A 1 442 ? -6.960 -14.248 -4.459 1.00 94.56 442 ASP A CA 1
ATOM 3521 C C . ASP A 1 442 ? -8.312 -14.219 -3.728 1.00 94.56 442 ASP A C 1
ATOM 3523 O O . ASP A 1 442 ? -8.433 -13.671 -2.632 1.00 94.56 442 ASP A O 1
ATOM 3527 N N . ARG A 1 443 ? -9.315 -14.911 -4.284 1.00 95.00 443 ARG A N 1
ATOM 3528 C CA . ARG A 1 443 ? -10.643 -15.037 -3.677 1.00 95.00 443 ARG A CA 1
ATOM 3529 C C . ARG A 1 443 ? -10.607 -15.736 -2.322 1.00 95.00 443 ARG A C 1
ATOM 3531 O O . ARG A 1 443 ? -11.366 -15.354 -1.436 1.00 95.00 443 ARG A O 1
ATOM 3538 N N . ALA A 1 444 ? -9.749 -16.739 -2.146 1.00 95.81 444 ALA A N 1
ATOM 3539 C CA . ALA A 1 444 ? -9.601 -17.415 -0.860 1.00 95.81 444 ALA A CA 1
ATOM 3540 C C . ALA A 1 444 ? -8.999 -16.468 0.189 1.00 95.81 444 ALA A C 1
ATOM 3542 O O . ALA A 1 444 ? -9.521 -16.384 1.297 1.00 95.81 444 ALA A O 1
ATOM 3543 N N . ALA A 1 445 ? -7.983 -15.685 -0.185 1.00 96.94 445 ALA A N 1
ATOM 3544 C CA . ALA A 1 445 ? -7.382 -14.682 0.694 1.00 96.94 445 ALA A CA 1
ATOM 3545 C C . ALA A 1 445 ? -8.376 -13.568 1.081 1.00 96.94 445 ALA A C 1
ATOM 3547 O O . ALA A 1 445 ? -8.433 -13.151 2.238 1.00 96.94 445 ALA A O 1
ATOM 3548 N N . ALA A 1 446 ? -9.204 -13.107 0.139 1.00 96.56 446 ALA A N 1
ATOM 3549 C CA . ALA A 1 446 ? -10.256 -12.132 0.425 1.00 96.56 446 ALA A CA 1
ATOM 3550 C C . ALA A 1 446 ? -11.336 -12.698 1.365 1.00 96.56 446 ALA A C 1
ATOM 3552 O O . ALA A 1 446 ? -11.786 -12.007 2.278 1.00 96.56 446 ALA A O 1
ATOM 3553 N N . LEU A 1 447 ? -11.742 -13.961 1.179 1.00 94.94 447 LEU A N 1
ATOM 3554 C CA . LEU A 1 447 ? -12.668 -14.637 2.095 1.00 94.94 447 LEU A CA 1
ATOM 3555 C C . LEU A 1 447 ? -12.078 -14.765 3.501 1.00 94.94 447 LEU A C 1
ATOM 3557 O O . LEU A 1 447 ? -12.767 -14.472 4.468 1.00 94.94 447 LEU A O 1
ATOM 3561 N N . GLU A 1 448 ? -10.794 -15.094 3.607 1.00 96.69 448 GLU A N 1
ATOM 3562 C CA . GLU A 1 448 ? -10.088 -15.178 4.883 1.00 96.69 448 GLU A CA 1
ATOM 3563 C C . GLU A 1 448 ? -10.055 -13.829 5.634 1.00 96.69 448 GLU A C 1
ATOM 3565 O O . GLU A 1 448 ? -10.181 -13.802 6.861 1.00 96.69 448 GLU A O 1
ATOM 3570 N N . VAL A 1 449 ? -9.933 -12.699 4.925 1.00 97.56 449 VAL A N 1
ATOM 3571 C CA . VAL A 1 449 ? -10.087 -11.360 5.528 1.00 97.56 449 VAL A CA 1
ATOM 3572 C C . VAL A 1 449 ? -11.494 -11.179 6.092 1.00 97.56 449 VAL A C 1
ATOM 3574 O O . VAL A 1 449 ? -11.644 -10.760 7.242 1.00 97.56 449 VAL A O 1
ATOM 3577 N N . TRP A 1 450 ? -12.518 -11.496 5.296 1.00 95.62 450 TRP A N 1
ATOM 3578 C CA . TRP A 1 450 ? -13.913 -11.333 5.702 1.00 95.62 450 TRP A CA 1
ATOM 3579 C C . TRP A 1 450 ? -14.274 -12.198 6.901 1.00 95.62 450 TRP A C 1
ATOM 3581 O O . TRP A 1 450 ? -14.815 -11.668 7.864 1.00 95.62 450 TRP A O 1
ATOM 3591 N N . ASP A 1 451 ? -13.914 -13.479 6.885 1.00 94.25 451 ASP A N 1
ATOM 3592 C CA . ASP A 1 451 ? -14.226 -14.411 7.968 1.00 94.25 451 ASP A CA 1
ATOM 3593 C C . ASP A 1 451 ? -13.663 -13.909 9.307 1.00 94.25 451 ASP A C 1
ATOM 3595 O O . ASP A 1 451 ? -14.366 -13.886 10.320 1.00 94.25 451 ASP A O 1
ATOM 3599 N N . ARG A 1 452 ? -12.417 -13.413 9.308 1.00 95.94 452 ARG A N 1
ATOM 3600 C CA . ARG A 1 452 ? -11.785 -12.868 10.519 1.00 95.94 452 ARG A CA 1
ATOM 3601 C C . ARG A 1 452 ? -12.366 -11.530 10.958 1.00 95.94 452 ARG A C 1
ATOM 3603 O O . ARG A 1 452 ? -12.473 -11.281 12.157 1.00 95.94 452 ARG A O 1
ATOM 3610 N N . LEU A 1 453 ? -12.727 -10.664 10.014 1.00 95.12 453 LEU A N 1
ATOM 3611 C CA . LEU A 1 453 ? -13.378 -9.393 10.322 1.00 95.12 453 LEU A CA 1
ATOM 3612 C C . LEU A 1 453 ? -14.775 -9.617 10.915 1.00 95.12 453 LEU A C 1
ATOM 3614 O O . LEU A 1 453 ? -15.123 -9.001 11.919 1.00 95.12 453 LEU A O 1
ATOM 3618 N N . GLU A 1 454 ? -15.564 -10.508 10.319 1.00 90.75 454 GLU A N 1
ATOM 3619 C CA . GLU A 1 454 ? -16.896 -10.877 10.798 1.00 90.75 454 GLU A CA 1
ATOM 3620 C C . GLU A 1 454 ? -16.833 -11.473 12.204 1.00 90.75 454 GLU A C 1
ATOM 3622 O O . GLU A 1 454 ? -17.603 -11.082 13.082 1.00 90.75 454 GLU A O 1
ATOM 3627 N N . GLU A 1 455 ? -15.890 -12.388 12.440 1.00 91.38 455 GLU A N 1
ATOM 3628 C CA . GLU A 1 455 ? -15.663 -12.965 13.761 1.00 91.38 455 GLU A CA 1
ATOM 3629 C C . GLU A 1 455 ? -15.337 -11.887 14.801 1.00 91.38 455 GLU A C 1
ATOM 3631 O O . GLU A 1 455 ? -15.961 -11.861 15.862 1.00 91.38 455 GLU A O 1
ATOM 3636 N N . PHE A 1 456 ? -14.443 -10.957 14.463 1.00 92.25 456 PHE A N 1
ATOM 3637 C CA . PHE A 1 456 ? -14.043 -9.858 15.338 1.00 92.25 456 PHE A CA 1
ATOM 3638 C C . PHE A 1 456 ? -15.184 -8.875 15.644 1.00 92.25 456 PHE A C 1
ATOM 3640 O O . PHE A 1 456 ? -15.397 -8.489 16.796 1.00 92.25 456 PHE A O 1
ATOM 3647 N N . VAL A 1 457 ? -15.956 -8.474 14.631 1.00 89.38 457 VAL A N 1
ATOM 3648 C CA . VAL A 1 457 ? -17.102 -7.567 14.816 1.00 89.38 457 VAL A CA 1
ATOM 3649 C C . VAL A 1 457 ? -18.182 -8.239 15.665 1.00 89.38 457 VAL A C 1
ATOM 3651 O O . VAL A 1 457 ? -18.728 -7.620 16.578 1.00 89.38 457 VAL A O 1
ATOM 3654 N N . ARG A 1 458 ? -18.448 -9.528 15.424 1.00 86.50 458 ARG A N 1
ATOM 3655 C CA . ARG A 1 458 ? -19.422 -10.311 16.191 1.00 86.50 458 ARG A CA 1
ATOM 3656 C C . ARG A 1 458 ? -18.997 -10.511 17.644 1.00 86.50 458 ARG A C 1
ATOM 3658 O O . ARG A 1 458 ? -19.851 -10.433 18.523 1.00 86.50 458 ARG A O 1
ATOM 3665 N N . SER A 1 459 ? -17.711 -10.742 17.926 1.00 86.50 459 SER A N 1
ATOM 3666 C CA . SER A 1 459 ? -17.234 -10.857 19.311 1.00 86.50 459 SER A CA 1
ATOM 3667 C C . SER A 1 459 ? -17.361 -9.538 20.075 1.00 86.50 459 SER A C 1
ATOM 3669 O O . SER A 1 459 ? -17.654 -9.550 21.267 1.00 86.50 459 SER A O 1
ATOM 3671 N N . ARG A 1 460 ? -17.203 -8.395 19.389 1.00 77.25 460 ARG A N 1
ATOM 3672 C CA . ARG A 1 460 ? -17.367 -7.068 20.000 1.00 77.25 460 ARG A CA 1
ATOM 3673 C C . ARG A 1 460 ? -18.822 -6.691 20.266 1.00 77.25 460 ARG A C 1
ATOM 3675 O O . ARG A 1 460 ? -19.064 -6.002 21.242 1.00 77.25 460 ARG A O 1
ATOM 3682 N N . SER A 1 461 ? -19.780 -7.141 19.453 1.00 65.44 461 SER A N 1
ATOM 3683 C CA . SER A 1 461 ? -21.203 -6.834 19.685 1.00 65.44 461 SER A CA 1
ATOM 3684 C C . SER A 1 461 ? -21.812 -7.585 20.880 1.00 65.44 461 SER A C 1
ATOM 3686 O O . SER A 1 461 ? -22.909 -7.247 21.318 1.00 65.44 461 SER A O 1
ATOM 3688 N N . HIS A 1 462 ? -21.141 -8.640 21.360 1.00 49.25 462 HIS A N 1
ATOM 3689 C CA . HIS A 1 462 ? -21.571 -9.469 22.495 1.00 49.25 462 HIS A CA 1
ATOM 3690 C C . HIS A 1 462 ? -20.873 -9.105 23.819 1.00 49.25 462 HIS A C 1
ATOM 3692 O O . HIS A 1 462 ? -21.205 -9.694 24.846 1.00 49.25 462 HIS A O 1
ATOM 3698 N N . SER A 1 463 ? -19.914 -8.171 23.793 1.00 37.91 463 SER A N 1
ATOM 3699 C CA . SER A 1 463 ? -19.273 -7.583 24.983 1.00 37.91 463 SER A CA 1
ATOM 3700 C C . SER A 1 463 ? -19.874 -6.212 25.276 1.00 37.91 463 SER A C 1
ATOM 3702 O O . SER A 1 463 ? -19.928 -5.840 26.467 1.00 37.91 463 SER A O 1
#

Foldseek 3Di:
DFLLVLLLVCLQVVNLVCFDDDPQWTDNHPPDIDGQQCFALFAAPVGGGAGSVQLSLCSVCLVDDLVVSVVVCVVVVGDHRDPVRSVVSSCCSNVVDVDDPRRHPDDCDPDDDDPDDDDDDDDDDDDDDDDDDDDDDDDDDDDDDDDDDDDDDDDDDDDDDDDDDDDDDDDDDDDDDDDDDDDDDDDDDDDDDDDDDDDDDDDDDDDDPDPDCVVVVVVVVVVDDDDPDPVVVVDPVVDDCVVVVVVVVVVVVVVVVVVVPVVDDDDDDDDDDDDDDDDDDPDDPLDDPPDFDQLFPDAAEEEEAPDLPAQDDQQAPQCLQAVLFRDRSVVSVVVCVVVVHDRDQKDKHWDQDPPPRHIGIYIYGHDPVVDDPSNLSRHAEYEDQLDLCSCPPPPDDHLARVCLRHAYEYEDEPPDDPVSCPSVVVHNYHYQYDHPPCRVCSNVSSVVVVVVSVVSVVVNSND

pLDDT: mean 70.51, std 26.72, range [26.22, 98.25]

Secondary structure (DSSP, 8-state):
--HHHHHHHHHHHT-GGGEEEETTEEEETTTEEEETTPEEEEE-TTSPEEEHHHHHHHHHTTTS-HHHHHHHHHHTT--PPPHHHHHHHHHHHTTS-S--TTB------TT-----------PPPPP------------------------------------PPPP------------------------------------PPPP-----THHHHHHHHHH------GGGGT--TT--SHHHHHHHHHHHHHHHHHHHHTTS--------------------------S-S-S-SS--EEE----TTSSS-TTTHHIIIII-----HHHHHHHHHHTTPPPPSEEEEEEE-TTT--EEEEEEES-GGG--GGGGGGEEEEE--S-GGGGTT-SSSSHHHHHHHSEEEEEEETTS-GGGGTTGGGSSEEEEEE-SS-GGGHHHHHHHHHHHHHHHHHHHHT-

Sequence (463 aa):
MDPLSALRDYTSRGDLQKIVRMGDEFFFGDEYSFPCNSPTSFRSKQGSLYTLDSLVHYVNNAHLKHTDYMQNARLLKLQPVTFTDRKPLLDYLQGKISSHDSIEPVSINPNFPNPGFANPSFASVSDQPLGYDPSAPEKTLNSNFTPSLNLNSIAEAPISLNPSFPGLNYGNDPGAQNYGFDPSVTVDEPASANGLVGEEGNKKKPRILDGTGAGYINLIRTMERPLKDRETLLECRHRDFHTILLNSSKREEEKVRRDGVLVKSRGDDRNYSEDFGPRDSKYISVLRPSKGSKVGEGVPIILVPSAFQTLITIYNVKEFLEDGVFIPTDVKVKAMTDVKQTKPECVTVQKKFSRDRVVAAYEVRDKPSALKAEDWDRVVAVFVLGKEWQFKDWPFKDHVEIFNKIIGFYMRFEDDSVESAKTVKQWNVKIISISKNKRHQDRAAALEVWDRLEEFVRSRSHS